Protein 4YTB (pdb70)

Secondary structure (DSSP, 8-state):
-----PPPSSSEEEPPTTS-EEEEEEESS-SS-HHHHHHHHHHS-EEEEESSHHHHHHHHHHHHHHT--GGGEEEEE---S-S-HHHHSPEEEEETTTEEEEEEEEESSS-HHHHHTHHHHHHHHT--EEEEEEEE-GGG-EE-SSSEEEEETHHHHTTTTS-HHHHHHHHHHHH--SEEEEE--SS-SSS--GGGTEEEEETTEEEEEE--TTSTTHHHHHHHHHHHHTSB-TTSSBPEEEEEE-SS---TT--EEETTEEEEEE-S-HHHHHHHHHHHHHHSTT-EEEEEEPPSSS--BTTB-TGGG-EEEE-TT-EEEEE----EEE--S--EEEEEEEETT-PPEEEEEEEEEETT-SS-EEEEPEEEETTEEEEE--S--TT-EEEEEEEEEETTS-EEEESTT-TTS-EEEEE---

B-factor: mean 17.35, std 10.68, range [4.83, 92.74]

CATH classification: 3.75.10.10

Nearest PDB structures (foldseek):
  4ytb-assembly1_A  TM=1.002E+00  e=1.908E-98  Porphyromonas gingivalis W83
  5ak7-assembly1_A  TM=9.979E-01  e=1.143E-93  Porphyromonas gingivalis
  6i0x-assembly1_A  TM=9.999E-01  e=1.317E-92  Porphyromonas gingivalis W83
  5ak8-assembly1_A  TM=9.981E-01  e=4.472E-92  Porphyromonas gingivalis
  4yt9-assembly1_A  TM=9.906E-01  e=1.750E-90  Porphyromonas gingivalis W83

Radius of gyration: 21.57 Å; Cα contacts (8 Å, |Δi|>4): 1043; chains: 1; bounding box: 50×62×50 Å

Solvent-accessible surface area: 17185 Å² total

Foldseek 3Di:
DFDADFAFADDKWFDFLQAAFQEKEWEPVHLFDLVVQQVRQVPHAYEYEDQDPVRVVVVVVVNVVSVHDCVRYHYFHFDWDDLQCQWQEWTWMDGPQQFIETEAEQAQDPIVRSSPPNVSVCVVQVHYYHYQYFHTTRLQWGDQRQQAIEGEQCSCVVVVVDDPVRSQVSCCRHHVRPHYHYYHQLPPDDPRHCLLAWDAPHQQEMEGEAEDPPPPSHVVRVVVQVVQQPDATPLGHGHDYFYQYDHDLQSQSLWRNHQQEIEGEDDDDPVSLVVSQVSSCVRRFQGHYHYGAGDPVNGAGSNGHDNSSMDGHHDRQDFDKAWRDDAEEDADPKDKTKIFTYTSVPFAKPFKWKFKDKPPPDGTDIDTFPCPDHRMTMDIDPPDDAFIKMWIKIWIAGPVGDIAIVVGSGPRDTHMYGYHYD

InterPro domains:
  IPR007466 Peptidyl-arginine deiminase, Porphyromonas-type [PF04371] (77-355)
  IPR007466 Peptidyl-arginine deiminase, Porphyromonas-type [PTHR31377] (79-286)

Structure (mmCIF, N/CA/C/O backbone):
data_4YTB
#
_entry.id   4YTB
#
_cell.length_a   60.534
_cell.length_b   71.306
_cell.length_c   105.664
_cell.angle_alpha   90.00
_cell.angle_beta   90.00
_cell.angle_gamma   90.00
#
_symmetry.space_group_name_H-M   'P 21 21 21'
#
loop_
_entity.id
_entity.type
_entity.pdbx_description
1 polymer 'Peptidylarginine deiminase'
2 non-polymer 'SODIUM ION'
3 non-polymer 'ASPARTIC ACID'
4 non-polymer GLUTAMINE
5 non-polymer GLYCEROL
6 non-polymer 'PHOSPHATE ION'
7 non-polymer IMIDAZOLE
8 non-polymer 'CHLORIDE ION'
9 non-polymer 'AZIDE ION'
10 water water
#
loop_
_atom_site.group_PDB
_atom_site.id
_atom_site.type_symbol
_atom_site.label_atom_id
_atom_site.label_alt_id
_atom_site.label_comp_id
_atom_site.label_asym_id
_atom_site.label_entity_id
_atom_site.label_seq_id
_atom_site.pdbx_PDB_ins_code
_atom_site.Cartn_x
_atom_site.Cartn_y
_atom_site.Cartn_z
_atom_site.occupancy
_atom_site.B_iso_or_equiv
_atom_site.auth_seq_id
_atom_site.auth_comp_id
_atom_site.auth_asym_id
_atom_site.auth_atom_id
_atom_site.pdbx_PDB_model_num
ATOM 1 N N . ALA A 1 1 ? 2.048 -7.786 -24.635 1.00 25.76 44 ALA A N 1
ATOM 2 C CA . ALA A 1 1 ? 2.698 -6.847 -23.717 1.00 24.48 44 ALA A CA 1
ATOM 3 C C . ALA A 1 1 ? 1.931 -5.550 -23.631 1.00 23.40 44 ALA A C 1
ATOM 4 O O . ALA A 1 1 ? 1.266 -5.150 -24.593 1.00 23.51 44 ALA A O 1
ATOM 6 N N . PHE A 1 2 ? 2.079 -4.850 -22.496 1.00 16.75 45 PHE A N 1
ATOM 7 C CA . PHE A 1 2 ? 1.479 -3.528 -22.345 1.00 15.08 45 PHE A CA 1
ATOM 8 C C . PHE A 1 2 ? 2.004 -2.585 -23.427 1.00 18.17 45 PHE A C 1
ATOM 9 O O . PHE A 1 2 ? 3.218 -2.587 -23.711 1.00 16.94 45 PHE A O 1
ATOM 17 N N . GLN A 1 3 ? 1.112 -1.757 -24.000 1.00 15.76 46 GLN A N 1
ATOM 18 C CA . GLN A 1 3 ? 1.508 -0.813 -25.013 1.00 14.53 46 GLN A CA 1
ATOM 19 C C . GLN A 1 3 ? 1.866 0.532 -24.411 1.00 14.56 46 GLN A C 1
ATOM 20 O O . GLN A 1 3 ? 1.054 1.456 -24.337 1.00 15.58 46 GLN A O 1
ATOM 26 N N . GLU A 1 4 ? 3.111 0.637 -23.982 1.00 12.25 47 GLU A N 1
ATOM 27 C CA . GLU A 1 4 ? 3.675 1.899 -23.529 1.00 11.61 47 GLU A CA 1
ATOM 28 C C . GLU A 1 4 ? 3.827 2.828 -24.724 1.00 12.59 47 GLU A C 1
ATOM 29 O O . GLU A 1 4 ? 4.210 2.356 -25.811 1.00 14.54 47 GLU A O 1
ATOM 35 N N . THR A 1 5 ? 3.568 4.124 -24.561 1.00 11.57 48 THR A N 1
ATOM 36 C CA . THR A 1 5 ? 3.817 5.124 -25.607 1.00 11.88 48 THR A CA 1
ATOM 37 C C . THR A 1 5 ? 4.549 6.274 -24.987 1.00 13.61 48 THR A C 1
ATOM 38 O O . THR A 1 5 ? 4.633 6.357 -23.763 1.00 13.79 48 THR A O 1
ATOM 42 N N . ASN A 1 6 ? 4.946 7.259 -25.794 1.00 13.48 49 ASN A N 1
ATOM 43 C CA . ASN A 1 6 ? 5.411 8.508 -25.225 1.00 13.96 49 ASN A CA 1
ATOM 44 C C . ASN A 1 6 ? 4.254 9.174 -24.477 1.00 14.15 49 ASN A C 1
ATOM 45 O O . ASN A 1 6 ? 3.072 8.941 -24.784 1.00 13.09 49 ASN A O 1
ATOM 50 N N . PRO A 1 7 ? 4.564 10.034 -23.514 1.00 13.23 50 PRO A N 1
ATOM 51 C CA . PRO A 1 7 ? 3.495 10.765 -22.840 1.00 12.15 50 PRO A CA 1
ATOM 52 C C . PRO A 1 7 ? 2.941 11.863 -23.760 1.00 12.85 50 PRO A C 1
ATOM 53 O O . PRO A 1 7 ? 3.543 12.192 -24.805 1.00 13.59 50 PRO A O 1
ATOM 57 N N . PRO A 1 8 ? 1.798 12.422 -23.375 1.00 12.23 51 PRO A N 1
ATOM 58 C CA . PRO A 1 8 ? 1.178 13.476 -24.187 1.00 13.24 51 PRO A CA 1
ATOM 59 C C . PRO A 1 8 ? 2.011 14.734 -24.216 1.00 16.17 51 PRO A C 1
ATOM 60 O O . PRO A 1 8 ? 2.743 15.031 -23.255 1.00 15.52 51 PRO A O 1
ATOM 64 N N . ALA A 1 9 ? 1.896 15.497 -25.323 1.00 14.50 52 ALA A N 1
ATOM 65 C CA . ALA A 1 9 ? 2.531 16.805 -25.448 1.00 15.25 52 ALA A CA 1
ATOM 66 C C . ALA A 1 9 ? 1.973 17.716 -24.363 1.00 16.49 52 ALA A C 1
ATOM 67 O O . ALA A 1 9 ? 0.751 17.754 -24.149 1.00 15.49 52 ALA A O 1
ATOM 69 N N . GLY A 1 10 ? 2.849 18.379 -23.634 1.00 14.64 53 GLY A N 1
ATOM 70 C CA . GLY A 1 10 ? 2.453 19.214 -22.525 1.00 15.22 53 GLY A CA 1
ATOM 71 C C . GLY A 1 10 ? 1.944 20.589 -22.905 1.00 17.33 53 GLY A C 1
ATOM 72 O O . GLY A 1 10 ? 1.999 21.005 -24.076 1.00 18.28 53 GLY A O 1
ATOM 73 N N . PRO A 1 11 ? 1.464 21.327 -21.911 1.00 15.95 54 PRO A N 1
ATOM 74 C CA . PRO A 1 11 ? 1.338 20.903 -20.507 1.00 15.13 54 PRO A CA 1
ATOM 75 C C . PRO A 1 11 ? 0.230 19.878 -20.343 1.00 14.65 54 PRO A C 1
ATOM 76 O O . PRO A 1 11 ? -0.662 19.788 -21.186 1.00 16.37 54 PRO A O 1
ATOM 80 N N . VAL A 1 12 ? 0.309 19.073 -19.289 1.00 10.64 55 VAL A N 1
ATOM 81 C CA . VAL A 1 12 ? -0.693 18.039 -19.032 1.00 9.00 55 VAL A CA 1
ATOM 82 C C . VAL A 1 12 ? -1.411 18.336 -17.743 1.00 9.95 55 VAL A C 1
ATOM 83 O O . VAL A 1 12 ? -0.815 18.807 -16.773 1.00 10.84 55 VAL A O 1
ATOM 87 N N . ARG A 1 13 ? -2.709 18.034 -17.714 1.00 9.31 56 ARG A N 1
ATOM 88 C CA . ARG A 1 13 ? -3.488 18.237 -16.492 1.00 9.79 56 ARG A CA 1
ATOM 89 C C . ARG A 1 13 ? -4.570 17.168 -16.352 1.00 11.02 56 ARG A C 1
ATOM 90 O O . ARG A 1 13 ? -5.540 17.153 -17.120 1.00 10.56 56 ARG A O 1
ATOM 98 N N . ALA A 1 14 ? -4.461 16.315 -15.336 1.00 9.50 57 ALA A N 1
ATOM 99 C CA . ALA A 1 14 ? -5.474 15.291 -15.098 1.00 9.08 57 ALA A CA 1
ATOM 100 C C . ALA A 1 14 ? -6.803 15.948 -14.702 1.00 10.06 57 ALA A C 1
ATOM 101 O O . ALA A 1 14 ? -6.834 16.918 -13.930 1.00 10.56 57 ALA A O 1
ATOM 103 N N . ILE A 1 15 ? -7.895 15.415 -15.233 1.00 8.56 58 ILE A N 1
ATOM 104 C CA . ILE A 1 15 ? -9.245 15.933 -15.009 1.00 7.97 58 ILE A CA 1
ATOM 105 C C . ILE A 1 15 ? -9.843 15.253 -13.786 1.00 9.92 58 ILE A C 1
ATOM 106 O O . ILE A 1 15 ? -9.778 14.027 -13.652 1.00 10.50 58 ILE A O 1
ATOM 111 N N . ALA A 1 16 ? -10.386 16.055 -12.875 1.00 8.80 59 ALA A N 1
ATOM 112 C CA . ALA A 1 16 ? -11.010 15.550 -11.654 1.00 8.61 59 ALA A CA 1
ATOM 113 C C . ALA A 1 16 ? -12.404 14.985 -11.936 1.00 9.51 59 ALA A C 1
ATOM 114 O O . ALA A 1 16 ? -13.036 15.290 -12.951 1.00 9.81 59 ALA A O 1
ATOM 116 N N . GLU A 1 17 ? -12.916 14.164 -10.991 1.00 9.36 60 GLU A N 1
ATOM 117 C CA . GLU A 1 17 ? -14.233 13.534 -11.151 1.00 8.42 60 GLU A CA 1
ATOM 118 C C . GLU A 1 17 ? -15.353 14.564 -11.060 1.00 10.25 60 GLU A C 1
ATOM 119 O O . GLU A 1 17 ? -16.451 14.302 -11.582 1.00 10.91 60 GLU A O 1
ATOM 125 N N . TYR A 1 18 ? -15.103 15.701 -10.406 1.00 8.96 61 TYR A N 1
ATOM 126 C CA . TYR A 1 18 ? -16.106 16.749 -10.264 1.00 8.12 61 TYR A CA 1
ATOM 127 C C . TYR A 1 18 ? -16.016 17.810 -11.368 1.00 10.25 61 TYR A C 1
ATOM 128 O O . TYR A 1 18 ? -16.600 18.914 -11.250 1.00 11.19 61 TYR A O 1
ATOM 137 N N . GLU A 1 19 ? -15.277 17.516 -12.447 1.00 9.12 62 GLU A N 1
ATOM 138 C CA . GLU A 1 19 ? -15.334 18.352 -13.640 1.00 8.97 62 GLU A CA 1
ATOM 139 C C . GLU A 1 19 ? -16.364 17.737 -14.599 1.00 10.37 62 GLU A C 1
ATOM 140 O O . GLU A 1 19 ? -16.831 16.602 -14.384 1.00 11.03 62 GLU A O 1
ATOM 146 N N . ARG A 1 20 ? -16.757 18.471 -15.644 1.00 9.51 63 ARG A N 1
ATOM 147 C CA . ARG A 1 20 ? -17.780 17.996 -16.569 1.00 9.27 63 ARG A CA 1
ATOM 148 C C . ARG A 1 20 ? -17.498 16.589 -17.059 1.00 9.68 63 ARG A C 1
ATOM 149 O O . ARG A 1 20 ? -16.376 16.293 -17.458 1.00 10.49 63 ARG A O 1
ATOM 157 N N . SER A 1 21 ? -18.537 15.753 -17.071 1.00 8.62 64 SER A N 1
ATOM 158 C CA . SER A 1 21 ? -18.494 14.414 -17.659 1.00 8.69 64 SER A CA 1
ATOM 159 C C . SER A 1 21 ? -19.475 14.358 -18.816 1.00 11.26 64 SER A C 1
ATOM 160 O 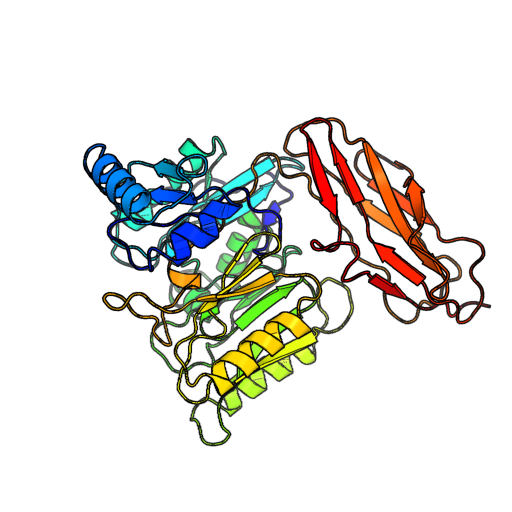O . SER A 1 21 ? -20.616 14.813 -18.690 1.00 12.30 64 SER A O 1
ATOM 163 N N . ALA A 1 22 ? -19.055 13.783 -19.932 1.00 9.19 65 ALA A N 1
ATOM 164 C CA . ALA A 1 22 ? -19.942 13.572 -21.057 1.00 9.82 65 ALA A CA 1
ATOM 165 C C . ALA A 1 22 ? -20.687 12.235 -20.986 1.00 11.66 65 ALA A C 1
ATOM 166 O O . ALA A 1 22 ? -21.657 12.034 -21.744 1.00 13.84 65 ALA A O 1
ATOM 168 N N . ALA A 1 23 ? -20.271 11.312 -20.121 1.00 9.81 66 ALA A N 1
ATOM 169 C CA . ALA A 1 23 ? -20.900 9.994 -20.009 1.00 9.77 66 ALA A CA 1
ATOM 170 C C . ALA A 1 23 ? -20.402 9.312 -18.770 1.00 10.20 66 ALA A C 1
ATOM 171 O O . ALA A 1 23 ? -19.556 9.837 -18.028 1.00 10.20 66 ALA A O 1
ATOM 173 N N . VAL A 1 24 ? -20.936 8.118 -18.545 1.00 10.54 67 VAL A N 1
ATOM 174 C CA . VAL A 1 24 ? -20.511 7.211 -17.481 1.00 10.05 67 VAL A CA 1
ATOM 175 C C . VAL A 1 24 ? -20.437 5.826 -18.108 1.00 10.83 67 VAL A C 1
ATOM 176 O O . VAL A 1 24 ? -21.303 5.464 -18.916 1.00 10.81 67 VAL A O 1
ATOM 180 N N . LEU A 1 25 ? -19.406 5.070 -17.751 1.00 10.01 68 LEU A N 1
ATOM 181 C CA A LEU A 1 25 ? -19.129 3.780 -18.307 0.50 9.34 68 LEU A CA 1
ATOM 182 C CA B LEU A 1 25 ? -19.122 3.714 -18.266 0.50 9.59 68 LEU A CA 1
ATOM 183 C C . LEU A 1 25 ? -19.446 2.665 -17.288 1.00 10.24 68 LEU A C 1
ATOM 184 O O . LEU A 1 25 ? -18.943 2.698 -16.152 1.00 10.23 68 LEU A O 1
ATOM 193 N N . VAL A 1 26 ? -20.245 1.703 -17.726 1.00 10.13 69 VAL A N 1
ATOM 194 C CA . VAL A 1 26 ? -20.657 0.539 -16.957 1.00 9.61 69 VAL A CA 1
ATOM 195 C C . VAL A 1 26 ? -20.503 -0.685 -17.848 1.00 10.64 69 VAL A C 1
ATOM 196 O O . VAL A 1 26 ? -20.308 -0.561 -19.075 1.00 11.37 69 VAL A O 1
ATOM 200 N N . ARG A 1 27 ? -20.631 -1.864 -17.275 1.00 10.00 70 ARG A N 1
ATOM 201 C CA . ARG A 1 27 ? -20.390 -3.105 -18.016 1.00 10.16 70 ARG A CA 1
ATOM 202 C C . ARG A 1 27 ? -21.452 -4.160 -17.731 1.00 12.01 70 ARG A C 1
ATOM 203 O O . ARG A 1 27 ? -21.944 -4.296 -16.602 1.00 11.55 70 ARG A O 1
ATOM 211 N N . TYR A 1 28 ? -21.736 -4.964 -18.766 1.00 10.94 71 TYR A N 1
ATOM 212 C CA . TYR A 1 28 ? -22.610 -6.124 -18.662 1.00 10.45 71 TYR A CA 1
ATOM 213 C C . TYR A 1 28 ? -21.788 -7.384 -18.887 1.00 12.13 71 TYR A C 1
ATOM 214 O O . TYR A 1 28 ? -20.979 -7.360 -19.810 1.00 12.08 71 TYR A O 1
ATOM 223 N N . PRO A 1 29 ? -22.020 -8.527 -18.191 1.00 11.43 72 PRO A N 1
ATOM 224 C CA . PRO A 1 29 ? -22.965 -8.742 -17.072 1.00 11.80 72 PRO A CA 1
ATOM 225 C C . PRO A 1 29 ? -22.780 -7.711 -15.954 1.00 12.05 72 PRO A C 1
ATOM 226 O O . PRO A 1 29 ? -21.668 -7.303 -15.606 1.00 11.69 72 PRO A O 1
ATOM 230 N N . PHE A 1 30 ? -23.897 -7.278 -15.424 1.00 11.66 73 PHE A N 1
ATOM 231 C CA . PHE A 1 30 ? -23.978 -6.178 -14.488 1.00 11.23 73 PHE A CA 1
ATOM 232 C C . PHE A 1 30 ? -23.577 -6.477 -13.053 1.00 11.52 73 PHE A C 1
ATOM 233 O O . PHE A 1 30 ? -23.829 -7.565 -12.525 1.00 13.43 73 PHE A O 1
ATOM 241 N N . GLY A 1 31 ? -23.042 -5.436 -12.420 1.00 11.44 74 GLY A N 1
ATOM 242 C CA . GLY A 1 31 ? -22.747 -5.412 -10.996 1.00 11.55 74 GLY A CA 1
ATOM 243 C C . GLY A 1 31 ? -23.478 -4.290 -10.289 1.00 12.19 74 GLY A C 1
ATOM 244 O O . GLY A 1 31 ? -23.224 -4.019 -9.113 1.00 13.11 74 GLY A O 1
ATOM 245 N N . ILE A 1 32 ? -24.386 -3.614 -10.995 1.00 11.63 75 ILE A N 1
ATOM 246 C CA . ILE A 1 32 ? -25.119 -2.484 -10.446 1.00 10.81 75 ILE A CA 1
ATOM 247 C C . ILE A 1 32 ? -26.615 -2.700 -10.681 1.00 13.14 75 ILE A C 1
ATOM 248 O O . ILE A 1 32 ? -27.015 -3.390 -11.627 1.00 13.05 75 ILE A O 1
ATOM 253 N N . PRO A 1 33 ? -27.451 -2.099 -9.818 1.00 11.23 76 PRO A N 1
ATOM 254 C CA . PRO A 1 33 ? -28.905 -2.241 -9.999 1.00 11.66 76 PRO A CA 1
ATOM 255 C C . PRO A 1 33 ? -29.409 -1.459 -11.195 1.00 13.12 76 PRO A C 1
ATOM 256 O O . PRO A 1 33 ? -28.914 -0.382 -11.530 1.00 12.23 76 PRO A O 1
ATOM 260 N N . MET A 1 34 ? -30.471 -1.970 -11.813 1.00 12.64 77 MET A N 1
ATOM 261 C CA A MET A 1 34 ? -31.067 -1.273 -12.953 0.50 11.68 77 MET A CA 1
ATOM 262 C CA B MET A 1 34 ? -31.115 -1.298 -12.926 0.50 12.30 77 MET A CA 1
ATOM 263 C C . MET A 1 34 ? -31.607 0.086 -12.532 1.00 13.73 77 MET A C 1
ATOM 264 O O . MET A 1 34 ? -31.574 1.017 -13.336 1.00 13.82 77 MET A O 1
ATOM 273 N N . GLU A 1 35 ? -32.043 0.246 -11.260 1.00 12.58 78 GLU A N 1
ATOM 274 C CA . GLU A 1 35 ? -32.507 1.554 -10.819 1.00 13.43 78 GLU A CA 1
ATOM 275 C C . GLU A 1 35 ? -31.391 2.606 -10.948 1.00 13.36 78 GLU A C 1
ATOM 276 O O . GLU A 1 35 ? -31.664 3.767 -11.275 1.00 13.04 78 GLU A O 1
ATOM 282 N N . LEU A 1 36 ? -30.140 2.204 -10.699 1.00 11.51 79 LEU A N 1
ATOM 283 C CA . LEU A 1 36 ? -29.039 3.144 -10.857 1.00 11.44 79 LEU A CA 1
ATOM 284 C C . LEU A 1 36 ? -28.849 3.505 -12.337 1.00 12.90 79 LEU A C 1
ATOM 285 O O . LEU A 1 36 ? -28.662 4.688 -12.635 1.00 11.79 79 LEU A O 1
ATOM 290 N N . ILE A 1 37 ? -28.898 2.518 -13.247 1.00 11.62 80 ILE A N 1
ATOM 291 C CA . ILE A 1 37 ? -28.746 2.831 -14.675 1.00 11.14 80 ILE A CA 1
ATOM 292 C C . ILE A 1 37 ? -29.871 3.755 -15.128 1.00 12.39 80 ILE A C 1
ATOM 293 O O . ILE A 1 37 ? -29.610 4.737 -15.837 1.00 12.82 80 ILE A O 1
ATOM 298 N N . LYS A 1 38 ? -31.116 3.518 -14.661 1.00 11.85 81 LYS A N 1
ATOM 299 C CA . LYS A 1 38 ? -32.230 4.396 -15.002 1.00 11.94 81 LYS A CA 1
ATOM 300 C C . LYS A 1 38 ? -31.951 5.818 -14.493 1.00 13.07 81 LYS A C 1
ATOM 301 O O . LYS A 1 38 ? -32.187 6.782 -15.225 1.00 13.29 81 LYS A O 1
ATOM 307 N N . GLU A 1 39 ? -31.487 5.943 -13.245 1.00 11.79 82 GLU A N 1
ATOM 308 C CA . GLU A 1 39 ? -31.265 7.283 -12.702 1.00 12.33 82 GLU A CA 1
ATOM 309 C C . GLU A 1 39 ? -30.146 7.977 -13.466 1.00 12.98 82 GLU A C 1
ATOM 310 O O . GLU A 1 39 ? -30.257 9.180 -13.781 1.00 13.45 82 GLU A O 1
ATOM 316 N N . LEU A 1 40 ? -29.090 7.238 -13.806 1.00 11.82 83 LEU A N 1
ATOM 317 C CA . LEU A 1 40 ? -27.983 7.816 -14.558 1.00 11.45 83 LEU A CA 1
ATOM 318 C C . LEU A 1 40 ? -28.450 8.330 -15.930 1.00 13.65 83 LEU A C 1
ATOM 319 O O . LEU A 1 40 ? -28.207 9.493 -16.283 1.00 13.68 83 LEU A O 1
ATOM 324 N N . ALA A 1 41 ? -29.190 7.476 -16.668 1.00 12.50 84 ALA A N 1
ATOM 325 C CA . ALA A 1 41 ? -29.612 7.772 -18.037 1.00 11.94 84 ALA A CA 1
ATOM 326 C C . ALA A 1 41 ? -30.685 8.842 -18.107 1.00 14.07 84 ALA A C 1
ATOM 327 O O . ALA A 1 41 ? -30.962 9.340 -19.213 1.00 14.93 84 ALA A O 1
ATOM 329 N N . LYS A 1 42 ? -31.283 9.253 -16.957 1.00 13.51 85 LYS A N 1
ATOM 330 C CA . LYS A 1 42 ? -32.273 10.330 -17.006 1.00 15.36 85 LYS A CA 1
ATOM 331 C C . LYS A 1 42 ? -31.645 11.611 -17.547 1.00 17.89 85 LYS A C 1
ATOM 332 O O . LYS A 1 42 ? -32.277 12.331 -18.323 1.00 19.02 85 LYS A O 1
ATOM 338 N N . ASN A 1 43 ? -30.398 11.902 -17.140 1.00 14.59 86 ASN A N 1
ATOM 339 C CA . ASN A 1 43 ? -29.744 13.145 -17.503 1.00 14.87 86 ASN A CA 1
ATOM 340 C C . ASN A 1 43 ? -28.385 12.972 -18.118 1.00 18.32 86 ASN A C 1
ATOM 341 O O . ASN A 1 43 ? -27.822 13.955 -18.612 1.00 22.08 86 ASN A O 1
ATOM 346 N N . ASP A 1 44 ? -27.814 11.767 -18.078 1.00 13.19 87 ASP A N 1
ATOM 347 C CA . ASP A 1 44 ? -26.471 11.593 -18.590 1.00 11.81 87 ASP A CA 1
ATOM 348 C C . ASP A 1 44 ? -26.385 10.453 -19.588 1.00 12.99 87 ASP A C 1
ATOM 349 O O . ASP A 1 44 ? -27.238 9.553 -19.597 1.00 14.30 87 ASP A O 1
ATOM 354 N N . LYS A 1 45 ? -25.352 10.474 -20.425 1.00 12.07 88 LYS A N 1
ATOM 355 C CA . LYS A 1 45 ? -25.103 9.378 -21.341 1.00 11.77 88 LYS A CA 1
ATOM 356 C C . LYS A 1 45 ? -24.490 8.194 -20.588 1.00 12.71 88 LYS A C 1
ATOM 357 O O . LYS A 1 45 ? -23.547 8.371 -19.798 1.00 12.14 88 LYS A O 1
ATOM 363 N N . VAL A 1 46 ? -25.064 7.014 -20.754 1.00 11.71 89 VAL A N 1
ATOM 364 C CA . VAL A 1 46 ? -24.570 5.763 -20.172 1.00 10.75 89 VAL A CA 1
ATOM 365 C C . VAL A 1 46 ? -23.994 4.941 -21.313 1.00 10.96 89 VAL A C 1
ATOM 366 O O . VAL A 1 46 ? -24.746 4.600 -22.244 1.00 11.71 89 VAL A O 1
ATOM 370 N N . ILE A 1 47 ? -22.710 4.605 -21.233 1.00 10.03 90 ILE A N 1
ATOM 371 C CA . ILE A 1 47 ? -22.069 3.735 -22.200 1.00 10.05 90 ILE A CA 1
ATOM 372 C C . ILE A 1 47 ? -21.936 2.383 -21.538 1.00 10.93 90 ILE A C 1
ATOM 373 O O . ILE A 1 47 ? -21.322 2.290 -20.456 1.00 11.13 90 ILE A O 1
ATOM 378 N N . THR A 1 48 ? -22.523 1.340 -22.137 1.00 10.86 91 THR A N 1
ATOM 379 C CA . THR A 1 48 ? -22.428 -0.010 -21.596 1.00 10.46 91 THR A CA 1
ATOM 380 C C . THR A 1 48 ? -21.476 -0.826 -22.439 1.00 11.34 91 THR A C 1
ATOM 381 O O . THR A 1 48 ? -21.618 -0.902 -23.674 1.00 11.30 91 THR A O 1
ATOM 385 N N . ILE A 1 49 ? -20.502 -1.449 -21.774 1.00 10.50 92 ILE A N 1
ATOM 386 C CA . ILE A 1 49 ? -19.588 -2.370 -22.429 1.00 10.05 92 ILE A CA 1
ATOM 387 C C . ILE A 1 49 ? -20.263 -3.734 -22.503 1.00 11.99 92 ILE A C 1
ATOM 388 O O . ILE A 1 49 ? -20.764 -4.234 -21.476 1.00 11.61 92 ILE A O 1
ATOM 393 N N . VAL A 1 50 ? -20.308 -4.319 -23.698 1.00 11.28 93 VAL A N 1
ATOM 394 C CA . VAL A 1 50 ? -20.871 -5.654 -23.920 1.00 11.51 93 VAL A CA 1
ATOM 395 C C . VAL A 1 50 ? -19.895 -6.432 -24.798 1.00 12.55 93 VAL A C 1
ATOM 396 O O . VAL A 1 50 ? -19.080 -5.798 -25.491 1.00 13.02 93 VAL A O 1
ATOM 400 N N . ALA A 1 51 ? -19.966 -7.770 -24.795 1.00 12.34 94 ALA A N 1
ATOM 401 C CA . ALA A 1 51 ? -18.991 -8.547 -25.561 1.00 13.37 94 ALA A CA 1
ATOM 402 C C . ALA A 1 51 ? -19.377 -8.747 -27.010 1.00 16.37 94 ALA A C 1
ATOM 403 O O . ALA A 1 51 ? -18.522 -9.182 -27.789 1.00 18.32 94 ALA A O 1
ATOM 405 N N . SER A 1 52 ? -20.660 -8.516 -27.370 1.00 14.33 95 SER A N 1
ATOM 406 C CA . SER A 1 52 ? -21.139 -8.849 -28.708 1.00 14.52 95 SER A CA 1
ATOM 407 C C . SER A 1 52 ? -22.420 -8.117 -29.025 1.00 16.97 95 SER A C 1
ATOM 408 O O . SER A 1 52 ? -23.076 -7.588 -28.120 1.00 15.53 95 SER A O 1
ATOM 411 N N . GLU A 1 53 ? -22.813 -8.161 -30.309 1.00 17.49 96 GLU A N 1
ATOM 412 C CA A GLU A 1 53 ? -24.065 -7.590 -30.778 0.55 17.80 96 GLU A CA 1
ATOM 413 C CA B GLU A 1 53 ? -24.068 -7.549 -30.729 0.45 18.02 96 GLU A CA 1
ATOM 414 C C . GLU A 1 53 ? -25.236 -8.243 -30.030 1.00 18.15 96 GLU A C 1
ATOM 415 O O . GLU A 1 53 ? -26.194 -7.572 -29.656 1.00 18.81 96 GLU A O 1
ATOM 426 N N . SER A 1 54 ? -25.138 -9.584 -29.776 1.00 17.44 97 SER A N 1
ATOM 427 C CA . SER A 1 54 ? -26.192 -10.309 -29.064 1.00 17.37 97 SER A CA 1
ATOM 428 C C . SER A 1 54 ? -26.356 -9.781 -27.622 1.00 17.85 97 SER A C 1
ATOM 429 O O . SER A 1 54 ? -27.483 -9.563 -27.169 1.00 17.85 97 SER A O 1
ATOM 432 N N . GLN A 1 55 ? -25.236 -9.525 -26.926 1.00 15.00 98 GLN A N 1
ATOM 433 C CA . GLN A 1 55 ? -25.302 -8.980 -25.557 1.00 13.51 98 GLN A CA 1
ATOM 434 C C . GLN A 1 55 ? -25.859 -7.544 -25.568 1.00 14.57 98 GLN A C 1
ATOM 435 O O . GLN A 1 55 ? -26.657 -7.208 -24.686 1.00 14.73 98 GLN A O 1
ATOM 441 N N . LYS A 1 56 ? -25.533 -6.734 -26.594 1.00 13.46 99 LYS A N 1
ATOM 442 C CA . LYS A 1 56 ? -26.140 -5.420 -26.744 1.00 13.64 99 LYS A CA 1
ATOM 443 C C . LYS A 1 56 ? -27.667 -5.544 -26.803 1.00 14.68 99 LYS A C 1
ATOM 444 O O . LYS A 1 56 ? -28.360 -4.807 -26.101 1.00 15.25 99 LYS A O 1
ATOM 450 N N . ASN A 1 57 ? -28.189 -6.513 -27.607 1.00 14.35 100 ASN A N 1
ATOM 451 C CA . ASN A 1 57 ? -29.636 -6.647 -27.717 1.00 16.05 100 ASN A CA 1
ATOM 452 C C . ASN A 1 57 ? -30.254 -7.097 -26.399 1.00 17.68 100 ASN A C 1
ATOM 453 O O . ASN A 1 57 ? -31.306 -6.581 -26.017 1.00 17.00 100 ASN A O 1
ATOM 458 N N . THR A 1 58 ? -29.578 -8.004 -25.674 1.00 16.10 101 THR A N 1
ATOM 459 C CA . THR A 1 58 ? -30.056 -8.456 -24.370 1.00 15.58 101 THR A CA 1
ATOM 460 C C . THR A 1 58 ? -30.137 -7.247 -23.401 1.00 15.81 101 THR A C 1
ATOM 461 O O . THR A 1 58 ? -31.129 -7.079 -22.698 1.00 16.05 101 THR A O 1
ATOM 465 N N . VAL A 1 59 ? -29.100 -6.392 -23.394 1.00 13.18 102 VAL A N 1
ATOM 466 C CA . VAL A 1 59 ? -29.095 -5.234 -22.514 1.00 12.39 102 VAL A CA 1
ATOM 467 C C . VAL A 1 59 ? -30.195 -4.247 -22.911 1.00 14.37 102 VAL A C 1
ATOM 468 O O . VAL A 1 59 ? -30.904 -3.745 -22.028 1.00 14.08 102 VAL A O 1
ATOM 472 N N . ILE A 1 60 ? -30.387 -4.003 -24.226 1.00 14.18 103 ILE A N 1
ATOM 473 C CA . ILE A 1 60 ? -31.445 -3.067 -24.623 1.00 14.25 103 ILE A CA 1
ATOM 474 C C . ILE A 1 60 ? -32.803 -3.580 -24.110 1.00 15.57 103 ILE A C 1
ATOM 475 O O . ILE A 1 60 ? -33.589 -2.789 -23.589 1.00 15.31 103 ILE A O 1
ATOM 480 N N . THR A 1 61 ? -33.060 -4.914 -24.182 1.00 14.32 104 THR A N 1
ATOM 481 C CA . THR A 1 61 ? -34.335 -5.418 -23.658 1.00 14.69 104 THR A CA 1
ATOM 482 C C . THR A 1 61 ? -34.423 -5.192 -22.146 1.00 16.76 104 THR A C 1
ATOM 483 O O . THR A 1 61 ? -35.485 -4.783 -21.672 1.00 15.93 104 THR A O 1
ATOM 487 N N . GLN A 1 62 ? -33.343 -5.427 -21.395 1.00 14.40 105 GLN A N 1
ATOM 488 C CA . GLN A 1 62 ? -33.408 -5.241 -19.956 1.00 14.60 105 GLN A CA 1
ATOM 489 C C . GLN A 1 62 ? -33.610 -3.767 -19.607 1.00 17.08 105 GLN A C 1
ATOM 490 O O . GLN A 1 62 ? -34.426 -3.456 -18.730 1.00 16.99 105 GLN A O 1
ATOM 496 N N . TYR A 1 63 ? -32.939 -2.858 -20.339 1.00 14.24 106 TYR A N 1
ATOM 497 C CA . TYR A 1 63 ? -33.111 -1.416 -20.099 1.00 13.85 106 TYR A CA 1
ATOM 498 C C . TYR A 1 63 ? -34.552 -0.992 -20.420 1.00 16.25 106 TYR A C 1
ATOM 499 O O . TYR A 1 63 ? -35.144 -0.180 -19.687 1.00 15.94 106 TYR A O 1
ATOM 508 N N . THR A 1 64 ? -35.134 -1.563 -21.503 1.00 14.22 107 THR A N 1
ATOM 509 C CA . THR A 1 64 ? -36.511 -1.244 -21.887 1.00 14.75 107 THR A CA 1
ATOM 510 C C . THR A 1 64 ? -37.490 -1.710 -20.779 1.00 17.58 107 THR A C 1
ATOM 511 O O . THR A 1 64 ? -38.380 -0.935 -20.385 1.00 18.47 107 THR A O 1
ATOM 515 N N . GLN A 1 65 ? -37.309 -2.942 -20.264 1.00 16.52 108 GLN A N 1
ATOM 516 C CA . GLN A 1 65 ? -38.118 -3.474 -19.152 1.00 17.79 108 GLN A CA 1
ATOM 517 C C . GLN A 1 65 ? -38.071 -2.559 -17.946 1.00 20.10 108 GLN A C 1
ATOM 518 O O . GLN A 1 65 ? -39.064 -2.407 -17.248 1.00 20.82 108 GLN A O 1
ATOM 524 N N . SER A 1 66 ? -36.874 -2.023 -17.655 1.00 17.20 109 SER A N 1
ATOM 525 C CA . SER A 1 66 ? -36.657 -1.186 -16.480 1.00 17.75 109 SER A CA 1
ATOM 526 C C . SER A 1 66 ? -37.022 0.302 -16.678 1.00 20.73 109 SER A C 1
ATOM 527 O O . SER A 1 66 ? -36.912 1.074 -15.719 1.00 21.85 109 SER A O 1
ATOM 530 N N . GLY A 1 67 ? -37.405 0.702 -17.880 1.00 16.43 110 GLY A N 1
ATOM 531 C CA . GLY A 1 67 ? -37.786 2.087 -18.148 1.00 17.18 110 GLY A CA 1
ATOM 532 C C . GLY A 1 67 ? -36.604 3.037 -18.261 1.00 18.69 110 GLY A C 1
ATOM 533 O O . GLY A 1 67 ? -36.752 4.245 -18.046 1.00 18.79 110 GLY A O 1
ATOM 534 N N . VAL A 1 68 ? -35.430 2.518 -18.646 1.00 15.12 111 VAL A N 1
ATOM 535 C CA . VAL A 1 68 ? -34.227 3.355 -18.850 1.00 14.57 111 VAL A CA 1
ATOM 536 C C . VAL A 1 68 ? -34.432 4.202 -20.100 1.00 17.84 111 VAL A C 1
ATOM 537 O O . VAL A 1 68 ? -35.042 3.743 -21.076 1.00 17.94 111 VAL A O 1
ATOM 541 N N . ASN A 1 69 ? -33.900 5.430 -20.087 1.00 15.42 112 ASN A N 1
ATOM 542 C CA . ASN A 1 69 ? -33.987 6.326 -21.246 1.00 15.40 112 ASN A CA 1
ATOM 543 C C . ASN A 1 69 ? -32.983 5.858 -22.302 1.00 16.81 112 ASN A C 1
ATOM 544 O O . ASN A 1 69 ? -31.786 6.193 -22.231 1.00 14.73 112 ASN A O 1
ATOM 549 N N . LEU A 1 70 ? -33.466 5.072 -23.289 1.00 15.53 113 LEU A N 1
ATOM 550 C CA A LEU A 1 70 ? -32.571 4.499 -24.300 0.42 14.47 113 LEU A CA 1
ATOM 551 C CA B LEU A 1 70 ? -32.600 4.508 -24.332 0.58 14.71 113 LEU A CA 1
ATOM 552 C C . LEU A 1 70 ? -31.925 5.567 -25.189 1.00 16.58 113 LEU A C 1
ATOM 553 O O . LEU A 1 70 ? -30.867 5.303 -25.777 1.00 16.69 113 LEU A O 1
ATOM 562 N N . SER A 1 71 ? -32.511 6.782 -25.260 1.00 14.72 114 SER A N 1
ATOM 563 C CA A SER A 1 71 ? -31.913 7.837 -26.080 0.50 14.85 114 SER A CA 1
ATOM 564 C CA B SER A 1 71 ? -31.925 7.865 -26.050 0.50 14.85 114 SER A CA 1
ATOM 565 C C . SER A 1 71 ? -30.579 8.299 -25.481 1.00 17.65 114 SER A C 1
ATOM 566 O O . SER A 1 71 ? -29.811 8.962 -26.161 1.00 17.28 114 SER A O 1
ATOM 571 N N . ASN A 1 72 ? -30.301 7.950 -24.200 1.00 13.70 115 ASN A N 1
ATOM 572 C CA . ASN A 1 72 ? -29.048 8.295 -23.546 1.00 12.60 115 ASN A CA 1
ATOM 573 C C . ASN A 1 72 ? -28.148 7.069 -23.394 1.00 15.21 115 ASN A C 1
ATOM 574 O O . ASN A 1 72 ? -27.140 7.170 -22.693 1.00 14.85 115 ASN A O 1
ATOM 579 N N . CYS A 1 73 ? -28.431 5.966 -24.101 1.00 12.78 116 CYS A N 1
ATOM 580 C CA . CYS A 1 73 ? -27.646 4.735 -23.979 1.00 12.91 116 CYS A CA 1
ATOM 581 C C . CYS A 1 73 ? -26.871 4.438 -25.225 1.00 15.20 116 CYS A C 1
ATOM 582 O O . CYS A 1 73 ? -27.455 4.353 -26.311 1.00 16.61 116 CYS A O 1
ATOM 585 N N . ASP A 1 74 ? -25.568 4.190 -25.065 1.00 13.20 117 ASP A N 1
ATOM 586 C CA . ASP A 1 74 ? -24.708 3.749 -26.149 1.00 13.72 117 ASP A CA 1
ATOM 587 C C . ASP A 1 74 ? -23.919 2.528 -25.708 1.00 12.39 117 ASP A C 1
ATOM 588 O O . ASP A 1 74 ? -23.953 2.178 -24.519 1.00 12.44 117 ASP A O 1
ATOM 593 N N . PHE A 1 75 ? -23.214 1.899 -26.632 1.00 12.81 118 PHE A N 1
ATOM 594 C CA . PHE A 1 75 ? -22.514 0.660 -26.374 1.00 11.84 118 PHE A CA 1
ATOM 595 C C . PHE A 1 75 ? -21.148 0.641 -26.993 1.00 13.93 118 PHE A C 1
ATOM 596 O O . PHE A 1 75 ? -20.911 1.252 -28.059 1.00 14.52 118 PHE A O 1
ATOM 604 N N . ILE A 1 76 ? -20.245 -0.094 -26.324 1.00 11.77 119 ILE A N 1
ATOM 605 C CA . ILE A 1 76 ? -18.919 -0.424 -26.842 1.00 10.94 119 ILE A CA 1
ATOM 606 C C . ILE A 1 76 ? -18.870 -1.919 -26.817 1.00 12.78 119 ILE A C 1
ATOM 607 O O . ILE A 1 76 ? -19.172 -2.537 -25.773 1.00 12.41 119 ILE A O 1
ATOM 612 N N . ILE A 1 77 ? -18.475 -2.523 -27.951 1.00 11.29 120 ILE A N 1
ATOM 613 C CA A ILE A 1 77 ? -18.340 -3.972 -28.040 0.69 10.86 120 ILE A CA 1
ATOM 614 C CA B ILE A 1 77 ? -18.346 -3.965 -28.096 0.31 10.98 120 ILE A CA 1
ATOM 615 C C . ILE A 1 77 ? -16.897 -4.350 -27.789 1.00 14.28 120 ILE A C 1
ATOM 616 O O . ILE A 1 77 ? -15.996 -4.023 -28.570 1.00 13.60 120 ILE A O 1
ATOM 625 N N . ALA A 1 78 ? -16.649 -5.009 -26.657 1.00 12.12 121 ALA A N 1
ATOM 626 C CA . ALA A 1 78 ? -15.305 -5.417 -26.277 1.00 13.18 121 ALA A CA 1
ATOM 627 C C . ALA A 1 78 ? -15.404 -6.510 -25.256 1.00 14.90 121 ALA A C 1
ATOM 628 O O . ALA A 1 78 ? -16.294 -6.444 -24.406 1.00 14.61 121 ALA A O 1
ATOM 630 N N . LYS A 1 79 ? -14.483 -7.461 -25.284 1.00 12.91 122 LYS A N 1
ATOM 631 C CA . LYS A 1 79 ? -14.429 -8.489 -24.254 1.00 12.96 122 LYS A CA 1
ATOM 632 C C . LYS A 1 79 ? -13.950 -7.879 -22.927 1.00 15.03 122 LYS A C 1
ATOM 633 O O . LYS A 1 79 ? -13.053 -7.035 -22.928 1.00 13.55 122 LYS A O 1
ATOM 639 N N . THR A 1 80 ? -14.612 -8.238 -21.821 1.00 12.98 123 THR A N 1
ATOM 640 C CA . THR A 1 80 ? -14.201 -7.794 -20.483 1.00 11.82 123 THR A CA 1
ATOM 641 C C . THR A 1 80 ? -14.272 -8.957 -19.537 1.00 13.64 123 THR A C 1
ATOM 642 O O . THR A 1 80 ? -15.092 -9.876 -19.710 1.00 15.24 123 THR A O 1
ATOM 646 N N . ASP A 1 81 ? -13.445 -8.913 -18.489 1.00 11.13 124 ASP A N 1
ATOM 647 C CA . ASP A 1 81 ? -13.455 -9.933 -17.442 1.00 10.47 124 ASP A CA 1
ATOM 648 C C . ASP A 1 81 ? -14.362 -9.561 -16.291 1.00 11.31 124 ASP A C 1
ATOM 649 O O . ASP A 1 81 ? -14.786 -10.444 -15.554 1.00 13.17 124 ASP A O 1
ATOM 654 N N . SER A 1 82 ? -14.581 -8.254 -16.054 1.00 10.70 125 SER A N 1
ATOM 655 C CA . SER A 1 82 ? -15.308 -7.870 -14.862 1.00 9.77 125 SER A CA 1
ATOM 656 C C . SER A 1 82 ? -16.110 -6.601 -15.041 1.00 10.25 125 SER A C 1
ATOM 657 O O . SER A 1 82 ? -15.944 -5.878 -16.024 1.00 10.78 125 SER A O 1
ATOM 660 N N . TYR A 1 83 ? -16.936 -6.294 -14.030 1.00 10.03 126 TYR A N 1
ATOM 661 C CA . TYR A 1 83 ? -17.725 -5.078 -14.080 1.00 8.98 126 TYR A CA 1
ATOM 662 C C . TYR A 1 83 ? -17.085 -3.917 -13.304 1.00 10.18 126 TYR A C 1
ATOM 663 O O . TYR A 1 83 ? -17.728 -2.859 -13.164 1.00 9.52 126 TYR A O 1
ATOM 672 N N . TRP A 1 84 ? -15.811 -4.055 -12.868 1.00 9.84 127 TRP A N 1
ATOM 673 C CA . TRP A 1 84 ? -15.166 -2.968 -12.119 1.00 9.40 127 TRP A CA 1
ATOM 674 C C . TRP A 1 84 ? -14.558 -1.926 -13.071 1.00 9.24 127 TRP A C 1
ATOM 675 O O . TRP A 1 84 ? -13.334 -1.731 -13.117 1.00 9.15 127 TRP A O 1
ATOM 686 N N . THR A 1 85 ? -15.442 -1.203 -13.803 1.00 8.77 128 THR A N 1
ATOM 687 C CA . THR A 1 85 ? -14.978 -0.225 -14.785 1.00 8.51 128 THR A CA 1
ATOM 688 C C . THR A 1 85 ? -14.183 0.890 -14.142 1.00 10.12 128 THR A C 1
ATOM 689 O O . THR A 1 85 ? -13.355 1.509 -14.814 1.00 10.91 128 THR A O 1
ATOM 693 N N . ARG A 1 86 ? -14.389 1.146 -12.842 1.00 8.81 129 ARG A N 1
ATOM 694 C CA . ARG A 1 86 ? -13.568 2.127 -12.175 1.00 8.78 129 ARG A CA 1
ATOM 695 C C . ARG A 1 86 ? -12.097 1.785 -12.281 1.00 9.03 129 ARG A C 1
ATOM 696 O O . ARG A 1 86 ? -11.264 2.696 -12.353 1.00 9.26 129 ARG A O 1
ATOM 704 N N . ASP A 1 87 ? -11.785 0.487 -12.221 1.00 8.24 130 ASP A N 1
ATOM 705 C CA . ASP A 1 87 ? -10.409 0.077 -12.005 1.00 8.71 130 ASP A CA 1
ATOM 706 C C . ASP A 1 87 ? -9.591 -0.099 -13.268 1.00 9.48 130 ASP A C 1
ATOM 707 O O . ASP A 1 87 ? -8.366 0.093 -13.200 1.00 9.99 130 ASP A O 1
ATOM 712 N N . TYR A 1 88 ? -10.236 -0.488 -14.402 1.00 7.64 131 TYR A N 1
ATOM 713 C CA . TYR A 1 88 ? -9.473 -0.820 -15.592 1.00 8.48 131 TYR A CA 1
ATOM 714 C C . TYR A 1 88 ? -9.707 0.115 -16.778 1.00 9.49 131 TYR A C 1
ATOM 715 O O . TYR A 1 88 ? -8.965 0.020 -17.745 1.00 10.49 131 TYR A O 1
ATOM 724 N N . THR A 1 89 ? -10.723 0.987 -16.744 1.00 8.67 132 THR A N 1
ATOM 725 C CA . THR A 1 89 ? -10.923 1.890 -17.868 1.00 8.88 132 THR A CA 1
ATOM 726 C C . THR A 1 89 ? -9.916 3.037 -17.774 1.00 9.67 132 THR A C 1
ATOM 727 O O . THR A 1 89 ? -9.196 3.207 -16.790 1.00 9.74 132 THR A O 1
ATOM 731 N N . GLY A 1 90 ? -9.791 3.771 -18.876 1.00 9.82 133 GLY A N 1
ATOM 732 C CA . GLY A 1 90 ? -8.735 4.777 -18.963 1.00 9.90 133 GLY A CA 1
ATOM 733 C C . GLY A 1 90 ? -8.929 6.027 -18.120 1.00 9.98 133 GLY A C 1
ATOM 734 O O . GLY A 1 90 ? -10.046 6.316 -17.681 1.00 10.48 133 GLY A O 1
ATOM 735 N N . TRP A 1 91 ? -7.835 6.720 -17.842 1.00 9.35 134 TRP A N 1
ATOM 736 C CA . TRP A 1 91 ? -7.895 7.970 -17.058 1.00 8.55 134 TRP A CA 1
ATOM 737 C C . TRP A 1 91 ? -7.871 9.168 -17.982 1.00 9.94 134 TRP A C 1
ATOM 738 O O . 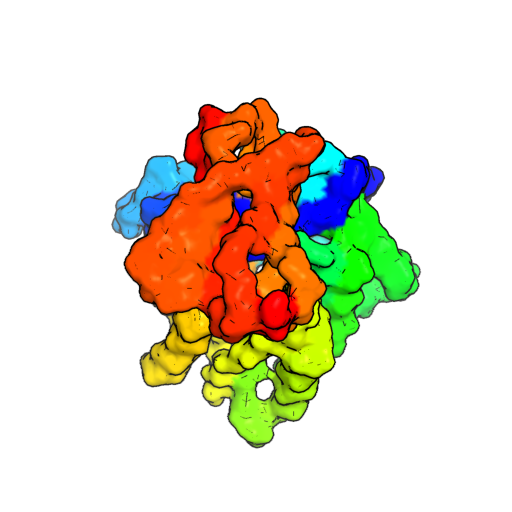TRP A 1 91 ? -7.269 9.097 -19.067 1.00 11.93 134 TRP A O 1
ATOM 749 N N . PHE A 1 92 ? -8.494 10.255 -17.576 1.00 8.95 135 PHE A N 1
ATOM 750 C CA . PHE A 1 92 ? -8.577 11.404 -18.478 1.00 8.32 135 PHE A CA 1
ATOM 751 C C . PHE A 1 92 ? -7.645 12.537 -18.100 1.00 9.97 135 PHE A C 1
ATOM 752 O O . PHE A 1 92 ? -7.484 12.886 -16.926 1.00 9.76 135 PHE A O 1
ATOM 760 N N . ALA A 1 93 ? -7.062 13.163 -19.132 1.00 9.79 136 ALA A N 1
ATOM 761 C CA . ALA A 1 93 ? -6.201 14.324 -18.917 1.00 9.91 136 ALA A CA 1
ATOM 762 C C . ALA A 1 93 ? -6.320 15.270 -20.058 1.00 11.11 136 ALA A C 1
ATOM 763 O O . ALA A 1 93 ? -6.487 14.855 -21.210 1.00 12.19 136 ALA A O 1
ATOM 765 N N . MET A 1 94 ? -6.209 16.556 -19.762 1.00 9.96 137 MET A N 1
ATOM 766 C CA . MET A 1 94 ? -6.037 17.540 -20.812 1.00 9.63 137 MET A CA 1
ATOM 767 C C . MET A 1 94 ? -4.563 17.641 -21.182 1.00 11.18 137 MET A C 1
ATOM 768 O O . MET A 1 94 ? -3.671 17.428 -20.314 1.00 12.54 137 MET A O 1
ATOM 773 N N . TYR A 1 95 ? -4.274 17.912 -22.449 1.00 10.45 138 TYR A N 1
ATOM 774 C CA . TYR A 1 95 ? -2.894 18.050 -22.884 1.00 11.23 138 TYR A CA 1
ATOM 775 C C . TYR A 1 95 ? -2.864 18.969 -24.092 1.00 12.15 138 TYR A C 1
ATOM 776 O O . TYR A 1 95 ? -3.912 19.253 -24.705 1.00 12.29 138 TYR A O 1
ATOM 785 N N . ASP A 1 96 ? -1.660 19.424 -24.468 1.00 12.38 139 ASP A N 1
ATOM 786 C CA . ASP A 1 96 ? -1.444 20.243 -25.647 1.00 13.14 139 ASP A CA 1
ATOM 787 C C . ASP A 1 96 ? -2.423 21.450 -25.709 1.00 15.95 139 ASP A C 1
ATOM 788 O O . ASP A 1 96 ? -3.006 21.744 -26.762 1.00 15.86 139 ASP A O 1
ATOM 793 N N . THR A 1 97 ? -2.620 22.095 -24.546 1.00 14.88 140 THR A N 1
ATOM 794 C CA . THR A 1 97 ? -3.481 23.279 -24.315 1.00 15.59 140 THR A CA 1
ATOM 795 C C . THR A 1 97 ? -5.007 22.979 -24.381 1.00 16.37 140 THR A C 1
ATOM 796 O O . THR A 1 97 ? -5.724 23.317 -23.433 1.00 16.52 140 THR A O 1
ATOM 800 N N . ASN A 1 98 ? -5.483 22.361 -25.483 1.00 14.26 141 ASN A N 1
ATOM 801 C CA . ASN A 1 98 ? -6.909 22.251 -25.763 1.00 14.06 141 ASN A CA 1
ATOM 802 C C . ASN A 1 98 ? -7.371 20.868 -26.176 1.00 12.38 141 ASN A C 1
ATOM 803 O O . ASN A 1 98 ? -8.379 20.779 -26.879 1.00 12.78 141 ASN A O 1
ATOM 808 N N . LYS A 1 99 ? -6.692 19.803 -25.729 1.00 11.06 142 LYS A N 1
ATOM 809 C CA . LYS A 1 99 ? -7.110 18.448 -26.096 1.00 10.97 142 LYS A CA 1
ATOM 810 C C . LYS A 1 99 ? -7.376 17.615 -24.870 1.00 11.08 142 LYS A C 1
ATOM 811 O O . LYS A 1 99 ? -6.769 17.817 -23.817 1.00 11.21 142 LYS A O 1
ATOM 817 N N . VAL A 1 100 ? -8.302 16.669 -25.003 1.00 10.53 143 VAL A N 1
ATOM 818 C CA . VAL A 1 100 ? -8.589 15.680 -23.977 1.00 9.71 143 VAL A CA 1
ATOM 819 C C . VAL A 1 100 ? -8.058 14.333 -24.465 1.00 10.01 143 VAL A C 1
ATOM 820 O O . VAL A 1 100 ? -8.340 13.937 -25.606 1.00 10.99 143 VAL A O 1
ATOM 824 N N . GLY A 1 101 ? -7.278 13.676 -23.613 1.00 10.06 144 GLY A N 1
ATOM 825 C CA . GLY A 1 101 ? -6.701 12.372 -23.923 1.00 9.68 144 GLY A CA 1
ATOM 826 C C . GLY A 1 101 ? -6.995 11.338 -22.860 1.00 11.20 144 GLY A C 1
ATOM 827 O O . GLY A 1 101 ? -7.449 11.653 -21.742 1.00 10.39 144 GLY A O 1
ATOM 828 N N . LEU A 1 102 ? -6.783 10.076 -23.252 1.00 9.63 145 LEU A N 1
ATOM 829 C CA . LEU A 1 102 ? -6.963 8.918 -22.367 1.00 9.31 145 LEU A CA 1
ATOM 830 C C . LEU A 1 102 ? -5.603 8.362 -22.018 1.00 10.03 145 LEU A C 1
ATOM 831 O O . LEU A 1 102 ? -4.729 8.248 -22.907 1.00 10.69 145 LEU A O 1
ATOM 836 N N . VAL A 1 103 ? -5.457 7.947 -20.771 1.00 9.66 146 VAL A N 1
ATOM 837 C CA . VAL A 1 103 ? -4.224 7.335 -20.309 1.00 9.26 146 VAL A CA 1
ATOM 838 C C . VAL A 1 103 ? -4.524 5.898 -19.921 1.00 10.99 146 VAL A C 1
ATOM 839 O O . VAL A 1 103 ? -5.379 5.630 -19.056 1.00 10.45 146 VAL A O 1
ATOM 843 N N . ASP A 1 104 ? -3.837 4.962 -20.583 1.00 10.24 147 ASP A N 1
ATOM 844 C CA . ASP A 1 104 ? -3.886 3.543 -20.269 1.00 9.45 147 ASP A CA 1
ATOM 845 C C . ASP A 1 104 ? -2.734 3.221 -19.330 1.00 10.41 147 ASP A C 1
ATOM 846 O O . ASP A 1 104 ? -1.776 3.991 -19.206 1.00 11.10 147 ASP A O 1
ATOM 851 N N . PHE A 1 105 ? -2.829 2.059 -18.674 1.00 9.16 148 PHE A N 1
ATOM 852 C CA . PHE A 1 105 ? -1.869 1.604 -17.661 1.00 8.90 148 PHE A CA 1
ATOM 853 C C . PHE A 1 105 ? -2.020 0.107 -17.533 1.00 10.62 148 PHE A C 1
ATOM 854 O O . PHE A 1 105 ? -2.966 -0.470 -18.111 1.00 9.96 148 PHE A O 1
ATOM 862 N N . ILE A 1 106 ? -1.109 -0.519 -16.794 1.00 9.63 149 ILE A N 1
ATOM 863 C CA . ILE A 1 106 ? -1.205 -1.962 -16.571 1.00 9.55 149 ILE A CA 1
ATOM 864 C C . ILE A 1 106 ? -2.157 -2.214 -15.424 1.00 10.86 149 ILE A C 1
ATOM 865 O O . ILE A 1 106 ? -1.851 -1.875 -14.262 1.00 10.09 149 ILE A O 1
ATOM 870 N N . TYR A 1 107 ? -3.331 -2.773 -15.708 1.00 9.70 150 TYR A N 1
ATOM 871 C CA . TYR A 1 107 ? -4.298 -3.059 -14.656 1.00 9.34 150 TYR A CA 1
ATOM 872 C C . TYR A 1 107 ? -3.670 -4.049 -13.663 1.00 10.01 150 TYR A C 1
ATOM 873 O O . TYR A 1 107 ? -3.138 -5.079 -14.075 1.00 11.23 150 TYR A O 1
ATOM 882 N N . ASN A 1 108 ? -3.772 -3.776 -12.362 1.00 10.03 151 ASN A N 1
ATOM 883 C CA . ASN A 1 108 ? -3.105 -4.594 -11.353 1.00 9.62 151 ASN A CA 1
ATOM 884 C C . ASN A 1 108 ? -3.836 -5.888 -10.992 1.00 10.84 151 ASN A C 1
ATOM 885 O O . ASN A 1 108 ? -3.837 -6.315 -9.827 1.00 11.44 151 ASN A O 1
ATOM 890 N N . ARG A 1 109 ? -4.417 -6.528 -11.995 1.00 10.28 152 ARG A N 1
ATOM 891 C CA . ARG A 1 109 ? -5.142 -7.776 -11.822 1.00 10.79 152 ARG A CA 1
ATOM 892 C C . ARG A 1 109 ? -4.884 -8.671 -13.015 1.00 11.50 152 ARG A C 1
ATOM 893 O O . ARG A 1 109 ? -4.645 -8.155 -14.106 1.00 12.21 152 ARG A O 1
ATOM 901 N N . PRO A 1 110 ? -4.996 -10.000 -12.837 1.00 12.18 153 PRO A N 1
ATOM 902 C CA . PRO A 1 110 ? -4.778 -10.931 -13.970 1.00 12.92 153 PRO A CA 1
ATOM 903 C C . PRO A 1 110 ? -6.061 -11.052 -14.831 1.00 13.31 153 PRO A C 1
ATOM 904 O O . PRO A 1 110 ? -6.728 -12.095 -14.875 1.00 15.57 153 PRO A O 1
ATOM 908 N N . ARG A 1 111 ? -6.434 -9.936 -15.438 1.00 11.67 154 ARG A N 1
ATOM 909 C CA . ARG A 1 111 ? -7.690 -9.745 -16.170 1.00 12.36 154 ARG A CA 1
ATOM 910 C C . ARG A 1 111 ? -7.323 -9.111 -17.490 1.00 12.17 154 ARG A C 1
ATOM 911 O O . ARG A 1 111 ? -7.348 -7.897 -17.657 1.00 11.75 154 ARG A O 1
ATOM 919 N N . PRO A 1 112 ? -6.893 -9.926 -18.471 1.00 11.05 155 PRO A N 1
ATOM 920 C CA . PRO A 1 112 ? -6.292 -9.351 -19.685 1.00 12.14 155 PRO A CA 1
ATOM 921 C C . PRO A 1 112 ? -7.280 -8.655 -20.592 1.00 13.21 155 PRO A C 1
ATOM 922 O O . PRO A 1 112 ? -6.882 -7.750 -21.330 1.00 13.84 155 PRO A O 1
ATOM 926 N N . ASN A 1 113 ? -8.555 -9.052 -20.553 1.00 12.34 156 ASN A N 1
ATOM 927 C CA . ASN A 1 113 ? -9.566 -8.380 -21.387 1.00 12.01 156 ASN A CA 1
ATOM 928 C C . ASN A 1 113 ? -9.898 -7.018 -20.780 1.00 11.88 156 ASN A C 1
ATOM 929 O O . ASN A 1 113 ? -9.895 -6.029 -21.499 1.00 11.56 156 ASN A O 1
ATOM 934 N N . ASP A 1 114 ? -10.061 -6.945 -19.459 1.00 10.53 157 ASP A N 1
ATOM 935 C CA . ASP A 1 114 ? -10.208 -5.644 -18.810 1.00 9.52 157 ASP A CA 1
ATOM 936 C C . ASP A 1 114 ? -9.006 -4.764 -19.109 1.00 10.62 157 ASP A C 1
ATOM 937 O O . ASP A 1 114 ? -9.152 -3.579 -19.437 1.00 10.58 157 ASP A O 1
ATOM 942 N N . ASP A 1 115 ? -7.792 -5.335 -19.000 1.00 10.87 158 ASP A N 1
ATOM 943 C CA . ASP A 1 115 ? -6.581 -4.544 -19.192 1.00 11.09 158 ASP A CA 1
ATOM 944 C C . ASP A 1 115 ? -6.496 -3.937 -20.593 1.00 11.25 158 ASP A C 1
ATOM 945 O O . ASP A 1 115 ? -6.016 -2.806 -20.759 1.00 11.13 158 ASP A O 1
ATOM 950 N N . GLU A 1 116 ? -6.993 -4.668 -21.592 1.00 11.03 159 GLU A N 1
ATOM 951 C CA . GLU A 1 116 ? -6.941 -4.229 -22.981 1.00 11.64 159 GLU A CA 1
ATOM 952 C C . GLU A 1 116 ? -8.031 -3.246 -23.344 1.00 14.29 159 GLU A C 1
ATOM 953 O O . GLU A 1 116 ? -7.982 -2.624 -24.408 1.00 17.49 159 GLU A O 1
ATOM 959 N N . PHE A 1 117 ? -9.067 -3.138 -22.512 1.00 11.47 160 PHE A N 1
ATOM 960 C CA . PHE A 1 117 ? -10.232 -2.347 -22.867 1.00 11.50 160 PHE A CA 1
ATOM 961 C C . PHE A 1 117 ? -9.986 -0.858 -23.208 1.00 13.08 160 PHE A C 1
ATOM 962 O O . PHE A 1 117 ? -10.651 -0.381 -24.143 1.00 12.55 160 PHE A O 1
ATOM 970 N N . PRO A 1 118 ? -9.082 -0.095 -22.547 1.00 10.23 161 PRO A N 1
ATOM 971 C CA . PRO A 1 118 ? -9.021 1.354 -22.817 1.00 9.92 161 PRO A CA 1
ATOM 972 C C . PRO A 1 118 ? -8.885 1.734 -24.300 1.00 11.79 161 PRO A C 1
ATOM 973 O O . PRO A 1 118 ? -9.446 2.767 -24.701 1.00 11.39 161 PRO A O 1
ATOM 977 N N . LYS A 1 119 ? -8.200 0.922 -25.137 1.00 11.12 162 LYS A N 1
ATOM 978 C CA . LYS A 1 119 ? -8.105 1.302 -26.556 1.00 11.31 162 LYS A CA 1
ATOM 979 C C . LYS A 1 119 ? -9.495 1.448 -27.199 1.00 12.98 162 LYS A C 1
ATOM 980 O O . LYS A 1 119 ? -9.678 2.349 -28.011 1.00 13.15 162 LYS A O 1
ATOM 986 N N . TYR A 1 120 ? -10.473 0.602 -26.802 1.00 11.30 163 TYR A N 1
ATOM 987 C CA . TYR A 1 120 ? -11.824 0.688 -27.359 1.00 12.42 163 TYR A CA 1
ATOM 988 C C . TYR A 1 120 ? -12.537 1.945 -26.883 1.00 13.17 163 TYR A C 1
ATOM 989 O O . TYR A 1 120 ? -13.338 2.533 -27.615 1.00 13.84 163 TYR A O 1
ATOM 998 N N . GLU A 1 121 ? -12.248 2.374 -25.649 1.00 10.76 164 GLU A N 1
ATOM 999 C CA . GLU A 1 121 ? -12.794 3.589 -25.082 1.00 10.42 164 GLU A CA 1
ATOM 1000 C C . GLU A 1 121 ? -12.266 4.818 -25.857 1.00 11.51 164 GLU A C 1
ATOM 1001 O O . GLU A 1 121 ? -13.043 5.702 -26.235 1.00 12.17 164 GLU A O 1
ATOM 1007 N N . ALA A 1 122 ? -10.952 4.866 -26.092 1.00 10.20 165 ALA A N 1
ATOM 1008 C CA . ALA A 1 122 ? -10.378 5.991 -26.830 1.00 11.49 165 ALA A CA 1
ATOM 1009 C C . ALA A 1 122 ? -10.928 6.019 -28.260 1.00 12.42 165 ALA A C 1
ATOM 1010 O O . ALA A 1 122 ? -11.258 7.087 -28.777 1.00 12.85 165 ALA A O 1
ATOM 1012 N N . GLN A 1 123 ? -11.063 4.851 -28.886 1.00 11.79 166 GLN A N 1
ATOM 1013 C CA . GLN A 1 123 ? -11.608 4.788 -30.247 1.00 11.39 166 GLN A CA 1
ATOM 1014 C C . GLN A 1 123 ? -13.062 5.243 -30.283 1.00 13.04 166 GLN A C 1
ATOM 1015 O O . GLN A 1 123 ? -13.433 6.006 -31.175 1.00 14.11 166 GLN A O 1
ATOM 1021 N N . TYR A 1 124 ? -13.880 4.821 -29.314 1.00 11.95 167 TYR A N 1
ATOM 1022 C CA . TYR A 1 124 ? -15.272 5.262 -29.253 1.00 11.76 167 TYR A CA 1
ATOM 1023 C C . TYR A 1 124 ? -15.360 6.792 -29.141 1.00 14.38 167 TYR A C 1
ATOM 1024 O O . TYR A 1 124 ? -16.196 7.419 -29.786 1.00 13.78 167 TYR A O 1
ATOM 1033 N N . LEU A 1 125 ? -14.526 7.382 -28.281 1.00 12.14 168 LEU A N 1
ATOM 1034 C CA . LEU A 1 125 ? -14.565 8.816 -28.023 1.00 11.71 168 LEU A CA 1
ATOM 1035 C C . LEU A 1 125 ? -13.873 9.608 -29.119 1.00 14.59 168 LEU A C 1
ATOM 1036 O O . LEU A 1 125 ? -14.043 10.823 -29.165 1.00 18.06 168 LEU A O 1
ATOM 1041 N N . GLY A 1 126 ? -13.039 8.972 -29.931 1.00 13.14 169 GLY A N 1
ATOM 1042 C CA . GLY A 1 126 ? -12.256 9.664 -30.949 1.00 13.95 169 GLY A CA 1
ATOM 1043 C C . GLY A 1 126 ? -11.147 10.525 -30.367 1.00 17.14 169 GLY A C 1
ATOM 1044 O O . GLY A 1 126 ? -10.892 11.624 -30.874 1.00 18.70 169 GLY A O 1
ATOM 1045 N N . ILE A 1 127 ? -10.500 10.053 -29.286 1.00 13.38 170 ILE A N 1
ATOM 1046 C CA . ILE A 1 127 ? -9.414 10.784 -28.649 1.00 11.87 170 ILE A CA 1
ATOM 1047 C C . ILE A 1 127 ? -8.170 9.949 -28.663 1.00 13.13 170 ILE A C 1
ATOM 1048 O O . ILE A 1 127 ? -8.222 8.720 -28.820 1.00 14.16 170 ILE A O 1
ATOM 1053 N N . GLU A 1 128 ? -7.025 10.607 -28.479 1.00 11.01 171 GLU A N 1
ATOM 1054 C CA . GLU A 1 128 ? -5.746 9.908 -28.424 1.00 11.53 171 GLU A CA 1
ATOM 1055 C C . GLU A 1 128 ? -5.568 9.214 -27.077 1.00 10.79 171 GLU A C 1
ATOM 1056 O O . GLU A 1 128 ? -6.087 9.671 -26.056 1.00 11.41 171 GLU A O 1
ATOM 1062 N N . MET A 1 129 ? -4.847 8.096 -27.094 1.00 11.17 172 MET A N 1
ATOM 1063 C CA . MET A 1 129 ? -4.530 7.335 -25.885 1.00 10.33 172 MET A CA 1
ATOM 1064 C C . MET A 1 129 ? -3.017 7.242 -25.724 1.00 11.05 172 MET A C 1
ATOM 1065 O O . MET A 1 129 ? -2.286 7.044 -26.704 1.00 12.18 172 MET A O 1
ATOM 1070 N N . PHE A 1 130 ? -2.570 7.352 -24.471 1.00 10.20 173 PHE A N 1
ATOM 1071 C CA . PHE A 1 130 ? -1.167 7.296 -24.093 1.00 9.86 173 PHE A CA 1
ATOM 1072 C C . PHE A 1 130 ? -0.977 6.178 -23.106 1.00 12.59 173 PHE A C 1
ATOM 1073 O O . PHE A 1 130 ? -1.823 6.006 -22.221 1.00 12.66 173 PHE A O 1
ATOM 1081 N N . GLY A 1 131 ? 0.103 5.428 -23.260 1.00 10.48 174 GLY A N 1
ATOM 1082 C CA . GLY A 1 131 ? 0.334 4.268 -22.408 1.00 10.81 174 GLY A CA 1
ATOM 1083 C C . GLY A 1 131 ? 1.374 4.533 -21.354 1.00 10.59 174 GLY A C 1
ATOM 1084 O O . GLY A 1 131 ? 2.569 4.617 -21.664 1.00 10.73 174 GLY A O 1
ATOM 1085 N N . MET A 1 132 ? 0.919 4.666 -20.089 1.00 10.39 175 MET A N 1
ATOM 1086 C CA . MET A 1 132 ? 1.789 4.892 -18.943 1.00 9.65 175 MET A CA 1
ATOM 1087 C C . MET A 1 132 ? 2.164 3.537 -18.352 1.00 10.74 175 MET A C 1
ATOM 1088 O O . MET A 1 132 ? 1.276 2.846 -17.839 1.00 10.37 175 MET A O 1
ATOM 1093 N N . LYS A 1 133 ? 3.455 3.178 -18.375 1.00 10.69 176 LYS A N 1
ATOM 1094 C CA . LYS A 1 133 ? 3.882 1.848 -17.917 1.00 10.22 176 LYS A CA 1
ATOM 1095 C C . LYS A 1 133 ? 4.041 1.800 -16.394 1.00 11.93 176 LYS A C 1
ATOM 1096 O O . LYS A 1 133 ? 5.150 1.786 -15.844 1.00 12.28 176 LYS A O 1
ATOM 1102 N N . LEU A 1 134 ? 2.898 1.778 -15.736 1.00 10.25 177 LEU A N 1
ATOM 1103 C CA . LEU A 1 134 ? 2.772 1.558 -14.303 1.00 10.56 177 LEU A CA 1
ATOM 1104 C C . LEU A 1 134 ? 1.661 0.589 -14.046 1.00 10.28 177 LEU A C 1
ATOM 1105 O O . LEU A 1 134 ? 0.628 0.638 -14.739 1.00 10.51 177 LEU A O 1
ATOM 1110 N N . LYS A 1 135 ? 1.815 -0.249 -13.030 1.00 10.34 178 LYS A N 1
ATOM 1111 C CA A LYS A 1 135 ? 0.745 -1.112 -12.579 0.53 9.48 178 LYS A CA 1
ATOM 1112 C CA B LYS A 1 135 ? 0.741 -1.108 -12.534 0.47 9.77 178 LYS A CA 1
ATOM 1113 C C . LYS A 1 135 ? -0.158 -0.217 -11.698 1.00 10.78 178 LYS A C 1
ATOM 1114 O O . LYS A 1 135 ? 0.315 0.419 -10.718 1.00 10.79 178 LYS A O 1
ATOM 1125 N N . GLN A 1 136 ? -1.405 -0.062 -12.124 1.00 9.59 179 GLN A N 1
ATOM 1126 C CA . GLN A 1 136 ? -2.345 0.863 -11.503 1.00 9.15 179 GLN A CA 1
ATOM 1127 C C . GLN A 1 136 ? -3.747 0.320 -11.472 1.00 9.74 179 GLN A C 1
ATOM 1128 O O . GLN A 1 136 ? -4.039 -0.740 -12.035 1.00 9.84 179 GLN A O 1
ATOM 1134 N N . THR A 1 137 ? -4.632 1.055 -10.813 1.00 8.67 180 THR A N 1
ATOM 1135 C CA . THR A 1 137 ? -6.057 0.732 -10.713 1.00 9.44 180 THR A CA 1
ATOM 1136 C C . THR A 1 137 ? -6.780 2.033 -10.401 1.00 9.86 180 THR A C 1
ATOM 1137 O O . THR A 1 137 ? -6.409 2.755 -9.461 1.00 9.67 180 THR A O 1
ATOM 1141 N N . GLY A 1 138 ? -7.811 2.332 -11.184 1.00 8.74 181 GLY A N 1
ATOM 1142 C CA . GLY A 1 138 ? -8.517 3.599 -10.989 1.00 8.70 181 GLY A CA 1
ATOM 1143 C C . GLY A 1 138 ? -9.195 3.772 -9.651 1.00 9.19 181 GLY A C 1
ATOM 1144 O O . GLY A 1 138 ? -9.303 4.904 -9.183 1.00 9.30 181 GLY A O 1
ATOM 1145 N N . GLY A 1 139 ? -9.604 2.687 -8.995 1.00 8.83 182 GLY A N 1
ATOM 1146 C CA . GLY A 1 139 ? -10.190 2.798 -7.658 1.00 9.59 182 GLY A CA 1
ATOM 1147 C C . GLY A 1 139 ? -9.205 3.383 -6.663 1.00 9.18 182 GLY A C 1
ATOM 1148 O O . GLY A 1 139 ? -9.607 3.936 -5.629 1.00 9.42 182 GLY A O 1
ATOM 1149 N N . ASN A 1 140 ? -7.901 3.189 -6.938 1.00 7.66 183 ASN A N 1
ATOM 1150 C CA . ASN A 1 140 ? -6.848 3.712 -6.081 1.00 7.69 183 ASN A CA 1
ATOM 1151 C C . ASN A 1 140 ? -6.310 5.044 -6.574 1.00 9.37 183 ASN A C 1
ATOM 1152 O O . ASN A 1 140 ? -5.178 5.381 -6.202 1.00 8.69 183 ASN A O 1
ATOM 1157 N N . TYR A 1 141 ? -7.087 5.803 -7.353 1.00 8.82 184 TYR A N 1
ATOM 1158 C CA . TYR A 1 141 ? -6.610 7.052 -7.880 1.00 8.75 184 TYR A CA 1
ATOM 1159 C C . TYR A 1 141 ? -7.677 8.107 -7.763 1.00 9.07 184 TYR A C 1
ATOM 1160 O O . TYR A 1 141 ? -8.848 7.873 -8.067 1.00 8.99 184 TYR A O 1
ATOM 1169 N N . MET A 1 142 ? -7.261 9.294 -7.365 1.00 7.68 185 MET A N 1
ATOM 1170 C CA . MET A 1 142 ? -8.122 10.473 -7.461 1.00 7.52 185 MET A CA 1
ATOM 1171 C C . MET A 1 142 ? -7.239 11.686 -7.627 1.00 8.17 185 MET A C 1
ATOM 1172 O O . MET A 1 142 ? -6.154 11.742 -7.005 1.00 8.07 185 MET A O 1
ATOM 1177 N N . THR A 1 143 ? -7.674 12.651 -8.422 1.00 8.37 186 THR A N 1
ATOM 1178 C CA . THR A 1 143 ? -6.940 13.892 -8.633 1.00 8.51 186 THR A CA 1
ATOM 1179 C C . THR A 1 143 ? -7.798 15.082 -8.254 1.00 8.23 186 THR A C 1
ATOM 1180 O O . THR A 1 143 ? -9.028 15.039 -8.366 1.00 8.75 186 THR A O 1
ATOM 1184 N N . ASP A 1 144 ? -7.158 16.179 -7.850 1.00 7.98 187 ASP A N 1
ATOM 1185 C CA . ASP A 1 144 ? -7.904 17.390 -7.546 1.00 8.72 187 ASP A CA 1
ATOM 1186 C C . ASP A 1 144 ? -8.127 18.287 -8.781 1.00 10.43 187 ASP A C 1
ATOM 1187 O O . ASP A 1 144 ? -8.856 19.293 -8.672 1.00 10.19 187 ASP A O 1
ATOM 1192 N N . GLY A 1 145 ? -7.520 17.945 -9.919 1.00 8.92 188 GLY A N 1
ATOM 1193 C CA . GLY A 1 145 ? -7.641 18.768 -11.120 1.00 9.72 188 GLY A CA 1
ATOM 1194 C C . GLY A 1 145 ? -6.627 19.905 -11.162 1.00 10.24 188 GLY A C 1
ATOM 1195 O O . GLY A 1 145 ? -6.602 20.683 -12.138 1.00 11.25 188 GLY A O 1
ATOM 1196 N N . TYR A 1 146 ? -5.754 20.000 -10.138 1.00 9.15 189 TYR A N 1
ATOM 1197 C CA . TYR A 1 146 ? -4.726 21.042 -10.034 1.00 9.26 189 TYR A CA 1
ATOM 1198 C C . TYR A 1 146 ? -3.357 20.421 -9.822 1.00 11.11 189 TYR A C 1
ATOM 1199 O O . TYR A 1 146 ? -2.446 21.058 -9.266 1.00 13.01 189 TYR A O 1
ATOM 1208 N N . GLY A 1 147 ? -3.201 19.185 -10.261 1.00 9.57 190 GLY A N 1
ATOM 1209 C CA . GLY A 1 147 ? -1.893 18.558 -10.190 1.00 9.53 190 GLY A CA 1
ATOM 1210 C C . GLY A 1 147 ? -1.631 17.677 -8.994 1.00 10.22 190 GLY A C 1
ATOM 1211 O O . GLY A 1 147 ? -0.537 17.112 -8.920 1.00 9.48 190 GLY A O 1
ATOM 1212 N N . SER A 1 148 ? -2.584 17.524 -8.071 1.00 9.23 191 SER A N 1
ATOM 1213 C CA . SER A 1 148 ? -2.386 16.599 -6.947 1.00 8.62 191 SER A CA 1
ATOM 1214 C C . SER A 1 148 ? -3.167 15.338 -7.174 1.00 9.60 191 SER A C 1
ATOM 1215 O O . SER A 1 148 ? -4.250 15.360 -7.773 1.00 9.90 191 SER A O 1
ATOM 1218 N N . ALA A 1 149 ? -2.635 14.214 -6.725 1.00 8.91 192 ALA A N 1
ATOM 1219 C CA . ALA A 1 149 ? -3.341 12.935 -6.741 1.00 8.89 192 ALA A CA 1
ATOM 1220 C C . ALA A 1 149 ? -3.042 12.201 -5.466 1.00 11.18 192 ALA A C 1
ATOM 1221 O O . ALA A 1 149 ? -1.958 12.404 -4.875 1.00 12.50 192 ALA A O 1
ATOM 1223 N N . VAL A 1 150 ? -4.001 11.472 -4.960 1.00 8.66 193 VAL A N 1
ATOM 1224 C CA . VAL A 1 150 ? -3.847 10.624 -3.776 1.00 7.97 193 VAL A CA 1
ATOM 1225 C C . VAL A 1 150 ? -4.024 9.185 -4.197 1.00 8.51 193 VAL A C 1
ATOM 1226 O O . VAL A 1 150 ? -4.992 8.872 -4.935 1.00 9.22 193 VAL A O 1
ATOM 1230 N N . GLN A 1 151 ? -3.107 8.337 -3.738 1.00 8.82 194 GLN A N 1
ATOM 1231 C CA . GLN A 1 151 ? -3.192 6.891 -3.931 1.00 8.14 194 GLN A CA 1
ATOM 1232 C C . GLN A 1 151 ? -2.718 6.214 -2.686 1.00 8.67 194 GLN A C 1
ATOM 1233 O O . GLN A 1 151 ? -1.838 6.734 -1.985 1.00 9.07 194 GLN A O 1
ATOM 1239 N N . SER A 1 152 ? -3.224 4.999 -2.417 1.00 8.50 195 SER A N 1
ATOM 1240 C CA A SER A 1 152 ? -2.656 4.193 -1.338 0.46 9.39 195 SER A CA 1
ATOM 1241 C CA B SER A 1 152 ? -2.654 4.150 -1.362 0.54 9.48 195 SER A CA 1
ATOM 1242 C C . SER A 1 152 ? -1.278 3.652 -1.809 1.00 10.09 195 SER A C 1
ATOM 1243 O O . SER A 1 152 ? -0.947 3.644 -3.033 1.00 10.81 195 SER A O 1
ATOM 1248 N N . HIS A 1 153 ? -0.508 3.107 -0.860 1.00 9.55 196 HIS A N 1
ATOM 1249 C CA . HIS A 1 153 ? 0.855 2.631 -1.001 1.00 9.20 196 HIS A CA 1
ATOM 1250 C C . HIS A 1 153 ? 1.098 1.598 -2.103 1.00 9.48 196 HIS A C 1
ATOM 1251 O O . HIS A 1 153 ? 2.258 1.474 -2.546 1.00 10.10 196 HIS A O 1
ATOM 1258 N N . ILE A 1 154 ? 0.054 0.903 -2.587 1.00 9.19 197 ILE A N 1
ATOM 1259 C CA . ILE A 1 154 ? 0.276 -0.086 -3.652 1.00 9.23 197 ILE A CA 1
ATOM 1260 C C . ILE A 1 154 ? 0.751 0.587 -4.938 1.00 10.05 197 ILE A C 1
ATOM 1261 O O . ILE A 1 154 ? 1.361 -0.087 -5.784 1.00 10.35 197 ILE A O 1
ATOM 1266 N N . ALA A 1 155 ? 0.542 1.902 -5.087 1.00 8.82 198 ALA A N 1
ATOM 1267 C CA . ALA A 1 155 ? 1.080 2.582 -6.276 1.00 9.02 198 ALA A CA 1
ATOM 1268 C C . ALA A 1 155 ? 2.617 2.453 -6.319 1.00 10.12 198 ALA A C 1
ATOM 1269 O O . ALA A 1 155 ? 3.199 2.459 -7.408 1.00 10.37 198 ALA A O 1
ATOM 1271 N N . TYR A 1 156 ? 3.270 2.354 -5.142 1.00 9.33 199 TYR A N 1
ATOM 1272 C CA . TYR A 1 156 ? 4.703 2.084 -5.099 1.00 8.97 199 TYR A CA 1
ATOM 1273 C C . TYR A 1 156 ? 4.986 0.597 -4.983 1.00 10.26 199 TYR A C 1
ATOM 1274 O O . TYR A 1 156 ? 5.857 0.095 -5.696 1.00 10.95 199 TYR A O 1
ATOM 1283 N N . THR A 1 157 ? 4.295 -0.117 -4.063 1.00 10.62 200 THR A N 1
ATOM 1284 C CA . THR A 1 157 ? 4.674 -1.513 -3.818 1.00 10.06 200 THR A CA 1
ATOM 1285 C C . THR A 1 157 ? 4.387 -2.439 -5.011 1.00 12.03 200 THR A C 1
ATOM 1286 O O . THR A 1 157 ? 5.063 -3.483 -5.144 1.00 12.66 200 THR A O 1
ATOM 1290 N N . GLU A 1 158 ? 3.424 -2.086 -5.861 1.00 10.03 201 GLU A N 1
ATOM 1291 C CA . GLU A 1 158 ? 3.126 -2.877 -7.048 1.00 9.87 201 GLU A CA 1
ATOM 1292 C C . GLU A 1 158 ? 3.933 -2.394 -8.246 1.00 11.80 201 GLU A C 1
ATOM 1293 O O . GLU A 1 158 ? 3.796 -2.933 -9.353 1.00 12.75 201 GLU A O 1
ATOM 1299 N N . ASN A 1 159 ? 4.803 -1.381 -8.040 1.00 10.43 202 ASN A N 1
ATOM 1300 C CA . ASN A 1 159 ? 5.753 -0.899 -9.054 1.00 10.34 202 ASN A CA 1
ATOM 1301 C C . ASN A 1 159 ? 7.157 -0.889 -8.438 1.00 11.79 202 ASN A C 1
ATOM 1302 O O . ASN A 1 159 ? 7.921 0.059 -8.603 1.00 11.61 202 ASN A O 1
ATOM 1307 N N . SER A 1 160 ? 7.497 -1.966 -7.728 1.00 11.17 203 SER A N 1
ATOM 1308 C CA . SER A 1 160 ? 8.674 -1.984 -6.853 1.00 12.32 203 SER A CA 1
ATOM 1309 C C . SER A 1 160 ? 10.004 -2.053 -7.605 1.00 14.77 203 SER A C 1
ATOM 1310 O O . SER A 1 160 ? 11.046 -1.811 -6.968 1.00 16.59 203 SER A O 1
ATOM 1313 N N . SER A 1 161 ? 10.004 -2.273 -8.919 1.00 12.04 204 SER A N 1
ATOM 1314 C CA . SER A 1 161 ? 11.279 -2.246 -9.665 1.00 14.00 204 SER A CA 1
ATOM 1315 C C . SER A 1 161 ? 11.638 -0.801 -10.008 1.00 17.44 204 SER A C 1
ATOM 1316 O O . SER A 1 161 ? 12.745 -0.544 -10.503 1.00 18.84 204 SER A O 1
ATOM 1319 N N . LEU A 1 162 ? 10.687 0.140 -9.802 1.00 13.48 205 LEU A N 1
ATOM 1320 C CA . LEU A 1 162 ? 10.929 1.549 -10.046 1.00 13.43 205 LEU A CA 1
ATOM 1321 C C . LEU A 1 162 ? 11.134 2.261 -8.733 1.00 14.83 205 LEU A C 1
ATOM 1322 O O . LEU A 1 162 ? 10.518 1.923 -7.709 1.00 13.87 205 LEU A O 1
ATOM 1327 N N . SER A 1 163 ? 11.952 3.296 -8.758 1.00 12.56 206 SER A N 1
ATOM 1328 C CA . SER A 1 163 ? 12.079 4.138 -7.589 1.00 12.37 206 SER A CA 1
ATOM 1329 C C . SER A 1 163 ? 10.814 5.016 -7.429 1.00 13.10 206 SER A C 1
ATOM 1330 O O . SER A 1 163 ? 10.058 5.196 -8.401 1.00 12.78 206 SER A O 1
ATOM 1333 N N . GLN A 1 164 ? 10.624 5.598 -6.249 1.00 13.49 207 GLN A N 1
ATOM 1334 C CA . GLN A 1 164 ? 9.504 6.518 -6.071 1.00 13.60 207 GLN A CA 1
ATOM 1335 C C . GLN A 1 164 ? 9.652 7.720 -7.006 1.00 13.29 207 GLN A C 1
ATOM 1336 O O . GLN A 1 164 ? 8.637 8.161 -7.569 1.00 12.12 207 GLN A O 1
ATOM 1342 N N . ALA A 1 165 ? 10.875 8.217 -7.233 1.00 11.96 208 ALA A N 1
ATOM 1343 C CA . ALA A 1 165 ? 11.082 9.320 -8.180 1.00 11.76 208 ALA A CA 1
ATOM 1344 C C . ALA A 1 165 ? 10.628 8.886 -9.576 1.00 12.65 208 ALA A C 1
ATOM 1345 O O . ALA A 1 165 ? 9.960 9.667 -10.249 1.00 12.22 208 ALA A O 1
ATOM 1347 N N . GLN A 1 166 ? 10.930 7.664 -10.003 1.00 10.84 209 GLN A N 1
ATOM 1348 C CA . GLN A 1 166 ? 10.525 7.215 -11.336 1.00 10.67 209 GLN A CA 1
ATOM 1349 C C . GLN A 1 166 ? 8.999 7.088 -11.427 1.00 10.99 209 GLN A C 1
ATOM 1350 O O . GLN A 1 166 ? 8.415 7.459 -12.454 1.00 11.68 209 GLN A O 1
ATOM 1356 N N . VAL A 1 167 ? 8.342 6.584 -10.373 1.00 10.53 210 VAL A N 1
ATOM 1357 C CA . VAL A 1 167 ? 6.876 6.474 -10.384 1.00 9.79 210 VAL A CA 1
ATOM 1358 C C . VAL A 1 167 ? 6.264 7.876 -10.434 1.00 10.51 210 VAL A C 1
ATOM 1359 O O . VAL A 1 167 ? 5.363 8.157 -11.238 1.00 10.36 210 VAL A O 1
ATOM 1363 N N . ASN A 1 168 ? 6.764 8.773 -9.571 1.00 10.09 211 ASN A N 1
ATOM 1364 C CA . ASN A 1 168 ? 6.292 10.146 -9.547 1.00 9.60 211 ASN A CA 1
ATOM 1365 C C . ASN A 1 168 ? 6.474 10.812 -10.896 1.00 10.49 211 ASN A C 1
ATOM 1366 O O . ASN A 1 168 ? 5.572 11.548 -11.338 1.00 11.21 211 ASN A O 1
ATOM 1371 N N . GLN A 1 169 ? 7.595 10.556 -11.577 1.00 9.90 212 GLN A N 1
ATOM 1372 C CA . GLN A 1 169 ? 7.858 11.167 -12.865 1.00 9.50 212 GLN A CA 1
ATOM 1373 C C . GLN A 1 169 ? 6.874 10.686 -13.913 1.00 10.71 212 GLN A C 1
ATOM 1374 O O . GLN A 1 169 ? 6.483 11.484 -14.756 1.00 11.32 212 GLN A O 1
ATOM 1380 N N . LYS A 1 170 ? 6.484 9.401 -13.880 1.00 9.57 213 LYS A N 1
ATOM 1381 C CA . LYS A 1 170 ? 5.482 8.926 -14.840 1.00 9.20 213 LYS A CA 1
ATOM 1382 C C . LYS A 1 170 ? 4.157 9.614 -14.586 1.00 9.70 213 LYS A C 1
ATOM 1383 O O . LYS A 1 170 ? 3.495 10.020 -15.533 1.00 10.31 213 LYS A O 1
ATOM 1389 N N . MET A 1 171 ? 3.756 9.798 -13.328 1.00 8.97 214 MET A N 1
ATOM 1390 C CA . MET A 1 171 ? 2.500 10.502 -13.050 1.00 8.40 214 MET A CA 1
ATOM 1391 C C . MET A 1 171 ? 2.580 11.941 -13.508 1.00 9.69 214 MET A C 1
ATOM 1392 O O . MET A 1 171 ? 1.567 12.476 -13.990 1.00 9.51 214 MET A O 1
ATOM 1397 N N . LYS A 1 172 ? 3.765 12.582 -13.396 1.00 9.55 215 LYS A N 1
ATOM 1398 C CA . LYS A 1 172 ? 3.916 13.938 -13.902 1.00 8.97 215 LYS A CA 1
ATOM 1399 C C . LYS A 1 172 ? 3.803 13.962 -15.431 1.00 11.36 215 LYS A C 1
ATOM 1400 O O . LYS A 1 172 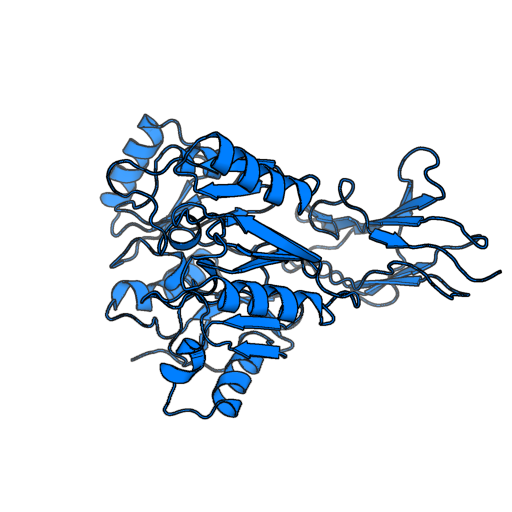? 3.078 14.788 -16.002 1.00 10.93 215 LYS A O 1
ATOM 1406 N N . ASP A 1 173 ? 4.522 13.024 -16.099 1.00 9.83 216 ASP A N 1
ATOM 1407 C CA . ASP A 1 173 ? 4.571 13.086 -17.555 1.00 10.59 216 ASP A CA 1
ATOM 1408 C C . ASP A 1 173 ? 3.249 12.759 -18.219 1.00 11.27 216 ASP A C 1
ATOM 1409 O O . ASP A 1 173 ? 2.905 13.376 -19.242 1.00 11.42 216 ASP A O 1
ATOM 1414 N N . TYR A 1 174 ? 2.546 11.733 -17.717 1.00 9.65 217 TYR A N 1
ATOM 1415 C CA . TYR A 1 174 ? 1.328 11.314 -18.399 1.00 9.46 217 TYR A CA 1
ATOM 1416 C C . TYR A 1 174 ? 0.076 12.007 -17.892 1.00 10.63 217 TYR A C 1
ATOM 1417 O O . TYR A 1 174 ? -0.930 12.056 -18.616 1.00 10.84 217 TYR A O 1
ATOM 1426 N N . LEU A 1 175 ? 0.088 12.498 -16.629 1.00 8.81 218 LEU A N 1
ATOM 1427 C CA . LEU A 1 175 ? -1.127 13.023 -16.015 1.00 9.32 218 LEU A CA 1
ATOM 1428 C C . LEU A 1 175 ? -0.947 14.431 -15.462 1.00 10.06 218 LEU A C 1
ATOM 1429 O O . LEU A 1 175 ? -1.904 14.969 -14.907 1.00 10.31 218 LEU A O 1
ATOM 1434 N N . GLY A 1 176 ? 0.251 15.004 -15.555 1.00 9.78 219 GLY A N 1
ATOM 1435 C CA . GLY A 1 176 ? 0.459 16.354 -15.033 1.00 10.71 219 GLY A CA 1
ATOM 1436 C C . GLY A 1 176 ? 0.435 16.404 -13.522 1.00 12.51 219 GLY A C 1
ATOM 1437 O O . GLY A 1 176 ? 0.208 17.470 -12.953 1.00 14.07 219 GLY A O 1
ATOM 1438 N N . ILE A 1 177 ? 0.675 15.282 -12.837 1.00 9.38 220 ILE A N 1
ATOM 1439 C CA . ILE A 1 177 ? 0.653 15.248 -11.362 1.00 8.93 220 ILE A CA 1
ATOM 1440 C C . ILE A 1 177 ? 1.970 15.779 -10.828 1.00 10.04 220 ILE A C 1
ATOM 1441 O O . ILE A 1 177 ? 3.027 15.177 -11.068 1.00 11.89 220 ILE A O 1
ATOM 1446 N N . THR A 1 178 ? 1.915 16.927 -10.173 1.00 8.90 221 THR A N 1
ATOM 1447 C CA . THR A 1 178 ? 3.069 17.568 -9.537 1.00 8.68 221 THR A CA 1
ATOM 1448 C C . THR A 1 178 ? 3.151 17.214 -8.041 1.00 9.42 221 THR A C 1
ATOM 1449 O O . THR A 1 178 ? 4.201 17.436 -7.435 1.00 9.55 221 THR A O 1
ATOM 1453 N N . HIS A 1 179 ? 2.067 16.655 -7.441 1.00 8.57 222 HIS A N 1
ATOM 1454 C CA . HIS A 1 179 ? 2.175 16.056 -6.124 1.00 8.51 222 HIS A CA 1
ATOM 1455 C C . HIS A 1 179 ? 1.451 14.735 -6.132 1.00 8.57 222 HIS A C 1
ATOM 1456 O O . HIS A 1 179 ? 0.217 14.696 -6.036 1.00 9.00 222 HIS A O 1
ATOM 1463 N N . HIS A 1 180 ? 2.228 13.676 -6.233 1.00 8.85 223 HIS A N 1
ATOM 1464 C CA . HIS A 1 180 ? 1.729 12.307 -6.207 1.00 8.44 223 HIS A CA 1
ATOM 1465 C C . HIS A 1 180 ? 1.772 11.857 -4.766 1.00 8.97 223 HIS A C 1
ATOM 1466 O O . HIS A 1 180 ? 2.815 11.422 -4.268 1.00 9.90 223 HIS A O 1
ATOM 1473 N N . ASP A 1 181 ? 0.646 11.994 -4.059 1.00 9.21 224 ASP A N 1
ATOM 1474 C CA . ASP A 1 181 ? 0.591 11.706 -2.614 1.00 8.67 224 ASP A CA 1
ATOM 1475 C C . ASP A 1 181 ? 0.265 10.248 -2.406 1.00 9.92 224 ASP A C 1
ATOM 1476 O O . ASP A 1 181 ? -0.902 9.852 -2.482 1.00 9.80 224 ASP A O 1
ATOM 1481 N N . VAL A 1 182 ? 1.295 9.452 -2.140 1.00 9.89 225 VAL A N 1
ATOM 1482 C CA . VAL A 1 182 ? 1.128 8.010 -1.973 1.00 9.24 225 VAL A CA 1
ATOM 1483 C C . VAL A 1 182 ? 1.206 7.720 -0.495 1.00 11.19 225 VAL A C 1
ATOM 1484 O O . VAL A 1 182 ? 2.251 7.914 0.132 1.00 12.59 225 VAL A O 1
ATOM 1488 N N . VAL A 1 183 ? 0.076 7.353 0.085 1.00 8.88 226 VAL A N 1
ATOM 1489 C CA . VAL A 1 183 ? -0.036 7.187 1.540 1.00 8.82 226 VAL A CA 1
ATOM 1490 C C . VAL A 1 183 ? -0.231 5.751 1.964 1.00 10.26 226 VAL A C 1
ATOM 1491 O O . VAL A 1 183 ? -0.792 4.962 1.195 1.00 10.35 226 VAL A O 1
ATOM 1495 N N . GLN A 1 184 ? 0.163 5.386 3.181 1.00 9.14 227 GLN A N 1
ATOM 1496 C CA . GLN A 1 184 ? -0.167 4.053 3.689 1.00 9.22 227 GLN A CA 1
ATOM 1497 C C . GLN A 1 184 ? -1.672 3.953 3.823 1.00 10.16 227 GLN A C 1
ATOM 1498 O O . GLN A 1 184 ? -2.314 4.828 4.444 1.00 10.97 227 GLN A O 1
ATOM 1504 N N . ASP A 1 185 ? -2.256 2.884 3.282 1.00 9.60 228 ASP A N 1
ATOM 1505 C CA . ASP A 1 185 ? -3.706 2.778 3.365 1.00 9.34 228 ASP A CA 1
ATOM 1506 C C . ASP A 1 185 ? -4.154 2.671 4.831 1.00 10.96 228 ASP A C 1
ATOM 1507 O O . ASP A 1 185 ? -3.600 1.847 5.556 1.00 10.78 228 ASP A O 1
ATOM 1512 N N . PRO A 1 186 ? -5.134 3.492 5.263 1.00 9.56 229 PRO A N 1
ATOM 1513 C CA . PRO A 1 186 ? -5.542 3.486 6.685 1.00 10.41 229 PRO A CA 1
ATOM 1514 C C . PRO A 1 186 ? -6.655 2.492 6.999 1.00 13.01 229 PRO A C 1
ATOM 1515 O O . PRO A 1 186 ? -7.110 2.450 8.158 1.00 12.79 229 PRO A O 1
ATOM 1519 N N . ASN A 1 187 ? -7.149 1.751 5.996 1.00 11.91 230 ASN A N 1
ATOM 1520 C CA . ASN A 1 187 ? -8.353 0.972 6.186 1.00 12.71 230 ASN A CA 1
ATOM 1521 C C . ASN A 1 187 ? -8.228 -0.454 6.674 1.00 18.18 230 ASN A C 1
ATOM 1522 O O . ASN A 1 187 ? -9.276 -1.048 6.970 1.00 20.47 230 ASN A O 1
ATOM 1527 N N . GLY A 1 188 ? -7.054 -1.030 6.666 1.00 16.32 231 GLY A N 1
ATOM 1528 C CA . GLY A 1 188 ? -6.905 -2.392 7.200 1.00 18.42 231 GLY A CA 1
ATOM 1529 C C . GLY A 1 188 ? -7.645 -3.485 6.447 1.00 22.55 231 GLY A C 1
ATOM 1530 O O . GLY A 1 188 ? -8.082 -4.476 7.053 1.00 23.97 231 GLY A O 1
ATOM 1531 N N . GLU A 1 189 ? -7.795 -3.333 5.121 1.00 16.22 232 GLU A N 1
ATOM 1532 C CA A GLU A 1 189 ? -8.425 -4.393 4.327 0.59 14.51 232 GLU A CA 1
ATOM 1533 C CA B GLU A 1 189 ? -8.459 -4.329 4.275 0.41 15.24 232 GLU A CA 1
ATOM 1534 C C . GLU A 1 189 ? -7.521 -4.717 3.124 1.00 15.96 232 GLU A C 1
ATOM 1535 O O . GLU A 1 189 ? -6.482 -4.080 2.926 1.00 16.05 232 GLU A O 1
ATOM 1546 N N . TYR A 1 190 ? -7.880 -5.756 2.337 1.00 13.65 233 TYR A N 1
ATOM 1547 C CA . TYR A 1 190 ? -7.001 -6.235 1.303 1.00 12.39 233 TYR A CA 1
ATOM 1548 C C . TYR A 1 190 ? -6.832 -5.316 0.114 1.00 13.34 233 TYR A C 1
ATOM 1549 O O . TYR A 1 190 ? -5.814 -5.400 -0.587 1.00 13.85 233 TYR A O 1
ATOM 1558 N N . ILE A 1 191 ? -7.849 -4.504 -0.167 1.00 11.63 234 ILE A N 1
ATOM 1559 C CA . ILE A 1 191 ? -7.909 -3.895 -1.484 1.00 11.53 234 ILE A CA 1
ATOM 1560 C C . ILE A 1 191 ? -7.010 -2.682 -1.625 1.00 11.58 234 ILE A C 1
ATOM 1561 O O . ILE A 1 191 ? -6.486 -2.447 -2.709 1.00 11.38 234 ILE A O 1
ATOM 1566 N N . ASN A 1 192 ? -6.822 -1.911 -0.568 1.00 10.49 235 ASN A N 1
ATOM 1567 C CA . ASN A 1 192 ? -5.892 -0.772 -0.592 1.00 10.45 235 ASN A CA 1
ATOM 1568 C C . ASN A 1 192 ? -6.202 0.193 -1.730 1.00 10.51 235 ASN A C 1
ATOM 1569 O O . ASN A 1 192 ? -5.340 0.574 -2.523 1.00 10.39 235 ASN A O 1
ATOM 1574 N N . HIS A 1 193 ? -7.495 0.557 -1.830 1.00 9.14 236 HIS A N 1
ATOM 1575 C CA . HIS A 1 193 ? -7.940 1.573 -2.768 1.00 9.27 236 HIS A CA 1
ATOM 1576 C C . HIS A 1 193 ? -8.359 2.823 -2.016 1.00 9.78 236 HIS A C 1
ATOM 1577 O O . HIS A 1 193 ? -9.201 2.741 -1.098 1.00 9.47 236 HIS A O 1
ATOM 1584 N N . VAL A 1 194 ? -7.876 3.989 -2.467 1.00 8.54 237 VAL A N 1
ATOM 1585 C CA . VAL A 1 194 ? -8.264 5.222 -1.813 1.00 9.26 237 VAL A CA 1
ATOM 1586 C C . VAL A 1 194 ? -9.788 5.393 -1.719 1.00 8.87 237 VAL A C 1
ATOM 1587 O O . VAL A 1 194 ? -10.264 5.921 -0.700 1.00 8.69 237 VAL A O 1
ATOM 1591 N N . ASP A 1 195 ? -10.562 4.937 -2.726 1.00 8.38 238 ASP A N 1
ATOM 1592 C CA . ASP A 1 195 ? -11.991 5.198 -2.728 1.00 8.15 238 ASP A CA 1
ATOM 1593 C C . ASP A 1 195 ? -12.765 4.443 -1.638 1.00 9.75 238 ASP A C 1
ATOM 1594 O O . ASP A 1 195 ? -13.983 4.704 -1.470 1.00 10.21 238 ASP A O 1
ATOM 1599 N N . CYS A 1 196 ? -12.086 3.585 -0.861 1.00 8.91 239 CYS A N 1
ATOM 1600 C CA . CYS A 1 196 ? -12.759 2.957 0.261 1.00 9.92 239 CYS A CA 1
ATOM 1601 C C . CYS A 1 196 ? -12.672 3.805 1.507 1.00 11.20 239 CYS A C 1
ATOM 1602 O O . CYS A 1 196 ? -13.307 3.465 2.514 1.00 12.14 239 CYS A O 1
ATOM 1605 N N . TRP A 1 197 ? -11.890 4.888 1.474 1.00 8.59 240 TRP A N 1
ATOM 1606 C CA . TRP A 1 197 ? -11.790 5.729 2.679 1.00 9.34 240 TRP A CA 1
ATOM 1607 C C . TRP A 1 197 ? -11.689 7.228 2.403 1.00 9.84 240 TRP A C 1
ATOM 1608 O O . TRP A 1 197 ? -11.821 7.999 3.355 1.00 9.54 240 TRP A O 1
ATOM 1619 N N . GLY A 1 198 ? -11.415 7.655 1.169 1.00 8.61 241 GLY A N 1
ATOM 1620 C CA . GLY A 1 198 ? -11.186 9.071 0.892 1.00 8.60 241 GLY A CA 1
ATOM 1621 C C . GLY A 1 198 ? -11.722 9.473 -0.464 1.00 8.78 241 GLY A C 1
ATOM 1622 O O . GLY A 1 198 ? -11.673 8.694 -1.431 1.00 9.78 241 GLY A O 1
ATOM 1623 N N . LYS A 1 199 ? -12.155 10.732 -0.571 1.00 8.02 242 LYS A N 1
ATOM 1624 C CA . LYS A 1 199 ? -12.650 11.225 -1.850 1.00 7.95 242 LYS A CA 1
ATOM 1625 C C . LYS A 1 199 ? -12.561 12.745 -1.905 1.00 8.26 242 LYS A C 1
ATOM 1626 O O . LYS A 1 199 ? -13.141 13.434 -1.056 1.00 8.63 242 LYS A O 1
ATOM 1632 N N . TYR A 1 200 ? -11.828 13.313 -2.884 1.00 7.41 243 TYR A N 1
ATOM 1633 C CA . TYR A 1 200 ? -11.914 14.754 -3.092 1.00 7.60 243 TYR A CA 1
ATOM 1634 C C . TYR A 1 200 ? -13.326 15.049 -3.543 1.00 8.62 243 TYR A C 1
ATOM 1635 O O . TYR A 1 200 ? -13.829 14.418 -4.500 1.00 8.71 243 TYR A O 1
ATOM 1644 N N . LEU A 1 201 ? -13.973 16.033 -2.910 1.00 7.74 244 LEU A N 1
ATOM 1645 C CA . LEU A 1 201 ? -15.324 16.444 -3.347 1.00 7.98 244 LEU A CA 1
ATOM 1646 C C . LEU A 1 201 ? -15.281 17.727 -4.150 1.00 9.09 244 LEU A C 1
ATOM 1647 O O . LEU A 1 201 ? -16.242 18.037 -4.871 1.00 9.68 244 LEU A O 1
ATOM 1652 N N . ALA A 1 202 ? -14.158 18.440 -4.065 1.00 8.83 245 ALA A N 1
ATOM 1653 C CA . ALA A 1 202 ? -13.879 19.690 -4.760 1.00 8.09 245 ALA A CA 1
ATOM 1654 C C . ALA A 1 202 ? -12.390 19.917 -4.584 1.00 9.52 245 ALA A C 1
ATOM 1655 O O . ALA A 1 202 ? -11.751 19.235 -3.753 1.00 9.41 245 ALA A O 1
ATOM 1657 N N . PRO A 1 203 ? -11.806 20.952 -5.201 1.00 8.03 246 PRO A N 1
ATOM 1658 C CA . PRO A 1 203 ? -10.366 21.160 -4.993 1.00 7.76 246 PRO A CA 1
ATOM 1659 C C . PRO A 1 203 ? -10.024 21.470 -3.535 1.00 10.05 246 PRO A C 1
ATOM 1660 O O . PRO A 1 203 ? -8.873 21.264 -3.118 1.00 9.59 246 PRO A O 1
ATOM 1664 N N . ASN A 1 204 ? -10.973 21.987 -2.773 1.00 8.19 247 ASN A N 1
ATOM 1665 C CA . ASN A 1 204 ? -10.747 22.394 -1.389 1.00 8.30 247 ASN A CA 1
ATOM 1666 C C . ASN A 1 204 ? -11.468 21.538 -0.375 1.00 8.43 247 ASN A C 1
ATOM 1667 O O . ASN A 1 204 ? -11.560 21.926 0.795 1.00 9.37 247 ASN A O 1
ATOM 1672 N N . LYS A 1 205 ? -11.959 20.359 -0.798 1.00 8.10 248 LYS A N 1
ATOM 1673 C CA . LYS A 1 205 ? -12.787 19.529 0.108 1.00 7.78 248 LYS A CA 1
ATOM 1674 C C . LYS A 1 205 ? -12.465 18.076 -0.037 1.00 8.28 248 LYS A C 1
ATOM 1675 O O . LYS A 1 205 ? -12.398 17.566 -1.173 1.00 9.09 248 LYS A O 1
ATOM 1681 N N . ILE A 1 206 ? -12.291 17.393 1.092 1.00 8.02 249 ILE A N 1
ATOM 1682 C CA . ILE A 1 206 ? -12.018 15.966 1.037 1.00 7.95 249 ILE A CA 1
ATOM 1683 C C . ILE A 1 206 ? -12.871 15.286 2.076 1.00 9.14 249 ILE A C 1
ATOM 1684 O O . ILE A 1 206 ? -12.986 15.775 3.213 1.00 9.72 249 ILE A O 1
ATOM 1689 N N . LEU A 1 207 ? -13.438 14.141 1.695 1.00 8.34 250 LEU A N 1
ATOM 1690 C CA . LEU A 1 207 ? -14.218 13.308 2.584 1.00 7.80 250 LEU A CA 1
ATOM 1691 C C . LEU A 1 207 ? -13.334 12.175 3.058 1.00 8.25 250 LEU A C 1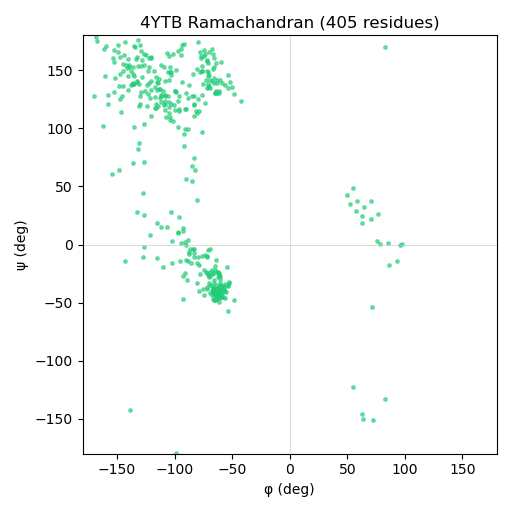
ATOM 1692 O O . LEU A 1 207 ? -12.717 11.499 2.213 1.00 8.59 250 LEU A O 1
ATOM 1697 N N . ILE A 1 208 ? -13.324 11.927 4.374 1.00 8.38 251 ILE A N 1
ATOM 1698 C CA . ILE A 1 208 ? -12.535 10.838 4.934 1.00 8.08 251 ILE A CA 1
ATOM 1699 C C . ILE A 1 208 ? -13.420 10.003 5.826 1.00 9.37 251 ILE A C 1
ATOM 1700 O O . ILE A 1 208 ? -14.140 10.543 6.678 1.00 8.93 251 ILE A O 1
ATOM 1705 N N . ARG A 1 209 ? -13.372 8.687 5.632 1.00 8.23 252 ARG A N 1
ATOM 1706 C CA . ARG A 1 209 ? -14.133 7.752 6.457 1.00 8.70 252 ARG A CA 1
ATOM 1707 C C . ARG A 1 209 ? -13.839 7.982 7.940 1.00 9.08 252 ARG A C 1
ATOM 1708 O O . ARG A 1 209 ? -12.703 8.315 8.326 1.00 9.72 252 ARG A O 1
ATOM 1716 N N . LYS A 1 210 ? -14.863 7.775 8.780 1.00 8.95 253 LYS A N 1
ATOM 1717 C CA . LYS A 1 210 ? -14.727 7.790 10.224 1.00 9.49 253 LYS A CA 1
ATOM 1718 C C . LYS A 1 210 ? -15.341 6.512 10.738 1.00 10.86 253 LYS A C 1
ATOM 1719 O O . LYS A 1 210 ? -16.352 6.042 10.188 1.00 11.28 253 LYS A O 1
ATOM 1725 N N . VAL A 1 211 ? -14.748 5.952 11.802 1.00 9.94 254 VAL A N 1
ATOM 1726 C CA . VAL A 1 211 ? -15.299 4.763 12.433 1.00 10.65 254 VAL A CA 1
ATOM 1727 C C . VAL A 1 211 ? -15.405 5.021 13.915 1.00 12.46 254 VAL A C 1
ATOM 1728 O O . VAL A 1 211 ? -14.808 5.976 14.445 1.00 12.29 254 VAL A O 1
ATOM 1732 N N . PRO A 1 212 ? -16.144 4.145 14.628 1.00 13.12 255 PRO A N 1
ATOM 1733 C CA . PRO A 1 212 ? -16.240 4.310 16.082 1.00 13.20 255 PRO A CA 1
ATOM 1734 C C . PRO A 1 212 ? -14.886 4.246 16.793 1.00 13.15 255 PRO A C 1
ATOM 1735 O O . PRO A 1 212 ? -13.926 3.654 16.267 1.00 11.92 255 PRO A O 1
ATOM 1739 N N . ASP A 1 213 ? -14.805 4.851 18.012 1.00 12.29 256 ASP A N 1
ATOM 1740 C CA . ASP A 1 213 ? -13.535 4.965 18.729 1.00 12.73 256 ASP A CA 1
ATOM 1741 C C . ASP A 1 213 ? -12.789 3.659 18.920 1.00 14.05 256 ASP A C 1
ATOM 1742 O O . ASP A 1 213 ? -11.551 3.647 18.904 1.00 13.80 256 ASP A O 1
ATOM 1747 N N . ASN A 1 214 ? -13.525 2.548 19.137 1.00 11.85 257 ASN A N 1
ATOM 1748 C CA . ASN A 1 214 ? -12.869 1.287 19.453 1.00 11.48 257 ASN A CA 1
ATOM 1749 C C . ASN A 1 214 ? -12.641 0.441 18.219 1.00 12.27 257 ASN A C 1
ATOM 1750 O O . ASN A 1 214 ? -12.132 -0.677 18.363 1.00 14.23 257 ASN A O 1
ATOM 1755 N N . HIS A 1 215 ? -13.024 0.921 17.004 1.00 11.70 258 HIS A N 1
ATOM 1756 C CA . HIS A 1 215 ? -12.730 0.191 15.779 1.00 11.57 258 HIS A CA 1
ATOM 1757 C C . HIS A 1 215 ? -11.194 0.178 15.580 1.00 13.39 258 HIS A C 1
ATOM 1758 O O . HIS A 1 215 ? -10.529 1.184 15.846 1.00 12.73 258 HIS A O 1
ATOM 1765 N N . PRO A 1 216 ? -10.618 -0.921 15.073 1.00 13.23 259 PRO A N 1
ATOM 1766 C CA . PRO A 1 216 ? -9.147 -0.984 14.935 1.00 13.67 259 PRO A CA 1
ATOM 1767 C C . PRO A 1 216 ? -8.554 0.074 14.010 1.00 14.03 259 PRO A C 1
ATOM 1768 O O . PRO A 1 216 ? -7.381 0.410 14.212 1.00 15.27 259 PRO A O 1
ATOM 1772 N N . GLN A 1 217 ? -9.325 0.597 13.059 1.00 12.45 260 GLN A N 1
ATOM 1773 C CA . GLN A 1 217 ? -8.774 1.611 12.160 1.00 11.98 260 GLN A CA 1
ATOM 1774 C C . GLN A 1 217 ? -9.096 3.045 12.589 1.00 11.05 260 GLN A C 1
ATOM 1775 O O . GLN A 1 217 ? -8.820 4.002 11.837 1.00 11.75 260 GLN A O 1
ATOM 1781 N N . HIS A 1 218 ? -9.648 3.223 13.802 1.00 10.72 261 HIS A N 1
ATOM 1782 C CA . HIS A 1 218 ? -10.035 4.539 14.229 1.00 10.22 261 HIS A CA 1
ATOM 1783 C C . HIS A 1 218 ? -8.880 5.542 14.123 1.00 10.06 261 HIS A C 1
ATOM 1784 O O . HIS A 1 218 ? -9.067 6.612 13.516 1.00 10.87 261 HIS A O 1
ATOM 1791 N N . GLN A 1 219 ? -7.758 5.274 14.774 1.00 11.51 262 GLN A N 1
ATOM 1792 C CA . GLN A 1 219 ? -6.682 6.253 14.806 1.00 12.36 262 GLN A CA 1
ATOM 1793 C C . GLN A 1 219 ? -6.055 6.476 13.434 1.00 11.26 262 GLN A C 1
ATOM 1794 O O . GLN A 1 219 ? -5.762 7.612 13.099 1.00 11.19 262 GLN A O 1
ATOM 1800 N N . ALA A 1 220 ? -5.893 5.431 12.626 1.00 10.88 263 ALA A N 1
ATOM 1801 C CA . ALA A 1 220 ? -5.321 5.631 11.292 1.00 10.58 263 ALA A CA 1
ATOM 1802 C C . ALA A 1 220 ? -6.193 6.572 10.462 1.00 11.03 263 ALA A C 1
ATOM 1803 O O . ALA A 1 220 ? -5.683 7.435 9.731 1.00 10.88 263 ALA A O 1
ATOM 1805 N N . LEU A 1 221 ? -7.529 6.459 10.598 1.00 9.53 264 LEU A N 1
ATOM 1806 C CA . LEU A 1 221 ? -8.413 7.329 9.849 1.00 9.56 264 LEU A CA 1
ATOM 1807 C C . LEU A 1 221 ? -8.442 8.734 10.435 1.00 9.47 264 LEU A C 1
ATOM 1808 O O . LEU A 1 221 ? -8.458 9.709 9.670 1.00 9.91 264 LEU A O 1
ATOM 1813 N N . GLU A 1 222 ? -8.402 8.869 11.773 1.00 9.30 265 GLU A N 1
ATOM 1814 C CA . GLU A 1 222 ? -8.308 10.210 12.346 1.00 9.36 265 GLU A CA 1
ATOM 1815 C C . GLU A 1 222 ? -7.012 10.892 11.940 1.00 10.83 265 GLU A C 1
ATOM 1816 O O . GLU A 1 222 ? -7.032 12.094 11.655 1.00 10.94 265 GLU A O 1
ATOM 1822 N N . ASP A 1 223 ? -5.913 10.141 11.869 1.00 9.76 266 ASP A N 1
ATOM 1823 C CA . ASP A 1 223 ? -4.622 10.713 11.466 1.00 9.34 266 ASP A CA 1
ATOM 1824 C C . ASP A 1 223 ? -4.689 11.177 10.008 1.00 9.95 266 ASP A C 1
ATOM 1825 O O . ASP A 1 223 ? -4.174 12.254 9.673 1.00 10.76 266 ASP A O 1
ATOM 1830 N N . MET A 1 224 ? -5.365 10.411 9.151 1.00 8.57 267 MET A N 1
ATOM 1831 C CA . MET A 1 224 ? -5.518 10.799 7.759 1.00 7.91 267 MET A CA 1
ATOM 1832 C C . MET A 1 224 ? -6.332 12.098 7.630 1.00 9.82 267 MET A C 1
ATOM 1833 O O . MET A 1 224 ? -5.983 12.996 6.860 1.00 9.37 267 MET A O 1
ATOM 1838 N N . ALA A 1 225 ? -7.458 12.183 8.375 1.00 9.05 268 ALA A N 1
ATOM 1839 C CA . ALA A 1 225 ? -8.283 13.386 8.338 1.00 9.66 268 ALA A CA 1
ATOM 1840 C C . ALA A 1 225 ? -7.476 14.593 8.826 1.00 9.99 268 ALA A C 1
ATOM 1841 O O . ALA A 1 225 ? -7.526 15.656 8.202 1.00 10.36 268 ALA A O 1
ATOM 1843 N N . ALA A 1 226 ? -6.719 14.419 9.917 1.00 9.23 269 ALA A N 1
ATOM 1844 C CA . ALA A 1 226 ? -5.927 15.532 10.462 1.00 9.68 269 ALA A CA 1
ATOM 1845 C C . ALA A 1 226 ? -4.820 15.956 9.476 1.00 9.76 269 ALA A C 1
ATOM 1846 O O . ALA A 1 226 ? -4.544 17.160 9.349 1.00 10.79 269 ALA A O 1
ATOM 1848 N N . TYR A 1 227 ? -4.258 15.013 8.712 1.00 8.84 270 TYR A N 1
ATOM 1849 C CA . TYR A 1 227 ? -3.204 15.322 7.730 1.00 8.89 270 TYR A CA 1
ATOM 1850 C C . TYR A 1 227 ? -3.730 16.234 6.633 1.00 9.80 270 TYR A C 1
ATOM 1851 O O . TYR A 1 227 ? -3.094 17.242 6.317 1.00 9.83 270 TYR A O 1
ATOM 1860 N N . PHE A 1 228 ? -4.946 15.954 6.112 1.00 8.73 271 PHE A N 1
ATOM 1861 C CA . PHE A 1 228 ? -5.495 16.841 5.110 1.00 8.72 271 PHE A CA 1
ATOM 1862 C C . PHE A 1 228 ? -5.926 18.181 5.710 1.00 9.54 271 PHE A C 1
ATOM 1863 O O . PHE A 1 228 ? -5.723 19.228 5.079 1.00 9.49 271 PHE A O 1
ATOM 1871 N N . ALA A 1 229 ? -6.504 18.167 6.944 1.00 8.39 272 ALA A N 1
ATOM 1872 C CA . ALA A 1 229 ? -6.990 19.428 7.508 1.00 8.60 272 ALA A CA 1
ATOM 1873 C C . ALA A 1 229 ? -5.829 20.391 7.798 1.00 10.47 272 ALA A C 1
ATOM 1874 O O . ALA A 1 229 ? -6.047 21.595 7.914 1.00 11.54 272 ALA A O 1
ATOM 1876 N N . ALA A 1 230 ? -4.607 19.857 8.000 1.00 9.35 273 ALA A N 1
ATOM 1877 C CA . ALA A 1 230 ? -3.449 20.659 8.377 1.00 9.61 273 ALA A CA 1
ATOM 1878 C C . ALA A 1 230 ? -2.692 21.254 7.201 1.00 10.44 273 ALA A C 1
ATOM 1879 O O . ALA A 1 230 ? -1.710 21.967 7.445 1.00 12.17 273 ALA A O 1
ATOM 1881 N N . GLN A 1 231 ? -3.075 20.949 5.948 1.00 8.82 274 GLN A N 1
ATOM 1882 C CA . GLN A 1 231 ? -2.270 21.397 4.817 1.00 9.66 274 GLN A CA 1
ATOM 1883 C C . GLN A 1 231 ? -3.079 22.254 3.853 1.00 9.75 274 GLN A C 1
ATOM 1884 O O . GLN A 1 231 ? -4.317 22.162 3.776 1.00 9.63 274 GLN A O 1
ATOM 1890 N N . THR A 1 232 ? -2.354 23.014 3.049 1.00 9.01 275 THR A N 1
ATOM 1891 C CA . THR A 1 232 ? -2.913 23.881 2.022 1.00 8.75 275 THR A CA 1
ATOM 1892 C C . THR A 1 232 ? -3.378 23.067 0.825 1.00 10.18 275 THR A C 1
ATOM 1893 O O . THR A 1 232 ? -2.700 22.144 0.361 1.00 10.61 275 THR A O 1
ATOM 1897 N N . CYS A 1 233 ? -4.546 23.448 0.293 1.00 8.35 276 CYS A N 1
ATOM 1898 C CA . CYS A 1 233 ? -5.121 22.857 -0.906 1.00 8.42 276 CYS A CA 1
ATOM 1899 C C . CYS A 1 233 ? -4.835 23.741 -2.133 1.00 10.51 276 CYS A C 1
ATOM 1900 O O . CYS A 1 233 ? -4.263 24.831 -2.011 1.00 10.85 276 CYS A O 1
ATOM 1903 N N . ALA A 1 234 ? -5.322 23.327 -3.307 1.00 10.31 277 ALA A N 1
ATOM 1904 C CA . ALA A 1 234 ? -5.012 24.081 -4.527 1.00 11.46 277 ALA A CA 1
ATOM 1905 C C . ALA A 1 234 ? -5.522 25.524 -4.507 1.00 12.47 277 ALA A C 1
ATOM 1906 O O . ALA A 1 234 ? -4.952 26.365 -5.210 1.00 13.56 277 ALA A O 1
ATOM 1908 N N . TRP A 1 235 ? -6.590 25.803 -3.734 1.00 11.00 278 TRP A N 1
ATOM 1909 C CA . TRP A 1 235 ? -7.162 27.159 -3.691 1.00 11.48 278 TRP A CA 1
ATOM 1910 C C . TRP A 1 235 ? -6.499 28.037 -2.624 1.00 14.23 278 TRP A C 1
ATOM 1911 O O . TRP A 1 235 ? -6.907 29.195 -2.448 1.00 15.02 278 TRP A O 1
ATOM 1922 N N . GLY A 1 236 ? -5.469 27.532 -1.947 1.00 11.18 279 GLY A N 1
ATOM 1923 C CA . GLY A 1 236 ? -4.674 28.343 -1.029 1.00 11.90 279 GLY A CA 1
ATOM 1924 C C . GLY A 1 236 ? -5.116 28.299 0.409 1.00 12.96 279 GLY A C 1
ATOM 1925 O O . GLY A 1 236 ? -4.374 28.738 1.289 1.00 14.39 279 GLY A O 1
ATOM 1926 N N . THR A 1 237 ? -6.302 27.795 0.675 1.00 11.33 280 THR 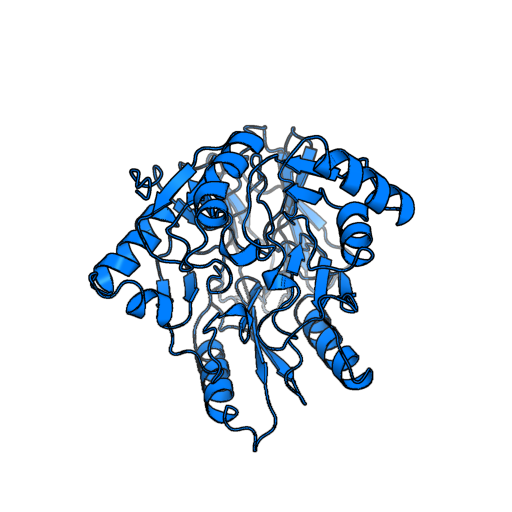A N 1
ATOM 1927 C CA . THR A 1 237 ? -6.829 27.613 2.017 1.00 10.71 280 THR A CA 1
ATOM 1928 C C . THR A 1 237 ? -6.473 26.229 2.465 1.00 11.90 280 THR A C 1
ATOM 1929 O O . THR A 1 237 ? -5.971 25.436 1.649 1.00 11.84 280 THR A O 1
ATOM 1933 N N . LYS A 1 238 ? -6.721 25.895 3.723 1.00 10.85 281 LYS A N 1
ATOM 1934 C CA A LYS A 1 238 ? -6.499 24.502 4.075 0.51 10.98 281 LYS A CA 1
ATOM 1935 C CA B LYS A 1 238 ? -6.617 24.519 4.210 0.49 10.78 281 LYS A CA 1
ATOM 1936 C C . LYS A 1 238 ? -7.722 23.700 3.622 1.00 12.04 281 LYS A C 1
ATOM 1937 O O . LYS A 1 238 ? -8.812 24.240 3.383 1.00 13.48 281 LYS A O 1
ATOM 1948 N N . TYR A 1 239 ? -7.547 22.388 3.449 1.00 9.72 282 TYR A N 1
ATOM 1949 C CA . TYR A 1 239 ? -8.695 21.569 3.058 1.00 9.29 282 TYR A CA 1
ATOM 1950 C C . TYR A 1 239 ? -9.807 21.630 4.085 1.00 10.62 282 TYR A C 1
ATOM 1951 O O . TYR A 1 239 ? -9.568 21.597 5.306 1.00 11.36 282 TYR A O 1
ATOM 1960 N N . GLU A 1 240 ? -11.032 21.655 3.579 1.00 9.01 283 GLU A N 1
ATOM 1961 C CA . GLU A 1 240 ? -12.211 21.387 4.391 1.00 9.02 283 GLU A CA 1
ATOM 1962 C C . GLU A 1 240 ? -12.332 19.861 4.434 1.00 9.64 283 GLU A C 1
ATOM 1963 O O . GLU A 1 240 ? -12.435 19.240 3.357 1.00 11.16 283 GLU A O 1
ATOM 1969 N N . VAL A 1 241 ? -12.299 19.259 5.624 1.00 8.79 284 VAL A N 1
ATOM 1970 C CA . VAL A 1 241 ? -12.373 17.819 5.760 1.00 8.84 284 VAL A CA 1
ATOM 1971 C C . VAL A 1 241 ? -13.722 17.462 6.319 1.00 10.77 284 VAL A C 1
ATOM 1972 O O . VAL A 1 241 ? -14.128 17.949 7.392 1.00 11.99 284 VAL A O 1
ATOM 1976 N N . TYR A 1 242 ? -14.432 16.606 5.581 1.00 9.08 285 TYR A N 1
ATOM 1977 C CA . TYR A 1 242 ? -15.730 16.089 5.978 1.00 8.02 285 TYR A CA 1
ATOM 1978 C C . TYR A 1 242 ? -15.569 14.622 6.324 1.00 9.17 285 TYR A C 1
ATOM 1979 O O . TYR A 1 242 ? -14.661 13.945 5.828 1.00 9.68 285 TYR A O 1
ATOM 1988 N N . ARG A 1 243 ? -16.428 14.122 7.208 1.00 9.40 286 ARG A N 1
ATOM 1989 C CA . ARG A 1 243 ? -16.335 12.743 7.685 1.00 8.74 286 ARG A CA 1
ATOM 1990 C C . ARG A 1 243 ? -17.625 12.011 7.499 1.00 11.24 286 ARG A C 1
ATOM 1991 O O . ARG A 1 243 ? -18.708 12.540 7.810 1.00 12.10 286 ARG A O 1
ATOM 1999 N N . ALA A 1 244 ? -17.526 10.809 6.943 1.00 10.41 287 ALA A N 1
ATOM 2000 C CA . ALA A 1 244 ? -18.703 9.948 6.821 1.00 12.19 287 ALA A CA 1
ATOM 2001 C C . ALA A 1 244 ? -18.539 8.801 7.811 1.00 10.94 287 ALA A C 1
ATOM 2002 O O . ALA A 1 244 ? -17.559 8.048 7.705 1.00 11.22 287 ALA A O 1
ATOM 2004 N N . LEU A 1 245 ? -19.427 8.718 8.809 1.00 11.88 288 LEU A N 1
ATOM 2005 C CA . LEU A 1 245 ? -19.354 7.703 9.825 1.00 12.30 288 LEU A CA 1
ATOM 2006 C C . LEU A 1 245 ? -19.899 6.390 9.324 1.00 13.61 288 LEU A C 1
ATOM 2007 O O . LEU A 1 245 ? -21.104 6.261 9.049 1.00 13.00 288 LEU A O 1
ATOM 2012 N N . ALA A 1 246 ? -19.017 5.408 9.243 1.00 11.63 289 ALA A N 1
ATOM 2013 C CA . ALA A 1 246 ? -19.390 4.055 8.929 1.00 14.31 289 ALA A CA 1
ATOM 2014 C C . ALA A 1 246 ? -19.499 3.319 10.277 1.00 17.47 289 ALA A C 1
ATOM 2015 O O . ALA A 1 246 ? -18.474 3.000 10.911 1.00 16.11 289 ALA A O 1
ATOM 2017 N N . THR A 1 247 ? -20.732 3.132 10.769 1.00 16.80 290 THR A N 1
ATOM 2018 C CA . THR A 1 247 ? -20.945 2.418 12.034 1.00 16.61 290 THR A CA 1
ATOM 2019 C C . THR A 1 247 ? -20.708 0.920 11.867 1.00 18.96 290 THR A C 1
ATOM 2020 O O . THR A 1 247 ? -20.446 0.233 12.855 1.00 20.38 290 THR A O 1
ATOM 2024 N N . ASN A 1 248 ? -20.836 0.393 10.632 1.00 15.36 291 ASN A N 1
ATOM 2025 C CA . ASN A 1 248 ? -20.691 -1.011 10.324 1.00 17.22 291 ASN A CA 1
ATOM 2026 C C . ASN A 1 248 ? -20.280 -1.227 8.870 1.00 20.15 291 ASN A C 1
ATOM 2027 O O . ASN A 1 248 ? -20.966 -1.934 8.133 1.00 21.55 291 ASN A O 1
ATOM 2032 N N . GLU A 1 249 ? -19.091 -0.687 8.483 1.00 17.19 292 GLU A N 1
ATOM 2033 C CA . GLU A 1 249 ? -18.425 -0.882 7.200 1.00 18.86 292 GLU A CA 1
ATOM 2034 C C . GLU A 1 249 ? -19.266 -0.476 5.984 1.00 18.23 292 GLU A C 1
ATOM 2035 O O . GLU A 1 249 ? -19.053 -0.997 4.896 1.00 17.65 292 GLU A O 1
ATOM 2041 N N . GLN A 1 250 ? -20.170 0.495 6.139 1.00 14.72 293 GLN A N 1
ATOM 2042 C CA . GLN A 1 250 ? -20.938 1.003 4.984 1.00 12.67 293 GLN A CA 1
ATOM 2043 C C . GLN A 1 250 ? -19.973 1.770 4.081 1.00 12.61 293 GLN A C 1
ATOM 2044 O O . GLN A 1 250 ? -19.230 2.615 4.581 1.00 12.66 293 GLN A O 1
ATOM 2050 N N . PRO A 1 251 ? -20.028 1.544 2.759 1.00 10.82 294 PRO A N 1
ATOM 2051 C CA . PRO A 1 251 ? -19.025 2.177 1.853 1.00 10.28 294 PRO A CA 1
ATOM 2052 C C . PRO A 1 251 ? -19.405 3.609 1.436 1.00 10.63 294 PRO A C 1
ATOM 2053 O O . PRO A 1 251 ? -19.459 3.918 0.242 1.00 10.18 294 PRO A O 1
ATOM 2057 N N . TYR A 1 252 ? -19.651 4.492 2.429 1.00 9.42 295 TYR A N 1
ATOM 2058 C CA . TYR A 1 252 ? -20.146 5.815 2.094 1.00 8.92 295 TYR A CA 1
ATOM 2059 C C . TYR A 1 252 ? -19.190 6.677 1.302 1.00 9.41 295 TYR A C 1
ATOM 2060 O O . TYR A 1 252 ? -19.689 7.574 0.630 1.00 10.85 295 TYR A O 1
ATOM 2069 N N . THR A 1 253 ? -17.870 6.435 1.327 1.00 9.08 296 THR A N 1
ATOM 2070 C CA . THR A 1 253 ? -16.957 7.236 0.512 1.00 8.48 296 THR A CA 1
ATOM 2071 C C . THR A 1 253 ? -16.939 6.779 -0.938 1.00 9.28 296 THR A C 1
ATOM 2072 O O . THR A 1 253 ? -16.373 7.463 -1.778 1.00 9.08 296 THR A O 1
ATOM 2076 N N . ASN A 1 254 ? -17.548 5.606 -1.229 1.00 8.21 297 ASN A N 1
ATOM 2077 C CA . ASN A 1 254 ? -17.478 5.000 -2.552 1.00 8.15 297 ASN A CA 1
ATOM 2078 C C . ASN A 1 254 ? -18.621 5.481 -3.438 1.00 8.57 297 ASN A C 1
ATOM 2079 O O . ASN A 1 254 ? -19.395 4.698 -3.999 1.00 9.19 297 ASN A O 1
ATOM 2084 N N . SER A 1 255 ? -18.693 6.809 -3.576 1.00 7.95 298 SER A N 1
ATOM 2085 C CA . SER A 1 255 ? -19.727 7.499 -4.361 1.00 7.75 298 SER A CA 1
ATOM 2086 C C . SER A 1 255 ? -19.215 7.926 -5.715 1.00 7.82 298 SER A C 1
ATOM 2087 O O . SER A 1 255 ? -17.995 7.938 -5.963 1.00 8.51 298 SER A O 1
ATOM 2090 N N . LEU A 1 256 ? -20.149 8.258 -6.623 1.00 7.76 299 LEU A N 1
ATOM 2091 C CA . LEU A 1 256 ? -19.818 8.803 -7.936 1.00 8.22 299 LEU A CA 1
ATOM 2092 C C . LEU A 1 256 ? -20.291 10.251 -8.032 1.00 8.81 299 LEU A C 1
ATOM 2093 O O . LEU A 1 256 ? -21.488 10.506 -7.817 1.00 8.71 299 LEU A O 1
ATOM 2098 N N . ILE A 1 257 ? -19.383 11.172 -8.391 1.00 8.43 300 ILE A N 1
ATOM 2099 C CA . ILE A 1 257 ? -19.795 12.540 -8.718 1.00 7.55 300 ILE A CA 1
ATOM 2100 C C . ILE A 1 257 ? -19.926 12.587 -10.223 1.00 8.70 300 ILE A C 1
ATOM 2101 O O . ILE A 1 257 ? -18.934 12.289 -10.928 1.00 10.60 300 ILE A O 1
ATOM 2106 N N . LEU A 1 258 ? -21.146 12.832 -10.731 1.00 8.49 301 LEU A N 1
ATOM 2107 C CA . LEU A 1 258 ? -21.353 12.921 -12.165 1.00 8.79 301 LEU A CA 1
ATOM 2108 C C . LEU A 1 258 ? -22.045 14.235 -12.431 1.00 9.18 301 LEU A C 1
ATOM 2109 O O . LEU A 1 258 ? -23.249 14.391 -12.151 1.00 9.00 301 LEU A O 1
ATOM 2114 N N . ASN A 1 259 ? -21.283 15.198 -12.932 1.00 8.68 302 ASN A N 1
ATOM 2115 C CA . ASN A 1 259 ? -21.795 16.555 -13.144 1.00 8.14 302 ASN A CA 1
ATOM 2116 C C . ASN A 1 259 ? -22.387 17.102 -11.830 1.00 9.56 302 ASN A C 1
ATOM 2117 O O . ASN A 1 259 ? -21.650 17.118 -10.836 1.00 9.85 302 ASN A O 1
ATOM 2122 N N . ASN A 1 260 ? -23.669 17.509 -11.796 1.00 9.34 303 ASN A N 1
ATOM 2123 C CA . ASN A 1 260 ? -24.239 18.108 -10.579 1.00 9.04 303 ASN A CA 1
ATOM 2124 C C . ASN A 1 260 ? -24.916 17.110 -9.674 1.00 9.45 303 ASN A C 1
ATOM 2125 O O . ASN A 1 260 ? -25.627 17.538 -8.747 1.00 9.44 303 ASN A O 1
ATOM 2130 N N . ARG A 1 261 ? -24.730 15.819 -9.920 1.00 8.08 304 ARG A N 1
ATOM 2131 C CA . ARG A 1 261 ? -25.354 14.764 -9.107 1.00 8.86 304 ARG A CA 1
ATOM 2132 C C . ARG A 1 261 ? -24.287 13.924 -8.421 1.00 9.75 304 ARG A C 1
ATOM 2133 O O . ARG A 1 261 ? -23.188 13.736 -8.972 1.00 10.15 304 ARG A O 1
ATOM 2141 N N . VAL A 1 262 ? -24.619 13.396 -7.243 1.00 8.32 305 VAL A N 1
ATOM 2142 C CA . VAL A 1 262 ? -23.707 12.563 -6.459 1.00 8.31 305 VAL A CA 1
ATOM 2143 C C . VAL A 1 262 ? -24.481 11.317 -6.078 1.00 8.64 305 VAL A C 1
ATOM 2144 O O . VAL A 1 262 ? -25.531 11.422 -5.429 1.00 9.39 305 VAL A O 1
ATOM 2148 N N . PHE A 1 263 ? -23.994 10.142 -6.478 1.00 8.18 306 PHE A N 1
ATOM 2149 C CA . PHE A 1 263 ? -24.652 8.859 -6.241 1.00 8.05 306 PHE A CA 1
ATOM 2150 C C . PHE A 1 263 ? -23.918 8.155 -5.139 1.00 8.22 306 PHE A C 1
ATOM 2151 O O . PHE A 1 263 ? -22.739 7.773 -5.305 1.00 8.99 306 PHE A O 1
ATOM 2159 N N . VAL A 1 264 ? -24.586 7.990 -4.012 1.00 7.92 307 VAL A N 1
ATOM 2160 C CA . VAL A 1 264 ? -23.963 7.457 -2.806 1.00 7.68 307 VAL A CA 1
ATOM 2161 C C . VAL A 1 264 ? -24.535 6.100 -2.498 1.00 9.05 307 VAL A C 1
ATOM 2162 O O . VAL A 1 264 ? -25.743 5.989 -2.328 1.00 9.62 307 VAL A O 1
ATOM 2166 N N . PRO A 1 265 ? -23.725 5.034 -2.395 1.00 8.51 308 PRO A N 1
ATOM 2167 C CA . PRO A 1 265 ? -24.309 3.718 -2.066 1.00 9.17 308 PRO A CA 1
ATOM 2168 C C . PRO A 1 265 ? -24.756 3.690 -0.632 1.00 10.97 308 PRO A C 1
ATOM 2169 O O . PRO A 1 265 ? -24.034 4.186 0.249 1.00 11.44 308 PRO A O 1
ATOM 2173 N N . VAL A 1 266 ? -25.965 3.167 -0.395 1.00 9.62 309 VAL A N 1
ATOM 2174 C CA . VAL A 1 266 ? -26.504 3.079 0.949 1.00 10.38 309 VAL A CA 1
ATOM 2175 C C . VAL A 1 266 ? -26.867 1.645 1.257 1.00 14.10 309 VAL A C 1
ATOM 2176 O O . VAL A 1 266 ? -27.442 0.956 0.402 1.00 13.88 309 VAL A O 1
ATOM 2180 N N . ASN A 1 267 ? -26.527 1.182 2.482 1.00 14.32 310 ASN A N 1
ATOM 2181 C CA A ASN A 1 267 ? -27.031 -0.154 2.818 0.61 15.53 310 ASN A CA 1
ATOM 2182 C CA B ASN A 1 267 ? -26.849 -0.185 2.886 0.39 14.56 310 ASN A CA 1
ATOM 2183 C C . ASN A 1 267 ? -27.491 -0.244 4.276 1.00 16.85 310 ASN A C 1
ATOM 2184 O O . ASN A 1 267 ? -27.645 -1.338 4.809 1.00 16.69 310 ASN A O 1
ATOM 2193 N N . GLY A 1 268 ? -27.833 0.910 4.844 1.00 14.02 311 GLY A N 1
ATOM 2194 C CA . GLY A 1 268 ? -28.475 0.986 6.147 1.00 13.47 311 GLY A CA 1
ATOM 2195 C C . GLY A 1 268 ? -27.566 0.914 7.346 1.00 14.30 311 GLY A C 1
ATOM 2196 O O . GLY A 1 268 ? -26.362 0.695 7.220 1.00 14.36 311 GLY A O 1
ATOM 2197 N N . PRO A 1 269 ? -28.095 1.178 8.536 1.00 13.09 312 PRO A N 1
ATOM 2198 C CA . PRO A 1 269 ? -29.495 1.532 8.825 1.00 12.58 312 PRO A CA 1
ATOM 2199 C C . PRO A 1 269 ? -29.888 2.886 8.233 1.00 12.95 312 PRO A C 1
ATOM 2200 O O . PRO A 1 269 ? -29.034 3.725 7.956 1.00 12.32 312 PRO A O 1
ATOM 2204 N N . ALA A 1 270 ? -31.192 3.106 8.081 1.00 13.43 313 ALA A N 1
ATOM 2205 C CA . ALA A 1 270 ? -31.713 4.300 7.432 1.00 13.02 313 ALA A CA 1
ATOM 2206 C C . ALA A 1 270 ? -31.235 5.594 8.085 1.00 13.86 313 ALA A C 1
ATOM 2207 O O . ALA A 1 270 ? -30.949 6.528 7.341 1.00 13.95 313 ALA A O 1
ATOM 2209 N N . SER A 1 271 ? -31.155 5.680 9.431 1.00 12.19 314 SER A N 1
ATOM 2210 C CA . SER A 1 271 ? -30.731 6.951 10.033 1.00 12.64 314 SER A CA 1
ATOM 2211 C C . SER A 1 271 ? -29.258 7.234 9.740 1.00 13.75 314 SER A C 1
ATOM 2212 O O . SER A 1 271 ? -28.878 8.399 9.542 1.00 13.40 314 SER A O 1
ATOM 2215 N N . VAL A 1 272 ? -28.438 6.177 9.694 1.00 11.89 315 VAL A N 1
ATOM 2216 C CA . VAL A 1 272 ? -27.000 6.308 9.450 1.00 11.56 315 VAL A CA 1
ATOM 2217 C C . VAL A 1 272 ? -26.795 6.682 7.986 1.00 12.72 315 VAL A C 1
ATOM 2218 O O . VAL A 1 272 ? -25.895 7.505 7.683 1.00 12.42 315 VAL A O 1
ATOM 2222 N N . ASP A 1 273 ? -27.628 6.136 7.085 1.00 11.19 316 ASP A N 1
ATOM 2223 C CA . ASP A 1 273 ? -27.566 6.521 5.662 1.00 11.76 316 ASP A CA 1
ATOM 2224 C C . ASP A 1 273 ? -27.921 8.010 5.544 1.00 13.50 316 ASP A C 1
ATOM 2225 O O . ASP A 1 273 ? -27.257 8.739 4.810 1.00 12.84 316 ASP A O 1
ATOM 2230 N N . ASN A 1 274 ? -29.012 8.461 6.216 1.00 12.03 317 ASN A N 1
ATOM 2231 C CA . ASN A 1 274 ? -29.428 9.879 6.145 1.00 12.55 317 ASN A CA 1
ATOM 2232 C C . ASN A 1 274 ? -28.304 10.785 6.641 1.00 13.33 317 ASN A C 1
ATOM 2233 O O . ASN A 1 274 ? -28.056 11.853 6.042 1.00 11.56 317 ASN A O 1
ATOM 2238 N N . ASP A 1 275 ? -27.629 10.389 7.725 1.00 12.36 318 ASP A N 1
ATOM 2239 C CA . ASP A 1 275 ? -26.514 11.192 8.216 1.00 11.96 318 ASP A CA 1
ATOM 2240 C C . ASP A 1 275 ? -25.432 11.322 7.153 1.00 12.17 318 ASP A C 1
ATOM 2241 O O . ASP A 1 275 ? -24.960 12.427 6.902 1.00 11.06 318 ASP A O 1
ATOM 2246 N N . ALA A 1 276 ? -25.083 10.226 6.490 1.00 11.06 319 ALA A N 1
ATOM 2247 C CA . ALA A 1 276 ? -24.026 10.247 5.468 1.00 10.98 319 ALA A CA 1
ATOM 2248 C C . ALA A 1 276 ? -24.441 11.084 4.276 1.00 11.32 319 ALA A C 1
ATOM 2249 O O . ALA A 1 276 ? -23.643 11.905 3.793 1.00 10.77 319 ALA A O 1
ATOM 2251 N N . LEU A 1 277 ? -25.686 10.943 3.827 1.00 10.54 320 LEU A N 1
ATOM 2252 C CA . LEU A 1 277 ? -26.153 11.770 2.701 1.00 9.76 320 LEU A CA 1
ATOM 2253 C C . LEU A 1 277 ? -26.090 13.249 3.059 1.00 9.12 320 LEU A C 1
ATOM 2254 O O . LEU A 1 277 ? -25.740 14.060 2.208 1.00 9.19 320 LEU A O 1
ATOM 2259 N N . ASN A 1 278 ? -26.438 13.581 4.305 1.00 9.36 321 ASN A N 1
ATOM 2260 C CA . ASN A 1 278 ? -26.440 14.986 4.713 1.00 8.29 321 ASN A CA 1
ATOM 2261 C C . ASN A 1 278 ? -25.021 15.543 4.854 1.00 9.91 321 ASN A C 1
ATOM 2262 O O . ASN A 1 278 ? -24.841 16.754 4.684 1.00 9.79 321 ASN A O 1
ATOM 2267 N N . VAL A 1 279 ? -24.012 14.692 5.097 1.00 9.15 322 VAL A N 1
ATOM 2268 C CA . VAL A 1 279 ? -22.611 15.161 5.038 1.00 9.41 322 VAL A CA 1
ATOM 2269 C C . VAL A 1 279 ? -22.304 15.568 3.586 1.00 9.95 322 VAL A C 1
ATOM 2270 O O . VAL A 1 279 ? -21.778 16.662 3.349 1.00 9.69 322 VAL A O 1
ATOM 2274 N N . TYR A 1 280 ? -22.654 14.721 2.592 1.00 9.23 323 TYR A N 1
ATOM 2275 C CA . TYR A 1 280 ? -22.398 15.068 1.215 1.00 8.99 323 TYR A CA 1
ATOM 2276 C C . TYR A 1 280 ? -23.133 16.357 0.847 1.00 9.43 323 TYR A C 1
ATOM 2277 O O . TYR A 1 280 ? -22.570 17.223 0.179 1.00 9.58 323 TYR A O 1
ATOM 2286 N N . LYS A 1 281 ? -24.400 16.476 1.259 1.00 8.53 324 LYS A N 1
ATOM 2287 C CA . LYS A 1 281 ? -25.172 17.665 0.870 1.00 8.92 324 LYS A CA 1
ATOM 2288 C C . LYS A 1 281 ? -24.596 18.926 1.488 1.00 10.33 324 LYS A C 1
ATOM 2289 O O . LYS A 1 281 ? -24.497 19.959 0.808 1.00 10.17 324 LYS A O 1
ATOM 2295 N N . THR A 1 282 ? -24.131 18.828 2.756 1.00 8.73 325 THR A N 1
ATOM 2296 C CA . THR A 1 282 ? -23.471 19.949 3.425 1.00 9.01 325 THR A CA 1
ATOM 2297 C C . THR A 1 282 ? -22.178 20.332 2.699 1.00 9.77 325 THR A C 1
ATOM 2298 O O . THR A 1 282 ? -21.922 21.515 2.460 1.00 10.18 325 THR A O 1
ATOM 2302 N N . ALA A 1 283 ? -21.371 19.320 2.361 1.00 8.46 326 ALA A N 1
ATOM 2303 C CA . ALA A 1 283 ? -20.093 19.580 1.717 1.00 8.79 326 ALA A CA 1
ATOM 2304 C C . ALA A 1 283 ? -20.245 20.106 0.312 1.00 9.63 326 ALA A C 1
ATOM 2305 O O . ALA A 1 283 ? -19.334 20.788 -0.166 1.00 11.01 326 ALA A O 1
ATOM 2307 N N . MET A 1 284 ? -21.345 19.781 -0.380 1.00 9.01 327 MET A N 1
ATOM 2308 C CA . MET A 1 284 ? -21.511 20.068 -1.823 1.00 8.56 327 MET A CA 1
ATOM 2309 C C . MET A 1 284 ? -22.807 20.832 -2.050 1.00 9.82 327 MET A C 1
ATOM 2310 O O . MET A 1 284 ? -23.749 20.334 -2.674 1.00 9.27 327 MET A O 1
ATOM 2315 N N . PRO A 1 285 ? -22.838 22.109 -1.628 1.00 8.86 328 PRO A N 1
ATOM 2316 C CA . PRO A 1 285 ? -24.047 22.905 -1.826 1.00 8.80 328 PRO A CA 1
ATOM 2317 C C . PRO A 1 285 ? -24.463 22.965 -3.295 1.00 9.28 328 PRO A C 1
ATOM 2318 O O . PRO A 1 285 ? -23.622 23.128 -4.204 1.00 9.32 328 PRO A O 1
ATOM 2322 N N . GLY A 1 286 ? -25.773 22.831 -3.520 1.00 9.09 329 GLY A N 1
ATOM 2323 C CA . GLY A 1 286 ? -26.316 22.883 -4.874 1.00 8.69 329 GLY A CA 1
ATOM 2324 C C . GLY A 1 286 ? -26.307 21.572 -5.627 1.00 9.49 329 GLY A C 1
ATOM 2325 O O . GLY A 1 286 ? -27.017 21.462 -6.629 1.00 9.84 329 GLY A O 1
ATOM 2326 N N . TYR A 1 287 ? -25.514 20.595 -5.178 1.00 8.62 330 TYR A N 1
ATOM 2327 C CA . TYR A 1 287 ? -25.522 19.289 -5.819 1.00 8.41 330 TYR A CA 1
ATOM 2328 C C . TYR A 1 287 ? -26.751 18.500 -5.417 1.00 9.74 330 TYR A C 1
ATOM 2329 O O . TYR A 1 287 ? -27.327 18.700 -4.334 1.00 8.97 330 TYR A O 1
ATOM 2338 N N . GLU A 1 288 ? -27.157 17.584 -6.295 1.00 8.55 331 GLU A N 1
ATOM 2339 C CA . GLU A 1 288 ? -28.283 16.686 -6.019 1.00 8.91 331 GLU A CA 1
ATOM 2340 C C . GLU A 1 288 ? -27.710 15.366 -5.569 1.00 9.15 331 GLU A C 1
ATOM 2341 O O . GLU A 1 288 ? -27.004 14.688 -6.346 1.00 10.12 331 GLU A O 1
ATOM 2347 N N . ILE A 1 289 ? -27.974 14.990 -4.325 1.00 8.56 332 ILE A N 1
ATOM 2348 C CA . ILE A 1 289 ? -27.443 13.749 -3.734 1.00 9.06 332 ILE A CA 1
ATOM 2349 C C . ILE A 1 289 ? -28.510 12.711 -3.800 1.00 9.36 332 ILE A C 1
ATOM 2350 O O . ILE A 1 289 ? -29.667 12.925 -3.381 1.00 9.32 332 ILE A O 1
ATOM 2355 N N . ILE A 1 290 ? -28.112 11.525 -4.288 1.00 8.62 333 ILE A N 1
ATOM 2356 C CA . ILE A 1 290 ? -29.008 10.379 -4.456 1.00 7.81 333 ILE A CA 1
ATOM 2357 C C . ILE A 1 290 ? -28.434 9.189 -3.708 1.00 9.75 333 ILE A C 1
ATOM 2358 O O . ILE A 1 290 ? -27.320 8.756 -4.026 1.00 9.76 333 ILE A O 1
ATOM 2363 N N . GLY A 1 291 ? -29.179 8.684 -2.729 1.00 9.30 334 GLY A N 1
ATOM 2364 C CA . GLY A 1 291 ? -28.836 7.445 -2.036 1.00 9.71 334 GLY A CA 1
ATOM 2365 C C . GLY A 1 291 ? -29.268 6.286 -2.905 1.00 10.46 334 GLY A C 1
ATOM 2366 O O . GLY A 1 291 ? -30.432 6.212 -3.309 1.00 11.36 334 GLY A O 1
ATOM 2367 N N . VAL A 1 292 ? -28.350 5.372 -3.220 1.00 9.88 335 VAL A N 1
ATOM 2368 C CA . VAL A 1 292 ? -28.630 4.249 -4.125 1.00 8.65 335 VAL A CA 1
ATOM 2369 C C . VAL A 1 292 ? -28.510 2.903 -3.419 1.00 10.64 335 VAL A C 1
ATOM 2370 O O . VAL A 1 292 ? -27.421 2.543 -2.944 1.00 10.59 335 VAL A O 1
ATOM 2374 N N . LYS A 1 293 ? -29.615 2.185 -3.352 1.00 10.80 336 LYS A N 1
ATOM 2375 C CA . LYS A 1 293 ? -29.637 0.836 -2.784 1.00 10.94 336 LYS A CA 1
ATOM 2376 C C . LYS A 1 293 ? -28.926 -0.134 -3.726 1.00 12.57 336 LYS A C 1
ATOM 2377 O O . LYS A 1 293 ? -28.934 0.066 -4.942 1.00 12.53 336 LYS A O 1
ATOM 2383 N N . GLY A 1 294 ? -28.289 -1.157 -3.177 1.00 12.69 337 GLY A N 1
ATOM 2384 C CA . GLY A 1 294 ? -27.575 -2.124 -4.002 1.00 12.17 337 GLY A CA 1
ATOM 2385 C C . GLY A 1 294 ? -28.498 -3.117 -4.681 1.00 14.09 337 GLY A C 1
ATOM 2386 O O . GLY A 1 294 ? -29.647 -3.327 -4.269 1.00 14.38 337 GLY A O 1
ATOM 2387 N N . ALA A 1 295 ? -27.985 -3.755 -5.738 1.00 14.09 338 ALA A N 1
ATOM 2388 C CA . ALA A 1 295 ? -28.649 -4.859 -6.398 1.00 13.57 338 ALA A CA 1
ATOM 2389 C C . ALA A 1 295 ? -28.618 -6.055 -5.454 1.00 17.71 338 ALA A C 1
ATOM 2390 O O . ALA A 1 295 ? -27.575 -6.326 -4.851 1.00 16.84 338 ALA A O 1
ATOM 2392 N N . SER A 1 296 ? -29.735 -6.791 -5.325 1.00 16.75 339 SER A N 1
ATOM 2393 C CA . SER A 1 296 ? -29.725 -7.919 -4.399 1.00 18.22 339 SER A CA 1
ATOM 2394 C C . SER A 1 296 ? -28.680 -8.996 -4.747 1.00 20.66 339 SER A C 1
ATOM 2395 O O . SER A 1 296 ? -28.094 -9.581 -3.838 1.00 21.72 339 SER A O 1
ATOM 2398 N N . GLY A 1 297 ? -28.462 -9.238 -6.039 1.00 16.91 340 GLY A N 1
ATOM 2399 C CA . GLY A 1 297 ? -27.535 -10.270 -6.503 1.00 17.47 340 GLY A CA 1
ATOM 2400 C C . GLY A 1 297 ? -26.065 -9.886 -6.432 1.00 20.72 340 GLY A C 1
ATOM 2401 O O . GLY A 1 297 ? -25.201 -10.755 -6.331 1.00 21.05 340 GLY A O 1
ATOM 2402 N N . THR A 1 298 ? -25.757 -8.562 -6.475 1.00 16.81 341 THR A N 1
ATOM 2403 C CA . THR A 1 298 ? -24.375 -8.039 -6.421 1.00 15.74 341 THR A CA 1
ATOM 2404 C C . THR A 1 298 ? -24.375 -6.858 -5.463 1.00 14.92 341 THR A C 1
ATOM 2405 O O . THR A 1 298 ? -24.261 -5.692 -5.884 1.00 14.04 341 THR A O 1
ATOM 2409 N N . PRO A 1 299 ? -24.539 -7.109 -4.163 1.00 12.03 342 PRO A N 1
ATOM 2410 C CA . PRO A 1 299 ? -24.705 -5.987 -3.226 1.00 13.39 342 PRO A CA 1
ATOM 2411 C C . PRO A 1 299 ? -23.470 -5.127 -3.091 1.00 13.69 342 PRO A C 1
ATOM 2412 O O . PRO A 1 299 ? -22.349 -5.522 -3.457 1.00 13.05 342 PRO A O 1
ATOM 2416 N N . TRP A 1 300 ? -23.650 -3.928 -2.522 1.00 12.02 343 TRP A N 1
ATOM 2417 C CA . TRP A 1 300 ? -22.523 -3.102 -2.164 1.00 11.43 343 TRP A CA 1
ATOM 2418 C C . TRP A 1 300 ? -21.756 -3.760 -1.029 1.00 15.23 343 TRP A C 1
ATOM 2419 O O . TRP A 1 300 ? -22.369 -4.307 -0.084 1.00 16.73 343 TRP A O 1
ATOM 2430 N N . LEU A 1 301 ? -20.441 -3.677 -1.084 1.00 12.39 344 LEU A N 1
ATOM 2431 C CA . LEU A 1 301 ? -19.558 -4.186 -0.030 1.00 12.61 344 LEU A CA 1
ATOM 2432 C C . LEU A 1 301 ? -18.730 -3.056 0.504 1.00 14.45 344 LEU A C 1
ATOM 2433 O O . LEU A 1 301 ? -18.504 -2.052 -0.191 1.00 13.15 344 LEU A O 1
ATOM 2438 N N . GLY A 1 302 ? -18.172 -3.232 1.709 1.00 14.96 345 GLY A N 1
ATOM 2439 C CA . GLY A 1 302 ? -17.292 -2.243 2.307 1.00 15.15 345 GLY A CA 1
ATOM 2440 C C . GLY A 1 302 ? -16.101 -1.881 1.435 1.00 15.45 345 GLY A C 1
ATOM 2441 O O . GLY A 1 302 ? -15.658 -0.721 1.428 1.00 17.71 345 GLY A O 1
ATOM 2442 N N . THR A 1 303 ? -15.583 -2.870 0.677 1.00 12.02 346 THR A N 1
ATOM 2443 C CA . THR A 1 303 ? -14.399 -2.701 -0.180 1.00 12.59 346 THR A CA 1
ATOM 2444 C C . THR A 1 303 ? -14.739 -2.546 -1.653 1.00 13.31 346 THR A C 1
ATOM 2445 O O . THR A 1 303 ? -13.829 -2.512 -2.503 1.00 14.55 346 THR A O 1
ATOM 2449 N N . ASP A 1 304 ? -16.033 -2.518 -1.986 1.00 10.58 347 ASP A N 1
ATOM 2450 C CA . ASP A 1 304 ? -16.449 -2.559 -3.396 1.00 9.87 347 ASP A CA 1
ATOM 2451 C C . ASP A 1 304 ? -17.886 -2.086 -3.526 1.00 10.39 347 ASP A C 1
ATOM 2452 O O . ASP A 1 304 ? -18.825 -2.841 -3.226 1.00 11.20 347 ASP A O 1
ATOM 2457 N N . ALA A 1 305 ? -18.074 -0.827 -3.962 1.00 9.25 348 ALA A N 1
ATOM 2458 C CA . ALA A 1 305 ? -19.440 -0.356 -4.110 1.00 9.94 348 ALA A CA 1
ATOM 2459 C C . ALA A 1 305 ? -19.627 0.479 -5.383 1.00 10.33 348 ALA A C 1
ATOM 2460 O O . ALA A 1 305 ? -19.063 0.134 -6.435 1.00 10.54 348 ALA A O 1
ATOM 2462 N N . LEU A 1 306 ? -20.432 1.535 -5.331 1.00 9.81 349 LEU A N 1
ATOM 2463 C CA . LEU A 1 306 ? -20.857 2.223 -6.546 1.00 9.52 349 LEU A CA 1
ATOM 2464 C C . LEU A 1 306 ? -19.716 2.847 -7.331 1.00 8.91 349 LEU A C 1
ATOM 2465 O O . LEU A 1 306 ? -19.664 2.679 -8.561 1.00 9.09 349 LEU A O 1
ATOM 2470 N N . HIS A 1 307 ? -18.788 3.532 -6.651 1.00 8.18 350 HIS A N 1
ATOM 2471 C CA . HIS A 1 307 ? -17.668 4.120 -7.371 1.00 7.47 350 HIS A CA 1
ATOM 2472 C C . HIS A 1 307 ? -16.864 3.060 -8.079 1.00 9.30 350 HIS A C 1
ATOM 2473 O O . HIS A 1 307 ? -16.335 3.324 -9.162 1.00 9.13 350 HIS A O 1
ATOM 2480 N N . CYS A 1 308 ? -16.769 1.853 -7.489 1.00 8.29 351 CYS A N 1
ATOM 2481 C CA . CYS A 1 308 ? -15.971 0.754 -8.062 1.00 8.95 351 CYS A CA 1
ATOM 2482 C C . CYS A 1 308 ? -16.526 0.226 -9.348 1.00 9.24 351 CYS A C 1
ATOM 2483 O O . CYS A 1 308 ? -15.808 -0.468 -10.065 1.00 10.41 351 CYS A O 1
ATOM 2486 N N . ARG A 1 309 ? -17.814 0.431 -9.595 1.00 8.98 352 ARG A N 1
ATOM 2487 C CA . ARG A 1 309 ? -18.514 -0.200 -10.703 1.00 9.09 352 ARG A CA 1
ATOM 2488 C C . ARG A 1 309 ? -19.010 0.796 -11.740 1.00 9.18 352 ARG A C 1
ATOM 2489 O O . ARG A 1 309 ? -19.890 0.502 -12.548 1.00 9.94 352 ARG A O 1
ATOM 2497 N N . THR A 1 310 ? -18.444 1.993 -11.713 1.00 9.01 353 THR A N 1
ATOM 2498 C CA . THR A 1 310 ? -18.728 3.047 -12.675 1.00 8.38 353 THR A CA 1
ATOM 2499 C C . THR A 1 310 ? -17.428 3.774 -13.023 1.00 9.04 353 THR A C 1
ATOM 2500 O O . THR A 1 310 ? -16.458 3.741 -12.236 1.00 8.98 353 THR A O 1
ATOM 2504 N N . HIS A 1 311 ? -17.397 4.460 -14.159 1.00 9.12 354 HIS A N 1
ATOM 2505 C CA . HIS A 1 311 ? -16.301 5.417 -14.401 1.00 9.01 354 HIS A CA 1
ATOM 2506 C C . HIS A 1 311 ? -16.847 6.558 -15.232 1.00 10.46 354 HIS A C 1
ATOM 2507 O O . HIS A 1 311 ? -17.382 6.351 -16.333 1.00 10.49 354 HIS A O 1
ATOM 2514 N N . GLU A 1 312 ? -16.682 7.766 -14.745 1.00 9.77 355 GLU A N 1
ATOM 2515 C CA . GLU A 1 312 ? -17.081 8.966 -15.474 1.00 9.25 355 GLU A CA 1
ATOM 2516 C C . GLU A 1 312 ? -16.211 9.091 -16.721 1.00 10.33 355 GLU A C 1
ATOM 2517 O O . GLU A 1 312 ? -15.051 8.633 -16.766 1.00 11.46 355 GLU A O 1
ATOM 2523 N N . VAL A 1 313 ? -16.752 9.728 -17.740 1.00 9.51 356 VAL A N 1
ATOM 2524 C CA . VAL A 1 313 ? -16.051 9.929 -18.988 1.00 8.98 356 VAL A CA 1
ATOM 2525 C C . VAL A 1 313 ? -15.976 11.424 -19.230 1.00 10.34 356 VAL A C 1
ATOM 2526 O O . VAL A 1 313 ? -17.028 12.083 -19.265 1.00 10.14 356 VAL A O 1
ATOM 2530 N N . ALA A 1 314 ? -14.777 11.957 -19.451 1.00 10.01 357 ALA A N 1
ATOM 2531 C CA . ALA A 1 314 ? -14.635 13.384 -19.686 1.00 10.09 357 ALA A CA 1
ATOM 2532 C C . ALA A 1 314 ? -15.217 13.781 -21.038 1.00 10.49 357 ALA A C 1
ATOM 2533 O O . ALA A 1 314 ? -15.475 12.948 -21.918 1.00 11.60 357 ALA A O 1
ATOM 2535 N N . ASP A 1 315 ? -15.397 15.102 -21.213 1.00 11.37 358 ASP A N 1
ATOM 2536 C CA . ASP A 1 315 ? -15.950 15.660 -22.422 1.00 10.29 358 ASP A CA 1
ATOM 2537 C C . ASP A 1 315 ? -14.814 15.971 -23.408 1.00 10.84 358 ASP A C 1
ATOM 2538 O O . ASP A 1 315 ? -14.014 16.873 -23.137 1.00 11.04 358 ASP A O 1
ATOM 2543 N N . LYS A 1 316 ? -14.792 15.306 -24.553 1.00 11.05 359 LYS A N 1
ATOM 2544 C CA . LYS A 1 316 ? -13.739 15.568 -25.546 1.00 10.74 359 LYS A CA 1
ATOM 2545 C C . LYS A 1 316 ? -13.743 17.021 -26.028 1.00 12.59 359 LYS A C 1
ATOM 2546 O O . LYS A 1 316 ? -12.727 17.497 -26.518 1.00 13.59 359 LYS A O 1
ATOM 2552 N N . GLY A 1 317 ? -14.895 17.667 -25.980 1.00 10.33 360 GLY A N 1
ATOM 2553 C CA . GLY A 1 317 ? -15.021 19.067 -26.357 1.00 10.98 360 GLY A CA 1
ATOM 2554 C C . GLY A 1 317 ? -15.130 19.979 -25.144 1.00 12.65 360 GLY A C 1
ATOM 2555 O O . GLY A 1 317 ? -15.642 21.089 -25.278 1.00 13.27 360 GLY A O 1
ATOM 2556 N N . TYR A 1 318 ? -14.560 19.579 -23.983 1.00 10.52 361 TYR A N 1
ATOM 2557 C CA . TYR A 1 318 ? -14.667 20.303 -22.710 1.00 8.83 361 TYR A CA 1
ATOM 2558 C C . TYR A 1 318 ? -14.378 21.797 -22.830 1.00 10.17 361 TYR A C 1
ATOM 2559 O O . TYR A 1 318 ? -13.314 22.192 -23.351 1.00 10.56 361 TYR A O 1
ATOM 2568 N N . LEU A 1 319 ? -15.293 22.611 -22.297 1.00 9.69 362 LEU A N 1
ATOM 2569 C CA . LEU A 1 319 ? -15.090 24.039 -22.114 1.00 9.55 362 LEU A CA 1
ATOM 2570 C C . LEU A 1 319 ? -14.497 24.182 -20.713 1.00 10.35 362 LEU A C 1
ATOM 2571 O O . LEU A 1 319 ? -15.207 24.082 -19.708 1.00 10.87 362 LEU A O 1
ATOM 2576 N N . TYR A 1 320 ? -13.170 24.336 -20.634 1.00 9.65 363 TYR A N 1
ATOM 2577 C CA . TYR A 1 320 ? -12.439 24.296 -19.386 1.00 9.00 363 TYR A CA 1
ATOM 2578 C C . TYR A 1 320 ? -12.154 25.680 -18.813 1.00 9.59 363 TYR A C 1
ATOM 2579 O O . TYR A 1 320 ? -11.498 26.496 -19.486 1.00 10.48 363 TYR A O 1
ATOM 2588 N N . ILE A 1 321 ? -12.598 25.926 -17.552 1.00 9.64 364 ILE A N 1
ATOM 2589 C CA . ILE A 1 321 ? -12.290 27.148 -16.815 1.00 9.21 364 ILE A CA 1
ATOM 2590 C C . ILE A 1 321 ? -11.229 26.820 -15.756 1.00 10.94 364 ILE A C 1
ATOM 2591 O O . ILE A 1 321 ? -11.501 26.005 -14.852 1.00 10.57 364 ILE A O 1
ATOM 2596 N N . LYS A 1 322 ? -10.042 27.450 -15.857 1.00 10.85 365 LYS A N 1
ATOM 2597 C C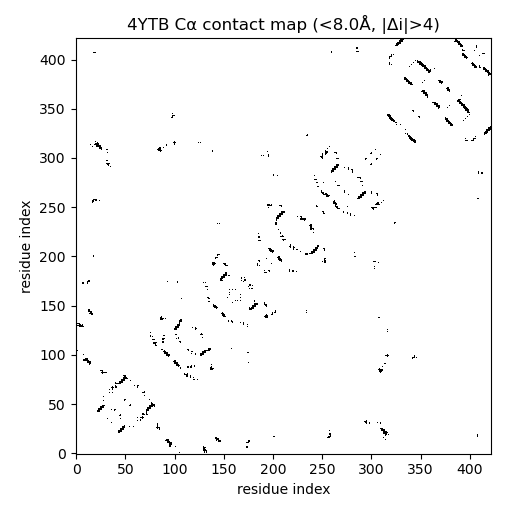A . LYS A 1 322 ? -8.988 27.363 -14.843 1.00 9.81 365 LYS A CA 1
ATOM 2598 C C . LYS A 1 322 ? -9.034 28.623 -14.012 1.00 10.85 365 LYS A C 1
ATOM 2599 O O . LYS A 1 322 ? -8.873 29.721 -14.546 1.00 12.14 365 LYS A O 1
ATOM 2605 N N . HIS A 1 323 ? -9.253 28.493 -12.717 1.00 9.71 366 HIS A N 1
ATOM 2606 C CA . HIS A 1 323 ? -9.345 29.653 -11.861 1.00 10.05 366 HIS A CA 1
ATOM 2607 C C . HIS A 1 323 ? -8.827 29.316 -10.475 1.00 10.15 366 HIS A C 1
ATOM 2608 O O . HIS A 1 323 ? -9.247 28.315 -9.890 1.00 10.83 366 HIS A O 1
ATOM 2615 N N . TYR A 1 324 ? -8.041 30.223 -9.913 1.00 9.94 367 TYR A N 1
ATOM 2616 C CA . TYR A 1 324 ? -7.590 30.214 -8.510 1.00 9.51 367 TYR A CA 1
ATOM 2617 C C . TYR A 1 324 ? -8.358 31.327 -7.834 1.00 10.93 367 TYR A C 1
ATOM 2618 O O . TYR A 1 324 ? -8.153 32.499 -8.153 1.00 11.30 367 TYR A O 1
ATOM 2627 N N . PRO A 1 325 ? -9.302 31.000 -6.955 1.00 10.33 368 PRO A N 1
ATOM 2628 C CA . PRO A 1 325 ? -10.196 32.050 -6.443 1.00 10.29 368 PRO A CA 1
ATOM 2629 C C . PRO A 1 325 ? -9.555 32.991 -5.440 1.00 12.32 368 PRO A C 1
ATOM 2630 O O . PRO A 1 325 ? -8.526 32.647 -4.817 1.00 13.07 368 PRO A O 1
ATOM 2634 N N . ILE A 1 326 ? -10.203 34.150 -5.253 1.00 11.99 369 ILE A N 1
ATOM 2635 C CA . ILE A 1 326 ? -9.860 35.148 -4.240 1.00 13.89 369 ILE A CA 1
ATOM 2636 C C . ILE A 1 326 ? -10.801 34.858 -3.060 1.00 13.17 369 ILE A C 1
ATOM 2637 O O . ILE A 1 326 ? -12.027 34.914 -3.224 1.00 13.35 369 ILE A O 1
ATOM 2642 N N . LEU A 1 327 ? -10.238 34.443 -1.911 1.00 12.74 370 LEU A N 1
ATOM 2643 C CA . LEU A 1 327 ? -11.026 33.967 -0.782 1.00 12.43 370 LEU A CA 1
ATOM 2644 C C . LEU A 1 327 ? -10.635 34.587 0.521 1.00 15.32 370 LEU A C 1
ATOM 2645 O O . LEU A 1 327 ? -9.483 34.957 0.700 1.00 16.38 370 LEU A O 1
ATOM 2650 N N . GLY A 1 328 ? -11.580 34.649 1.444 1.00 14.81 371 GLY A N 1
ATOM 2651 C CA . GLY A 1 328 ? -11.295 35.096 2.796 1.00 15.66 371 GLY A CA 1
ATOM 2652 C C . GLY A 1 328 ? -10.845 36.529 2.894 1.00 17.48 371 GLY A C 1
ATOM 2653 O O . GLY A 1 328 ? -11.238 37.374 2.107 1.00 17.30 371 GLY A O 1
ATOM 2654 N N . GLU A 1 329 ? -10.029 36.829 3.895 1.00 19.34 372 GLU A N 1
ATOM 2655 C CA . GLU A 1 329 ? -9.598 38.191 4.126 1.00 20.33 372 GLU A CA 1
ATOM 2656 C C . GLU A 1 329 ? -8.584 38.609 3.078 1.00 23.53 372 GLU A C 1
ATOM 2657 O O . GLU A 1 329 ? -7.576 37.928 2.913 1.00 24.29 372 GLU A O 1
ATOM 2663 N N . GLN A 1 330 ? -8.889 39.681 2.328 1.00 19.86 373 GLN A N 1
ATOM 2664 C CA . GLN A 1 330 ? -8.048 40.183 1.250 1.00 21.24 373 GLN A CA 1
ATOM 2665 C C . GLN A 1 330 ? -7.520 41.553 1.602 1.00 28.37 373 GLN A C 1
ATOM 2666 O O . GLN A 1 330 ? -8.296 42.489 1.775 1.00 27.64 373 GLN A O 1
ATOM 2672 N N . ALA A 1 331 ? -6.187 41.662 1.683 1.00 29.72 374 ALA A N 1
ATOM 2673 C CA . ALA A 1 331 ? -5.466 42.885 2.050 1.00 31.40 374 ALA A CA 1
ATOM 2674 C C . ALA A 1 331 ? -5.627 43.992 1.018 1.00 36.76 374 ALA A C 1
ATOM 2675 O O . ALA A 1 331 ? -5.585 45.166 1.381 1.00 38.21 374 ALA A O 1
ATOM 2677 N N . GLY A 1 332 ? -5.794 43.616 -0.249 1.00 32.48 375 GLY A N 1
ATOM 2678 C CA . GLY A 1 332 ? -5.917 44.577 -1.333 1.00 31.93 375 GLY A CA 1
ATOM 2679 C C . GLY A 1 332 ? -4.585 45.246 -1.633 1.00 34.49 375 GLY A C 1
ATOM 2680 O O . GLY A 1 332 ? -3.537 44.619 -1.441 1.00 34.29 375 GLY A O 1
ATOM 2681 N N . PRO A 1 333 ? -4.577 46.504 -2.140 1.00 30.36 376 PRO A N 1
ATOM 2682 C CA . PRO A 1 333 ? -5.732 47.390 -2.394 1.00 30.06 376 PRO A CA 1
ATOM 2683 C C . PRO A 1 333 ? -6.528 47.011 -3.647 1.00 32.63 376 PRO A C 1
ATOM 2684 O O . PRO A 1 333 ? -7.609 47.556 -3.863 1.00 33.58 376 PRO A O 1
ATOM 2688 N N . ASP A 1 334 ? -6.004 46.081 -4.463 1.00 28.59 377 ASP A N 1
ATOM 2689 C CA . ASP A 1 334 ? -6.696 45.624 -5.665 1.00 27.20 377 ASP A CA 1
ATOM 2690 C C . ASP A 1 334 ? -7.272 44.228 -5.439 1.00 28.10 377 ASP A C 1
ATOM 2691 O O . ASP A 1 334 ? -6.736 43.437 -4.648 1.00 27.78 377 ASP A O 1
ATOM 2696 N N . TYR A 1 335 ? -8.403 43.954 -6.101 1.00 23.69 378 TYR A N 1
ATOM 2697 C CA . TYR A 1 335 ? -9.112 42.678 -6.014 1.00 21.51 378 TYR A CA 1
ATOM 2698 C C . TYR A 1 335 ? -9.392 42.236 -7.432 1.00 23.54 378 TYR A C 1
ATOM 2699 O O . TYR A 1 335 ? -10.415 42.608 -8.017 1.00 22.96 378 TYR A O 1
ATOM 2708 N N . LYS A 1 336 ? -8.423 41.532 -8.018 1.00 19.54 379 LYS A N 1
ATOM 2709 C CA . LYS A 1 336 ? -8.472 41.157 -9.416 1.00 19.00 379 LYS A CA 1
ATOM 2710 C C . LYS A 1 336 ? -8.507 39.681 -9.544 1.00 21.02 379 LYS A C 1
ATOM 2711 O O . LYS A 1 336 ? -7.727 38.984 -8.891 1.00 25.54 379 LYS A O 1
ATOM 2717 N N . ILE A 1 337 ? -9.481 39.207 -10.274 1.00 15.26 380 ILE A N 1
ATOM 2718 C CA . ILE A 1 337 ? -9.593 37.785 -10.558 1.00 15.26 380 ILE A CA 1
ATOM 2719 C C . ILE A 1 337 ? -9.140 37.520 -11.981 1.00 18.99 380 ILE A C 1
ATOM 2720 O O . ILE A 1 337 ? -9.245 38.379 -12.873 1.00 17.19 380 ILE A O 1
ATOM 2725 N N . GLU A 1 338 ? -8.666 36.323 -12.203 1.00 14.90 381 GLU A N 1
ATOM 2726 C CA . GLU A 1 338 ? -8.211 35.888 -13.516 1.00 14.90 381 GLU A CA 1
ATOM 2727 C C . GLU A 1 338 ?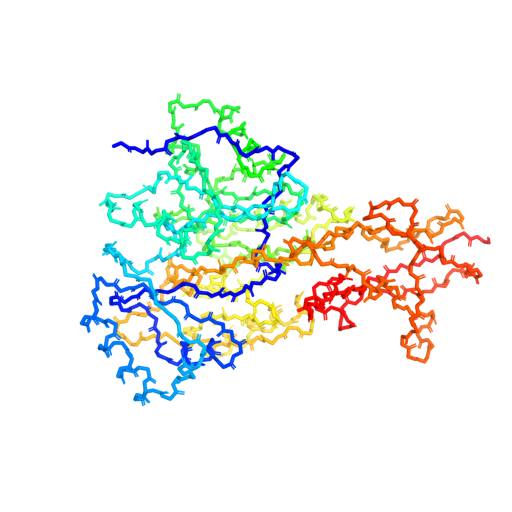 -8.733 34.495 -13.757 1.00 14.54 381 GLU A C 1
ATOM 2728 O O . GLU A 1 338 ? -8.721 33.651 -12.853 1.00 13.21 381 GLU A O 1
ATOM 2734 N N . ALA A 1 339 ? -9.191 34.232 -14.958 1.00 13.25 382 ALA A N 1
ATOM 2735 C CA . ALA A 1 339 ? -9.608 32.882 -15.305 1.00 13.44 382 ALA A CA 1
ATOM 2736 C C . ALA A 1 339 ? -9.118 32.569 -16.675 1.00 15.08 382 ALA A C 1
ATOM 2737 O O . ALA A 1 339 ? -9.216 33.423 -17.570 1.00 17.14 382 ALA A O 1
ATOM 2739 N N . ASP A 1 340 ? -8.599 31.383 -16.868 1.00 12.48 383 ASP A N 1
ATOM 2740 C CA . ASP A 1 340 ? -8.199 30.910 -18.188 1.00 13.05 383 ASP A CA 1
ATOM 2741 C C . ASP A 1 340 ? -9.321 30.041 -18.713 1.00 13.30 383 ASP A C 1
ATOM 2742 O O . ASP A 1 340 ? -9.874 29.227 -17.958 1.00 14.97 383 ASP A O 1
ATOM 2747 N N . VAL A 1 341 ? -9.745 30.267 -19.943 1.00 12.24 384 VAL A N 1
ATOM 2748 C CA . VAL A 1 341 ? -10.845 29.500 -20.503 1.00 10.54 384 VAL A CA 1
ATOM 2749 C C . VAL A 1 341 ? -10.415 28.981 -21.844 1.00 11.86 384 VAL A C 1
ATOM 2750 O O . VAL A 1 341 ? -9.950 29.774 -22.665 1.00 12.76 384 VAL A O 1
ATOM 2754 N N . VAL A 1 342 ? -10.551 27.661 -22.060 1.00 9.80 385 VAL A N 1
ATOM 2755 C CA A VAL A 1 342 ? -10.197 27.066 -23.342 0.38 9.59 385 VAL A CA 1
ATOM 2756 C CA B VAL A 1 342 ? -10.161 27.007 -23.303 0.41 10.16 385 VAL A CA 1
ATOM 2757 C CA C VAL A 1 342 ? -10.198 27.057 -23.342 0.21 9.41 385 VAL A CA 1
ATOM 2758 C C . VAL A 1 342 ? -11.327 26.138 -23.784 1.00 11.60 385 VAL A C 1
ATOM 2759 O O . VAL A 1 342 ? -11.927 25.421 -22.966 1.00 11.21 385 VAL A O 1
ATOM 2769 N N . SER A 1 343 ? -11.609 26.151 -25.078 1.00 11.85 386 SER A N 1
ATOM 2770 C CA . SER A 1 343 ? -12.619 25.334 -25.692 1.00 11.86 386 SER A CA 1
ATOM 2771 C C . SER A 1 343 ? -11.940 24.151 -26.367 1.00 14.49 386 SER A C 1
ATOM 2772 O O . SER A 1 343 ? -11.304 24.331 -27.419 1.00 13.26 386 SER A O 1
ATOM 2775 N N . CYS A 1 344 ? -12.050 22.954 -25.795 1.00 12.16 387 CYS A N 1
ATOM 2776 C CA . CYS A 1 344 ? -11.526 21.760 -26.450 1.00 11.36 387 CYS A CA 1
ATOM 2777 C C . CYS A 1 344 ? -12.414 21.394 -27.670 1.00 15.63 387 CYS A C 1
ATOM 2778 O O . CYS A 1 344 ? -12.008 20.575 -28.476 1.00 16.27 387 CYS A O 1
ATOM 2781 N N . ALA A 1 345 ? -13.585 22.035 -27.805 1.00 15.19 388 ALA A N 1
ATOM 2782 C CA . ALA A 1 345 ? -14.441 21.841 -29.001 1.00 15.80 388 ALA A CA 1
ATOM 2783 C C . ALA A 1 345 ? -13.944 22.750 -30.133 1.00 18.17 388 ALA A C 1
ATOM 2784 O O . ALA A 1 345 ? -14.502 22.696 -31.227 1.00 18.23 388 ALA A O 1
ATOM 2786 N N . ASN A 1 346 ? -12.921 23.606 -29.872 1.00 15.11 389 ASN A N 1
ATOM 2787 C CA . ASN A 1 346 ? -12.402 24.595 -30.833 1.00 14.67 389 ASN A CA 1
ATOM 2788 C C . ASN A 1 346 ? -13.521 25.552 -31.275 1.00 17.11 389 ASN A C 1
ATOM 2789 O O . ASN A 1 346 ? -13.636 25.906 -32.462 1.00 18.54 389 ASN A O 1
ATOM 2794 N N . ALA A 1 347 ? -14.398 25.895 -30.324 1.00 15.00 390 ALA A N 1
ATOM 2795 C CA . ALA A 1 347 ? -15.500 26.797 -30.587 1.00 15.68 390 ALA A CA 1
ATOM 2796 C C . ALA A 1 347 ? -15.193 28.153 -30.015 1.00 16.03 390 ALA A C 1
ATOM 2797 O O . ALA A 1 347 ? -14.519 28.250 -28.981 1.00 16.48 390 ALA A O 1
ATOM 2799 N N . THR A 1 348 ? -15.679 29.205 -30.635 1.00 14.29 391 THR A N 1
ATOM 2800 C CA . THR A 1 348 ? -15.483 30.552 -30.152 1.00 13.37 391 THR A CA 1
ATOM 2801 C C . THR A 1 348 ? -16.173 30.692 -28.803 1.00 14.08 391 THR A C 1
ATOM 2802 O O . THR A 1 348 ? -17.328 30.264 -28.634 1.00 14.15 391 THR A O 1
ATOM 2806 N N . ILE A 1 349 ? -15.454 31.252 -27.832 1.00 12.57 392 ILE A N 1
ATOM 2807 C CA . ILE A 1 349 ? -15.952 31.483 -26.488 1.00 11.35 392 ILE A CA 1
ATOM 2808 C C . ILE A 1 349 ? -16.625 32.835 -26.405 1.00 14.55 392 ILE A C 1
ATOM 2809 O O . ILE A 1 349 ? -16.007 33.860 -26.734 1.00 15.18 392 ILE A O 1
ATOM 2814 N N . SER A 1 350 ? -17.890 32.856 -25.933 1.00 13.33 393 SER A N 1
ATOM 2815 C CA . SER A 1 350 ? -18.611 34.117 -25.749 1.00 13.79 393 SER A CA 1
ATOM 2816 C C . SER A 1 350 ? -19.887 33.861 -24.994 1.00 16.91 393 SER A C 1
ATOM 2817 O O . SER A 1 350 ? -20.700 33.072 -25.466 1.00 18.42 393 SER A O 1
ATOM 2820 N N . PRO A 1 351 ? -20.165 34.572 -23.901 1.00 14.86 394 PRO A N 1
ATOM 2821 C CA . PRO A 1 351 ? -19.287 35.485 -23.168 1.00 14.70 394 PRO A CA 1
ATOM 2822 C C . PRO A 1 351 ? -18.585 34.764 -22.018 1.00 14.68 394 PRO A C 1
ATOM 2823 O O . PRO A 1 351 ? -18.934 33.628 -21.691 1.00 15.94 394 PRO A O 1
ATOM 2827 N N . VAL A 1 352 ? -17.646 35.436 -21.388 1.00 13.72 395 VAL A N 1
ATOM 2828 C CA . VAL A 1 352 ? -16.975 35.028 -20.135 1.00 11.79 395 VAL A CA 1
ATOM 2829 C C . VAL A 1 352 ? -17.344 36.103 -19.147 1.00 12.34 395 VAL A C 1
ATOM 2830 O O . VAL A 1 352 ? -17.076 37.296 -19.384 1.00 13.81 395 VAL A O 1
ATOM 2834 N N . GLN A 1 353 ? -18.047 35.712 -18.089 1.00 12.20 396 GLN A N 1
ATOM 2835 C CA . GLN A 1 353 ? -18.578 36.685 -17.156 1.00 12.18 396 GLN A CA 1
ATOM 2836 C C . GLN A 1 353 ? -18.199 36.412 -15.737 1.00 13.13 396 GLN A C 1
ATOM 2837 O O . GLN A 1 353 ? -18.018 35.261 -15.346 1.00 12.65 396 GLN A O 1
ATOM 2843 N N . CYS A 1 354 ? -18.188 37.461 -14.945 1.00 11.94 397 CYS A N 1
ATOM 2844 C CA . CYS A 1 354 ? -18.099 37.359 -13.498 1.00 11.88 397 CYS A CA 1
ATOM 2845 C C . CYS A 1 354 ? -19.461 37.757 -12.967 1.00 13.05 397 CYS A C 1
ATOM 2846 O O . CYS A 1 354 ? -19.922 38.875 -13.233 1.00 13.75 397 CYS A O 1
ATOM 2849 N N . TYR A 1 355 ? -20.116 36.864 -12.257 1.00 11.00 398 TYR A N 1
ATOM 2850 C CA . TYR A 1 355 ? -21.361 37.141 -11.546 1.00 11.16 398 TYR A CA 1
ATOM 2851 C C . TYR A 1 355 ? -21.005 37.450 -10.118 1.00 12.24 398 TYR A C 1
ATOM 2852 O O . TYR A 1 355 ? -20.276 36.680 -9.476 1.00 12.41 398 TYR A O 1
ATOM 2861 N N . TYR A 1 356 ? -21.484 38.573 -9.612 1.00 12.08 399 TYR A N 1
ATOM 2862 C CA . TYR A 1 356 ? -21.081 38.973 -8.275 1.00 12.73 399 TYR A CA 1
ATOM 2863 C C . TYR A 1 356 ? -22.188 39.647 -7.486 1.00 13.71 399 TYR A C 1
ATOM 2864 O O . TYR A 1 356 ? -23.138 40.180 -8.065 1.00 13.26 399 TYR A O 1
ATOM 2873 N N . ARG A 1 357 ? -21.994 39.710 -6.171 1.00 12.42 400 ARG A N 1
ATOM 2874 C CA . ARG A 1 357 ? -22.891 40.403 -5.251 1.00 13.32 400 ARG A CA 1
ATOM 2875 C C . ARG A 1 357 ? -22.054 41.026 -4.147 1.00 13.31 400 ARG A C 1
ATOM 2876 O O . ARG A 1 357 ? -21.139 40.399 -3.622 1.00 13.23 400 ARG A O 1
ATOM 2884 N N . ILE A 1 358 ? -22.379 42.278 -3.806 1.00 14.07 401 ILE A N 1
ATOM 2885 C CA . ILE A 1 358 ? -21.662 43.026 -2.779 1.00 14.09 401 ILE A CA 1
ATOM 2886 C C . ILE A 1 358 ? -22.568 43.235 -1.578 1.00 15.25 401 ILE A C 1
ATOM 2887 O O . ILE A 1 358 ? -23.695 43.715 -1.726 1.00 15.12 401 ILE A O 1
ATOM 2892 N N . ASN A 1 359 ? -22.082 42.867 -0.389 1.00 14.46 402 ASN A N 1
ATOM 2893 C CA . ASN A 1 359 ? -22.776 43.016 0.888 1.00 14.99 402 ASN A CA 1
ATOM 2894 C C . ASN A 1 359 ? -24.179 42.410 0.868 1.00 17.36 402 ASN A C 1
ATOM 2895 O O . ASN A 1 359 ? -25.099 42.945 1.513 1.00 17.13 402 ASN A O 1
ATOM 2900 N N . GLY A 1 360 ? -24.334 41.303 0.137 1.00 13.95 403 GLY A N 1
ATOM 2901 C CA . GLY A 1 360 ? -25.610 40.598 0.065 1.00 13.05 403 GLY A CA 1
ATOM 2902 C C . GLY A 1 360 ? -26.757 41.362 -0.541 1.00 16.27 403 GLY A C 1
ATOM 2903 O O . GLY A 1 360 ? -27.919 41.009 -0.330 1.00 17.08 403 GLY A O 1
ATOM 2904 N N . SER A 1 361 ? -26.443 42.423 -1.296 1.00 14.98 404 SER A N 1
ATOM 2905 C CA . SER A 1 361 ? -27.460 43.296 -1.853 1.00 14.94 404 SER A CA 1
ATOM 2906 C C . SER A 1 361 ? -28.048 42.764 -3.136 1.00 17.10 404 SER A C 1
ATOM 2907 O O . SER A 1 361 ? -27.320 42.624 -4.128 1.00 17.14 404 SER A O 1
ATOM 2910 N N . GLY A 1 362 ? -29.365 42.526 -3.135 1.00 15.71 405 GLY A N 1
ATOM 2911 C CA . GLY A 1 362 ? -30.079 42.118 -4.338 1.00 15.97 405 GLY A CA 1
ATOM 2912 C C . GLY A 1 362 ? -29.643 40.791 -4.904 1.00 17.74 405 GLY A C 1
ATOM 2913 O O . GLY A 1 362 ? -29.303 39.874 -4.161 1.00 16.89 405 GLY A O 1
ATOM 2914 N N . SER A 1 363 ? -29.684 40.681 -6.234 1.00 17.51 406 SER A N 1
ATOM 2915 C CA . SER A 1 363 ? -29.326 39.479 -6.957 1.00 17.36 406 SER A CA 1
ATOM 2916 C C . SER A 1 363 ? -27.881 39.569 -7.465 1.00 16.93 406 SER A C 1
ATOM 2917 O O . SER A 1 363 ? -27.305 40.665 -7.516 1.00 17.97 406 SER A O 1
ATOM 2920 N N . PHE A 1 364 ? -27.329 38.431 -7.905 1.00 15.80 407 PHE A N 1
ATOM 2921 C CA . PHE A 1 364 ? -26.022 38.457 -8.560 1.00 14.69 407 PHE A CA 1
ATOM 2922 C C . PHE A 1 364 ? -26.128 39.270 -9.840 1.00 17.82 407 PHE A C 1
ATOM 2923 O O . PHE A 1 364 ? -27.142 39.203 -10.527 1.00 18.90 407 PHE A O 1
ATOM 2931 N N . LYS A 1 365 ? -25.098 40.040 -10.133 1.00 15.39 408 LYS A N 1
ATOM 2932 C CA . LYS A 1 365 ? -25.020 40.882 -11.331 1.00 16.11 408 LYS A CA 1
ATOM 2933 C C . LYS A 1 365 ? -23.900 40.358 -12.201 1.00 18.33 408 LYS A C 1
ATOM 2934 O O . LYS A 1 365 ? -22.840 39.995 -11.674 1.00 17.33 408 LYS A O 1
ATOM 2940 N N . ALA A 1 366 ? -24.102 40.306 -13.508 1.00 16.86 409 ALA A N 1
ATOM 2941 C CA . ALA A 1 366 ? -23.046 39.865 -14.408 1.00 16.71 409 ALA A CA 1
ATOM 2942 C C . ALA A 1 366 ? -22.247 41.018 -14.958 1.00 17.92 409 ALA A C 1
ATOM 2943 O O . ALA A 1 366 ? -22.801 42.069 -15.310 1.00 18.98 409 ALA A O 1
ATOM 2945 N N . ALA A 1 367 ? -20.943 40.810 -15.044 1.00 15.44 410 ALA A N 1
ATOM 2946 C CA . ALA A 1 367 ? -20.035 41.739 -15.706 1.00 16.38 410 ALA A CA 1
ATOM 2947 C C . ALA A 1 367 ? -19.163 40.952 -16.643 1.00 16.11 410 ALA A C 1
ATOM 2948 O O . ALA A 1 367 ? -18.723 39.847 -16.305 1.00 14.42 410 ALA A O 1
ATOM 2950 N N . ASP A 1 368 ? -18.920 41.472 -17.840 1.00 15.94 411 ASP A N 1
ATOM 2951 C CA . ASP A 1 368 ? -18.049 40.752 -18.755 1.00 14.76 411 ASP A CA 1
ATOM 2952 C C . ASP A 1 368 ? -16.620 40.810 -18.279 1.00 16.04 411 ASP A C 1
ATOM 2953 O O . ASP A 1 368 ? -16.140 41.857 -17.843 1.00 17.21 411 ASP A O 1
ATOM 2958 N N . MET A 1 369 ? -15.915 39.683 -18.373 1.00 13.43 412 MET A N 1
ATOM 2959 C CA . MET A 1 369 ? -14.491 39.694 -18.071 1.00 13.58 412 MET A CA 1
ATOM 2960 C C . MET A 1 369 ? -13.716 40.217 -19.291 1.00 20.20 412 MET A C 1
ATOM 2961 O O . MET A 1 369 ? -14.186 40.102 -20.419 1.00 23.15 412 MET A O 1
ATOM 2966 N N . THR A 1 370 ? -12.575 40.830 -19.048 1.00 17.22 413 THR A N 1
ATOM 2967 C CA . THR A 1 370 ? -11.714 41.368 -20.096 1.00 17.45 413 THR A CA 1
ATOM 2968 C C . THR A 1 370 ? -10.808 40.289 -20.642 1.00 18.39 413 THR A C 1
ATOM 2969 O O . THR A 1 370 ? -10.136 39.637 -19.848 1.00 16.60 413 THR A O 1
ATOM 2973 N N . MET A 1 371 ? -10.775 40.090 -21.984 1.00 16.61 414 MET A N 1
ATOM 2974 C CA A MET A 1 371 ? -9.871 39.152 -22.628 0.48 15.70 414 MET A CA 1
ATOM 2975 C CA B MET A 1 371 ? -9.825 39.131 -22.568 0.52 16.59 414 MET A CA 1
ATOM 2976 C C . MET A 1 371 ? -8.511 39.868 -22.733 1.00 18.08 414 MET A C 1
ATOM 2977 O O . MET A 1 371 ? -8.354 40.729 -23.634 1.00 20.59 414 MET A O 1
ATOM 2986 N N . GLU A 1 372 ? -7.569 39.574 -21.835 1.00 14.34 415 GLU A N 1
ATOM 2987 C CA . GLU A 1 372 ? -6.261 40.242 -21.855 1.00 15.84 415 GLU A CA 1
ATOM 2988 C C . GLU A 1 372 ? -5.356 39.655 -22.917 1.00 16.13 415 GLU A C 1
ATOM 2989 O O . GLU A 1 372 ? -4.609 40.380 -23.579 1.00 17.03 415 GLU A O 1
ATOM 2995 N N . SER A 1 373 ? -5.396 38.329 -23.056 1.00 13.73 416 SER A N 1
ATOM 2996 C CA . SER A 1 373 ? -4.686 37.609 -24.081 1.00 13.79 416 SER A CA 1
ATOM 2997 C C . SER A 1 373 ? -5.465 36.348 -24.329 1.00 14.26 416 SER A C 1
ATOM 2998 O O . SER A 1 373 ? -6.292 35.986 -23.482 1.00 15.85 416 SER A O 1
ATOM 3001 N N . THR A 1 374 ? -5.322 35.723 -25.506 1.00 12.01 417 THR A N 1
ATOM 3002 C CA . THR A 1 374 ? -6.137 34.561 -25.853 1.00 12.65 417 THR A CA 1
ATOM 3003 C C . THR A 1 374 ? -6.285 33.602 -24.689 1.00 15.06 417 THR A C 1
ATOM 3004 O O . THR A 1 374 ? -5.282 33.150 -24.129 1.00 15.03 417 THR A O 1
ATOM 3008 N N . GLY A 1 375 ? -7.538 33.324 -24.318 1.00 13.16 418 GLY A N 1
ATOM 3009 C CA . GLY A 1 375 ? -7.847 32.389 -23.246 1.00 13.72 418 GLY A CA 1
ATOM 3010 C C . GLY A 1 375 ? -7.611 32.899 -21.843 1.00 15.35 418 GLY A C 1
ATOM 3011 O O . GLY A 1 375 ? -7.876 32.154 -20.899 1.00 17.57 418 GLY A O 1
ATOM 3012 N N . HIS A 1 376 ? -7.205 34.157 -21.664 1.00 13.68 419 HIS A N 1
ATOM 3013 C CA . HIS A 1 376 ? -6.909 34.719 -20.337 1.00 13.33 419 HIS A CA 1
ATOM 3014 C C . HIS A 1 376 ? -7.794 35.906 -20.085 1.00 14.09 419 HIS A C 1
ATOM 3015 O O . HIS A 1 376 ? -7.661 36.946 -20.744 1.00 13.75 419 HIS A O 1
ATOM 3022 N N . TYR A 1 377 ? -8.748 35.753 -19.133 1.00 13.14 420 TYR A N 1
ATOM 3023 C CA . TYR A 1 377 ? -9.776 36.720 -18.838 1.00 13.51 420 TYR A CA 1
ATOM 3024 C C . TYR A 1 377 ? -9.622 37.279 -17.447 1.00 17.16 420 TYR A C 1
ATOM 3025 O O . TYR A 1 377 ? -9.263 36.529 -16.539 1.00 16.27 420 TYR A O 1
ATOM 3034 N N . THR A 1 378 ? -9.842 38.586 -17.279 1.00 14.97 421 THR A N 1
ATOM 3035 C CA . THR A 1 378 ? -9.672 39.201 -15.959 1.00 15.08 421 THR A CA 1
ATOM 3036 C C . THR A 1 378 ? -10.841 40.083 -15.593 1.00 17.20 421 THR A C 1
ATOM 3037 O O . THR A 1 378 ? -11.613 40.501 -16.452 1.00 17.10 421 THR A O 1
ATOM 3041 N N . TYR A 1 379 ? -10.969 40.362 -14.298 1.00 16.13 422 TYR A N 1
ATOM 3042 C CA . TYR A 1 379 ? -11.995 41.260 -13.796 1.00 16.80 422 TYR A CA 1
ATOM 3043 C C . TYR A 1 379 ? -11.495 41.881 -12.527 1.00 18.42 422 TYR A C 1
ATOM 3044 O O . TYR A 1 379 ? -10.959 41.190 -11.669 1.00 18.01 422 TYR A O 1
ATOM 3053 N N . SER A 1 380 ? -11.610 43.200 -12.427 1.00 17.27 423 SER A N 1
ATOM 3054 C CA . SER A 1 380 ? -11.223 43.898 -11.208 1.00 17.02 423 SER A CA 1
ATOM 3055 C C . SER A 1 380 ? -12.463 44.402 -10.472 1.00 18.79 423 SER A C 1
ATOM 3056 O O . SER A 1 380 ? -13.311 45.061 -11.085 1.00 19.78 423 SER A O 1
ATOM 3059 N N . PHE A 1 381 ? -12.576 44.073 -9.174 1.00 17.47 424 PHE A N 1
ATOM 3060 C CA . PHE A 1 381 ? -13.673 44.590 -8.346 1.00 17.90 424 PHE A CA 1
ATOM 3061 C C . PHE A 1 381 ? -13.301 45.979 -7.913 1.00 24.25 424 PHE A C 1
ATOM 3062 O O . PHE A 1 381 ? -12.324 46.135 -7.170 1.00 24.67 424 PHE A O 1
ATOM 3070 N N . THR A 1 382 ? -14.055 46.974 -8.375 1.00 23.22 425 THR A N 1
ATOM 3071 C CA . THR A 1 382 ? -13.768 48.376 -8.052 1.00 23.87 425 THR A CA 1
ATOM 3072 C C . THR A 1 382 ? -14.774 48.944 -7.054 1.00 28.62 425 THR A C 1
ATOM 3073 O O . THR A 1 382 ? -15.841 48.361 -6.844 1.00 27.09 425 THR A O 1
ATOM 3077 N N . GLY A 1 383 ? -14.424 50.090 -6.452 1.00 27.36 426 GLY A N 1
ATOM 3078 C CA . GLY A 1 383 ? -15.285 50.800 -5.507 1.00 27.86 426 GLY A CA 1
ATOM 3079 C C . GLY A 1 383 ? -15.619 50.055 -4.230 1.00 33.07 426 GLY A C 1
ATOM 3080 O O . GLY A 1 383 ? -16.630 50.359 -3.592 1.00 34.81 426 GLY A O 1
ATOM 3081 N N . LEU A 1 384 ? -14.770 49.101 -3.827 1.00 27.86 427 LEU A N 1
ATOM 3082 C CA . LEU A 1 384 ? -14.983 48.326 -2.612 1.00 27.82 427 LEU A CA 1
ATOM 3083 C C . LEU A 1 384 ? -14.387 49.047 -1.402 1.00 31.43 427 LEU A C 1
ATOM 3084 O O . LEU A 1 384 ? -13.285 49.605 -1.475 1.00 31.61 427 LEU A O 1
ATOM 3089 N N . ASN A 1 385 ? -15.139 49.053 -0.304 1.00 27.41 428 ASN A N 1
ATOM 3090 C CA . ASN A 1 385 ? -14.736 49.698 0.939 1.00 27.00 428 ASN A CA 1
ATOM 3091 C C . ASN A 1 385 ? -14.320 48.655 1.960 1.00 28.91 428 ASN A C 1
ATOM 3092 O O . ASN A 1 385 ? -14.686 47.472 1.835 1.00 25.10 428 ASN A O 1
ATOM 3097 N N . LYS A 1 386 ? -13.580 49.082 3.000 1.00 25.59 429 LYS A N 1
ATOM 3098 C CA . LYS A 1 386 ? -13.153 48.179 4.066 1.00 24.91 429 LYS A CA 1
ATOM 3099 C C . LYS A 1 386 ? -14.363 47.460 4.633 1.00 27.79 429 LYS A C 1
ATOM 3100 O O . LYS A 1 386 ? -15.415 48.072 4.827 1.00 28.26 429 LYS A O 1
ATOM 3106 N N . ASN A 1 387 ? -14.225 46.139 4.831 1.00 23.59 430 ASN A N 1
ATOM 3107 C CA . ASN A 1 387 ? -15.258 45.253 5.376 1.00 23.09 430 ASN A CA 1
ATOM 3108 C C . ASN A 1 387 ? -16.330 44.879 4.347 1.00 23.81 430 ASN A C 1
ATOM 3109 O O . ASN A 1 387 ? -17.198 44.084 4.697 1.00 23.35 430 ASN A O 1
ATOM 3114 N N . ASP A 1 388 ? -16.247 45.357 3.079 1.00 19.71 431 ASP A N 1
ATOM 3115 C CA . ASP A 1 388 ? -17.214 44.898 2.063 1.00 18.72 431 ASP A CA 1
ATOM 3116 C C . ASP A 1 388 ? -17.085 43.392 1.819 1.00 20.67 431 ASP A C 1
ATOM 3117 O O . ASP A 1 388 ? -15.970 42.857 1.760 1.00 20.13 431 ASP A O 1
ATOM 3122 N N . LYS A 1 389 ? -18.225 42.720 1.671 1.00 16.69 432 LYS A N 1
ATOM 3123 C CA . LYS A 1 389 ? -18.306 41.281 1.452 1.00 15.99 432 LYS A CA 1
ATOM 3124 C C . LYS A 1 389 ? -18.646 41.011 -0.003 1.00 18.15 432 LYS A C 1
ATOM 3125 O O . LYS A 1 389 ? -19.666 41.500 -0.492 1.00 18.75 432 LYS A O 1
ATOM 3131 N N . VAL A 1 390 ? -17.796 40.258 -0.709 1.00 13.78 433 VAL A N 1
ATOM 3132 C CA . VAL A 1 390 ? -18.036 39.927 -2.113 1.00 12.66 433 VAL A CA 1
ATOM 3133 C C . VAL A 1 390 ? -18.299 38.453 -2.253 1.00 12.69 433 VAL A C 1
ATOM 3134 O O . VAL A 1 390 ? -17.588 37.621 -1.682 1.00 13.14 433 VAL A O 1
ATOM 3138 N N . GLU A 1 391 ? -19.342 38.130 -3.014 1.00 11.45 434 GLU A N 1
ATOM 3139 C CA . GLU A 1 391 ? -19.656 36.776 -3.464 1.00 11.06 434 GLU A CA 1
ATOM 3140 C C . GLU A 1 391 ? -19.492 36.765 -4.961 1.00 11.93 434 GLU A C 1
ATOM 3141 O O . GLU A 1 391 ? -19.974 37.697 -5.605 1.00 12.30 434 GLU A O 1
ATOM 3147 N N . TYR A 1 392 ? -18.824 35.774 -5.548 1.00 9.87 435 TYR A N 1
ATOM 3148 C CA . TYR A 1 392 ? -18.733 35.781 -7.017 1.00 9.59 435 TYR A CA 1
ATOM 3149 C C . TYR A 1 392 ? -18.554 34.374 -7.556 1.00 11.05 435 TYR A C 1
ATOM 3150 O O . TYR A 1 392 ? -18.123 33.449 -6.857 1.00 10.53 435 TYR A O 1
ATOM 3159 N N . TYR A 1 393 ? -18.856 34.215 -8.847 1.00 10.41 436 TYR A N 1
ATOM 3160 C CA . TYR A 1 393 ? -18.527 32.997 -9.574 1.00 9.96 436 TYR A CA 1
ATOM 3161 C C . TYR A 1 393 ? -18.273 33.402 -11.027 1.00 11.13 436 TYR A C 1
ATOM 3162 O O . TYR A 1 393 ? -18.587 34.543 -11.437 1.00 11.13 436 TYR A O 1
ATOM 3171 N N . ILE A 1 394 ? -17.662 32.478 -11.778 1.00 10.54 437 ILE A N 1
ATOM 3172 C CA A ILE A 1 394 ? -17.268 32.624 -13.187 0.51 9.30 437 ILE A CA 1
ATOM 3173 C CA B ILE A 1 394 ? -17.373 32.758 -13.174 0.49 9.64 437 ILE A CA 1
ATOM 3174 C C . ILE A 1 394 ? -18.265 31.894 -14.053 1.00 11.65 437 ILE A C 1
ATOM 3175 O O . ILE A 1 394 ? -18.620 30.770 -13.699 1.00 11.14 437 ILE A O 1
ATOM 3184 N N . SER A 1 395 ? -18.627 32.434 -15.233 1.00 10.92 438 SER A N 1
ATOM 3185 C CA . SER A 1 395 ? -19.454 31.743 -16.187 1.00 11.51 438 SER A CA 1
ATOM 3186 C C . SER A 1 395 ? -18.817 31.866 -17.576 1.00 13.82 438 SER A C 1
ATOM 3187 O O . SER A 1 395 ? -18.242 32.914 -17.906 1.00 13.71 438 SER A O 1
ATOM 3190 N N . ALA A 1 396 ? -18.854 30.804 -18.357 1.00 10.77 439 ALA A N 1
ATOM 3191 C CA . ALA A 1 396 ? -18.385 30.874 -19.742 1.00 11.03 439 ALA A CA 1
ATOM 3192 C C . ALA A 1 396 ? -19.320 30.070 -20.616 1.00 12.71 439 ALA A C 1
ATOM 3193 O O . ALA A 1 396 ? -19.914 29.081 -20.150 1.00 12.37 439 ALA A O 1
ATOM 3195 N N . ALA A 1 397 ? -19.387 30.420 -21.895 1.00 11.88 440 ALA A N 1
ATOM 3196 C CA . ALA A 1 397 ? -20.177 29.670 -22.856 1.00 11.94 440 ALA A CA 1
ATOM 3197 C C . ALA A 1 397 ? -19.446 29.685 -24.169 1.00 13.44 440 ALA A C 1
ATOM 3198 O O . ALA A 1 397 ? -18.640 30.599 -24.410 1.00 13.34 440 ALA A O 1
ATOM 3200 N N . ASP A 1 398 ? -19.707 28.676 -25.026 1.00 12.67 441 ASP A N 1
ATOM 3201 C CA . ASP A 1 398 ? -19.086 28.699 -26.343 1.00 12.81 441 ASP A CA 1
ATOM 3202 C C . ASP A 1 398 ? -20.106 28.348 -27.440 1.00 13.55 441 ASP A C 1
ATOM 3203 O O . ASP A 1 398 ? -21.245 27.943 -27.150 1.00 13.58 441 ASP A O 1
ATOM 3208 N N . ASN A 1 399 ? -19.692 28.519 -28.672 1.00 12.87 442 ASN A N 1
ATOM 3209 C CA . ASN A 1 399 ? -20.588 28.359 -29.822 1.00 13.21 442 ASN A CA 1
ATOM 3210 C C . ASN A 1 399 ? -20.987 26.923 -30.098 1.00 16.15 442 ASN A C 1
ATOM 3211 O O . ASN A 1 399 ? -21.848 26.694 -30.958 1.00 16.45 442 ASN A O 1
ATOM 3216 N N . SER A 1 400 ? -20.423 25.955 -29.349 1.00 13.71 443 SER A N 1
ATOM 3217 C CA . SER A 1 400 ? -20.868 24.569 -29.467 1.00 13.93 443 SER A CA 1
ATOM 3218 C C . SER A 1 400 ? -22.114 24.330 -28.598 1.00 17.13 443 SER A C 1
ATOM 3219 O O . SER A 1 400 ? -22.656 23.231 -28.606 1.00 17.78 443 SER A O 1
ATOM 3222 N N . GLY A 1 401 ? -22.502 25.311 -27.790 1.00 13.67 444 GLY A N 1
ATOM 3223 C CA . GLY A 1 401 ? -23.638 25.146 -26.893 1.00 14.01 444 GLY A C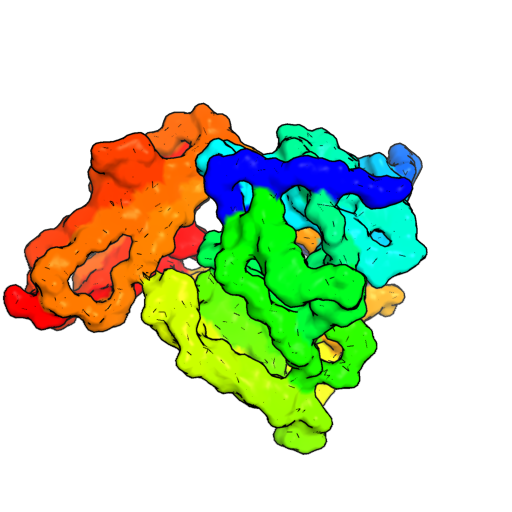A 1
ATOM 3224 C C . GLY A 1 401 ? -23.235 24.771 -25.482 1.00 15.71 444 GLY A C 1
ATOM 3225 O O . GLY A 1 401 ? -24.092 24.572 -24.615 1.00 17.22 444 GLY A O 1
ATOM 3226 N N . ARG A 1 402 ? -21.915 24.650 -25.223 1.00 12.62 445 ARG A N 1
ATOM 3227 C CA . ARG A 1 402 ? -21.475 24.343 -23.866 1.00 12.43 445 ARG A CA 1
ATOM 3228 C C . ARG A 1 402 ? -21.558 25.577 -22.981 1.00 12.16 445 ARG A C 1
ATOM 3229 O O . ARG A 1 402 ? -21.385 26.703 -23.435 1.00 11.74 445 ARG A O 1
ATOM 3237 N N . LYS A 1 403 ? -21.820 25.337 -21.680 1.00 11.92 446 LYS A N 1
ATOM 3238 C CA . LYS A 1 403 ? -21.954 26.400 -20.687 1.00 12.15 446 LYS A CA 1
ATOM 3239 C C . LYS A 1 403 ? -21.398 25.857 -19.410 1.00 12.76 446 LYS A C 1
ATOM 3240 O O . LYS A 1 403 ? -21.799 24.773 -18.973 1.00 13.80 446 LYS A O 1
ATOM 3246 N N . GLU A 1 404 ? -20.474 26.575 -18.794 1.00 10.43 447 GLU A N 1
ATOM 3247 C CA . GLU A 1 404 ? -19.785 26.115 -17.596 1.00 10.56 447 GLU A CA 1
ATOM 3248 C C . GLU A 1 404 ? -19.621 27.235 -16.624 1.00 11.25 447 GLU A C 1
ATOM 3249 O O . GLU A 1 404 ? -19.512 28.403 -17.019 1.00 11.46 447 GLU A O 1
ATOM 3255 N N . THR A 1 405 ? -19.548 26.896 -15.356 1.00 10.12 448 THR A N 1
ATOM 3256 C CA . THR A 1 405 ? -19.248 27.856 -14.322 1.00 9.93 448 THR A CA 1
ATOM 3257 C C . THR A 1 405 ? -18.057 27.390 -13.514 1.00 9.11 448 THR A C 1
ATOM 3258 O O . THR A 1 405 ? -17.694 26.206 -13.556 1.00 10.37 448 THR A O 1
ATOM 3262 N N . TYR A 1 406 ? -17.469 28.312 -12.777 1.00 9.71 449 TYR A N 1
ATOM 3263 C CA . TYR A 1 406 ? -16.461 27.989 -11.784 1.00 8.86 449 TYR A CA 1
ATOM 3264 C C . TYR A 1 406 ? -16.877 28.708 -10.520 1.00 10.20 449 TYR A C 1
ATOM 3265 O O . TYR A 1 406 ? -17.063 29.919 -10.549 1.00 10.94 449 TYR A O 1
ATOM 3274 N N . PRO A 1 407 ? -17.139 27.997 -9.403 1.00 9.45 450 PRO A N 1
ATOM 3275 C CA . PRO A 1 407 ? -17.034 26.536 -9.258 1.00 9.17 450 PRO A CA 1
ATOM 3276 C C . PRO A 1 407 ? -18.075 25.829 -10.079 1.00 11.16 450 PRO A C 1
ATOM 3277 O O . PRO A 1 407 ? -19.008 26.441 -10.615 1.00 10.01 450 PRO A O 1
ATOM 3281 N N . PHE A 1 408 ? -17.907 24.515 -10.194 1.00 10.68 451 PHE A N 1
ATOM 3282 C CA . PHE A 1 408 ? -18.726 23.720 -11.071 1.00 9.70 451 PHE A CA 1
ATOM 3283 C C . PHE A 1 408 ? -20.234 24.008 -10.910 1.00 9.88 451 PHE A C 1
ATOM 3284 O O . PHE A 1 408 ? -20.952 24.126 -11.904 1.00 10.07 451 PHE A O 1
ATOM 3292 N N . ILE A 1 409 ? -20.721 24.046 -9.649 1.00 8.83 452 ILE A N 1
ATOM 3293 C CA . ILE A 1 409 ? -22.148 24.173 -9.433 1.00 9.63 452 ILE A CA 1
ATOM 3294 C C . ILE A 1 409 ? -22.661 25.607 -9.719 1.00 10.86 452 ILE A C 1
ATOM 3295 O O . ILE A 1 409 ? -23.867 25.795 -9.904 1.00 11.29 452 ILE A O 1
ATOM 3300 N N . GLY A 1 410 ? -21.774 26.593 -9.677 1.00 10.31 453 GLY A N 1
ATOM 3301 C CA . GLY A 1 410 ? -22.146 27.983 -9.947 1.00 10.74 453 GLY A CA 1
ATOM 3302 C C . GLY A 1 410 ? -22.744 28.705 -8.749 1.00 11.67 453 GLY A C 1
ATOM 3303 O O . GLY A 1 410 ? -22.237 28.640 -7.612 1.00 10.98 453 GLY A O 1
ATOM 3304 N N . GLU A 1 411 ? -23.864 29.396 -9.014 1.00 11.69 454 GLU A N 1
ATOM 3305 C CA . GLU A 1 411 ? -24.502 30.300 -8.047 1.00 11.03 454 GLU A CA 1
ATOM 3306 C C . GLU A 1 411 ? -24.812 29.683 -6.652 1.00 11.33 454 GLU A C 1
ATOM 3307 O O . GLU A 1 411 ? -24.757 30.408 -5.648 1.00 12.08 454 GLU A O 1
ATOM 3313 N N . PRO A 1 412 ? -25.148 28.375 -6.520 1.00 10.09 455 PRO A N 1
ATOM 3314 C CA . PRO A 1 412 ? -25.399 27.823 -5.184 1.00 9.86 455 PRO A CA 1
ATOM 3315 C C . PRO A 1 412 ? -24.201 27.814 -4.242 1.00 11.28 455 PRO A C 1
ATOM 3316 O O . PRO A 1 412 ? -24.380 27.563 -3.050 1.00 12.32 455 PRO A O 1
ATOM 3320 N N . ASP A 1 413 ? -22.971 28.031 -4.737 1.00 10.43 456 ASP A N 1
ATOM 3321 C CA . ASP A 1 413 ? -21.785 27.912 -3.872 1.00 10.20 456 ASP A CA 1
ATOM 3322 C C . ASP A 1 413 ? -20.690 28.885 -4.339 1.00 11.19 456 ASP A C 1
ATOM 3323 O O . ASP A 1 413 ? -19.584 28.475 -4.721 1.00 11.96 456 ASP A O 1
ATOM 3328 N N . PRO A 1 414 ? -20.963 30.176 -4.256 1.00 10.47 457 PRO A N 1
ATOM 3329 C CA . PRO A 1 414 ? -20.000 31.168 -4.783 1.00 10.97 457 PRO A CA 1
ATOM 3330 C C . PRO A 1 414 ? -18.759 31.296 -3.922 1.00 12.38 457 PRO A C 1
ATOM 3331 O O . PRO A 1 414 ? -18.737 30.944 -2.727 1.00 12.76 457 PRO A O 1
ATOM 3335 N N . PHE A 1 415 ? -17.707 31.797 -4.553 1.00 10.49 458 PHE A N 1
ATOM 3336 C CA . PHE A 1 415 ? -16.497 32.189 -3.828 1.00 8.94 458 PHE A CA 1
ATOM 3337 C C . PHE A 1 415 ? -16.801 33.438 -3.028 1.00 13.00 458 PHE A C 1
ATOM 3338 O O . PHE A 1 415 ? -17.596 34.300 -3.465 1.00 11.91 458 PHE A O 1
ATOM 3346 N N . LYS A 1 416 ? -16.196 33.554 -1.849 1.00 10.62 459 LYS A N 1
ATOM 3347 C CA . LYS A 1 416 ? -16.443 34.713 -0.992 1.00 11.15 459 LYS A CA 1
ATOM 3348 C C . LYS A 1 416 ? -15.146 35.291 -0.461 1.00 12.14 459 LYS A C 1
ATOM 3349 O O . LYS A 1 416 ? -14.263 34.546 -0.044 1.00 13.29 459 LYS A O 1
ATOM 3355 N N . PHE A 1 417 ? -15.079 36.605 -0.417 1.00 11.79 460 PHE A N 1
ATOM 3356 C CA . PHE A 1 417 ? -13.930 37.280 0.197 1.00 11.16 460 PHE A CA 1
ATOM 3357 C C . PHE A 1 417 ? -14.410 38.566 0.827 1.00 15.16 460 PHE A C 1
ATOM 3358 O O . PHE A 1 417 ? -15.482 39.093 0.498 1.00 14.23 460 PHE A O 1
ATOM 3366 N N . THR A 1 418 ? -13.574 39.082 1.743 1.00 15.40 461 THR A N 1
ATOM 3367 C CA . THR A 1 418 ? -13.802 40.330 2.457 1.00 15.54 461 THR A CA 1
ATOM 3368 C C . THR A 1 418 ? -12.663 41.293 2.169 1.00 20.04 461 THR A C 1
ATOM 3369 O O . THR A 1 418 ? -11.474 40.921 2.241 1.00 20.06 461 THR A O 1
ATOM 3373 N N . CYS A 1 419 ? -13.039 42.520 1.853 1.00 20.43 462 CYS A N 1
ATOM 3374 C CA A CYS A 1 419 ? -12.071 43.584 1.591 0.58 21.64 462 CYS A CA 1
ATOM 3375 C CA B CYS A 1 419 ? -12.098 43.598 1.574 0.42 21.18 462 CYS A CA 1
ATOM 3376 C C . CYS A 1 419 ? -11.524 44.091 2.906 1.00 28.55 462 CYS A C 1
ATOM 3377 O O . CYS A 1 419 ? -12.297 44.373 3.832 1.00 27.90 462 CYS A O 1
ATOM 3382 N N . MET A 1 420 ? -10.187 44.152 3.015 1.00 29.32 463 MET A N 1
ATOM 3383 C CA . MET A 1 420 ? -9.569 44.612 4.260 1.00 31.86 463 MET A CA 1
ATOM 3384 C C . MET A 1 420 ? -8.893 45.988 4.095 1.00 40.58 463 MET A C 1
ATOM 3385 O O . MET A 1 420 ? -8.720 46.683 5.097 1.00 41.77 463 MET A O 1
ATOM 3390 N N . ASN A 1 421 ? -8.584 46.414 2.847 1.00 39.80 464 ASN A N 1
ATOM 3391 C CA . ASN A 1 421 ? -7.942 47.715 2.582 1.00 40.50 464 ASN A CA 1
ATOM 3392 C C . ASN A 1 421 ? -8.920 48.874 2.787 1.00 45.44 464 ASN A C 1
ATOM 3393 O O . ASN A 1 421 ? -10.092 48.756 2.429 1.00 44.94 464 ASN A O 1
ATOM 3398 N N . GLU A 1 422 ? -8.428 50.001 3.350 1.00 42.92 465 GLU A N 1
ATOM 3399 C CA . GLU A 1 422 ? -9.224 51.204 3.595 1.00 53.56 465 GLU A CA 1
ATOM 3400 C C . GLU A 1 422 ? -9.427 51.999 2.300 1.00 86.04 465 GLU A C 1
ATOM 3401 O O . GLU A 1 422 ? -8.643 51.884 1.360 1.00 52.60 465 GLU A O 1
#

Organism: Porphyromonas gingivalis (strain ATCC BAA-308 / W83) (NCBI:txid242619)

Sequence (422 aa):
AFQETNPPAGPVRAIAEYERSAAVLLVRYPFGIPMMELIKELAKNDKVITIVASEESQKNTVITQYTQSGVNLLSSNCDFIIIAKTDSYWTRDYTGWFAMYDTNKVGLVDFIYNRPRPNDDEFPKYEAQYLGIEMFGMKLKKQTGGNYMTDGYGSAVQSSHIAYTENSSLSQAQVNQKMKDYLGITHHDVVQDPNGEEYINHVDCWGKYLAPNKILIRKVPDNHPQHQALEDMAAYFAAQTCAWGTKKYEVYRALATNEQPYTNSLILNNRVFVPVNNGPASVDNDALNVYKTAMPGYEIIGVKGASGTPWLGTDALHCRTHEVADKGYLYIKHYPILGEQAGPDYKIEADVVVVSCANATISPVQCYYRINGSGSFKAADMTMMESTGHYTYSFTGLNKNDKVEYYIISAADNSGRKETYPFIGEPDPFKFTCCMNE